Protein AF-A0A2J6S888-F1 (afdb_monomer)

Mean predicted aligned error: 16.14 Å

Foldseek 3Di:
DDPVPQPLEQLNDGPVPDDPVVPDDDPPPDDDPPDPPPPCPSPDHDPCVVVVNDHRDDPVRSVVVVVVSVVVVVVLLVVLVVLVVVLVVLLVVLLPADQVRDDLVSLVVLLVSLCCLDCRNCNPPDDPVSVVSNVSSLVSLLSHDVLSLLVDDLVSLLSSLVSLLVVLVVLLVVLCVVQPPPDPPPPPPPPNVVSVVVNVSSLVSSVVSLVLLVVLLVVVVPPVPDPPDDDDDDDPNVVSSVVSCVVQPDVPRDDQDPVNSVVSVLSSLVSVVSSVVVVVVSCCSVDVCVVVVVVPPPDPDDDPPPDPDPPPCVVCVPPDDPPDPDPVVVVVVPCPDPPPPPPPDDDPQPPDAPFWAFDQCVRPPPVQQAAPQPRHGADHPVRPDDGFTWTAFPVGHIHGRVRVRVQCPPPVNHAADPPPGDGRHDDDDD

Sequence (430 aa):
MSLISIFYSPCGHNRDRLPLEDYFPSEDRFPSCAFPPKCHVVDRPCQECCDGQSTALLPEAREVEEAAFNRLKACTDKYFDDLSRKNEPLETELCSIAPDALSIVQVRQLHIVHHQLVEGILGFSWTLEEHNRADPLEEAIAKVPNELLSQLTMDERFIHLEILEQQFTSACFRYRHRHGPDIPNTGGLFQADDLIVSILSLMNVIRVQIQLLSIDLKHDEDDDTDTNGSETPIDFIDSISIHNRRAQAQPGGDYISEHCLRLFRNRLGDLQFNFGAMKNEFRSLVDPFWFWDNDNDEDGDYPWDDYADNQYFDRYPDGNFPQRGDPRAIDHELNVGEWTWTLEYYDDKKGASHDLVPVAIEDIPTEDRTCSICREEYPSEADTEDGDTPVKLPCGHIFGFACITTWLHNKSQARNCPTCRSDAVWFWED

Solvent-accessible surface area (backbone atoms only — not comparable to full-atom values): 27098 Å² total; per-residue (Å²): 134,69,81,76,69,55,70,63,43,78,40,67,59,66,73,86,72,61,68,79,87,73,76,73,74,70,85,89,73,68,83,85,74,94,57,93,90,71,78,76,70,54,78,57,67,50,70,49,50,71,71,68,76,44,81,61,58,51,73,71,56,43,54,52,52,51,53,49,49,52,48,52,48,52,52,51,53,50,49,39,52,55,50,50,66,61,41,52,62,53,52,56,53,59,51,66,52,54,53,91,71,62,48,66,69,54,54,54,47,50,54,52,52,48,48,46,40,49,67,60,61,46,46,94,66,81,47,80,74,57,50,65,66,48,49,54,52,52,54,47,58,77,47,56,46,67,80,49,54,62,72,43,54,71,70,56,46,51,55,51,50,52,52,51,50,52,49,43,51,51,49,50,50,55,46,45,75,68,69,34,94,87,53,78,86,77,82,64,74,80,65,54,58,62,53,52,52,50,43,54,51,47,52,50,54,53,52,53,51,54,50,53,53,51,52,63,64,52,61,71,70,61,75,83,74,69,99,71,92,76,94,74,93,81,59,78,73,54,60,59,59,53,51,52,50,62,73,50,67,48,96,84,52,82,74,81,47,70,67,56,54,51,53,51,53,51,54,50,40,53,50,52,49,52,52,51,52,51,51,52,52,49,46,47,70,78,37,73,60,59,67,64,61,73,76,56,78,85,70,92,80,77,86,82,84,81,78,83,74,78,78,69,61,79,80,56,86,80,75,75,71,80,84,67,76,64,73,67,56,64,61,64,78,67,65,80,68,94,70,74,74,72,88,71,85,81,80,95,78,74,84,64,64,98,50,61,42,77,51,62,71,89,78,42,56,84,89,63,45,42,20,80,84,84,65,47,67,53,49,53,96,86,48,77,87,83,53,48,55,42,25,26,35,76,83,66,54,62,31,24,45,65,60,49,46,56,47,48,69,36,84,90,53,53,46,42,35,93,86,78,57,46,61,43,60,84,78,82,83,131

Structure (mmCIF, N/CA/C/O backbone):
data_AF-A0A2J6S888-F1
#
_entry.id   AF-A0A2J6S888-F1
#
loop_
_atom_site.group_PDB
_atom_site.id
_atom_site.type_symbol
_atom_site.label_atom_id
_atom_site.label_alt_id
_atom_site.label_comp_id
_atom_site.label_asym_id
_atom_site.label_entity_id
_atom_site.label_seq_id
_atom_site.pdbx_PDB_ins_code
_atom_site.Cartn_x
_atom_site.Cartn_y
_atom_site.Cartn_z
_atom_site.occupancy
_atom_site.B_iso_or_equiv
_atom_site.auth_seq_id
_atom_site.auth_comp_id
_atom_site.auth_asym_id
_atom_site.auth_atom_id
_atom_site.pdbx_PDB_model_num
ATOM 1 N N . MET A 1 1 ? -11.113 3.514 9.771 1.00 37.66 1 MET A N 1
ATOM 2 C CA . MET A 1 1 ? -11.480 4.169 11.051 1.00 37.66 1 MET A CA 1
ATOM 3 C C . MET A 1 1 ? -11.063 3.296 12.222 1.00 37.66 1 MET A C 1
ATOM 5 O O . MET A 1 1 ? -11.382 2.115 12.236 1.00 37.66 1 MET A O 1
ATOM 9 N N . SER A 1 2 ? -10.343 3.846 13.198 1.00 40.56 2 SER A N 1
ATOM 10 C CA . SER A 1 2 ? -9.936 3.086 14.379 1.00 40.56 2 SER A CA 1
ATOM 11 C C . SER A 1 2 ? -11.088 3.019 15.388 1.00 40.56 2 SER A C 1
ATOM 13 O O . SER A 1 2 ? -11.469 4.045 15.950 1.00 40.56 2 SER A O 1
ATOM 15 N N . LEU A 1 3 ? -11.608 1.812 15.657 1.00 45.69 3 LEU A N 1
ATOM 16 C CA . LEU A 1 3 ? -12.583 1.511 16.730 1.00 45.69 3 LEU A CA 1
ATOM 17 C C . LEU A 1 3 ? -12.163 2.077 18.105 1.00 45.69 3 LEU A C 1
ATOM 19 O O . LEU A 1 3 ? -12.981 2.215 19.010 1.00 45.69 3 LEU A O 1
ATOM 23 N N . ILE A 1 4 ? -10.885 2.434 18.247 1.00 48.81 4 ILE A N 1
ATOM 24 C CA . ILE A 1 4 ? -10.270 3.048 19.421 1.00 48.81 4 ILE A CA 1
ATOM 25 C C . ILE A 1 4 ? -10.855 4.445 19.723 1.00 48.81 4 ILE A C 1
ATOM 27 O O . ILE A 1 4 ? -10.904 4.832 20.888 1.00 48.81 4 ILE A O 1
ATOM 31 N N . SER A 1 5 ? -11.367 5.193 18.735 1.00 46.12 5 SER A N 1
ATOM 32 C CA . SER A 1 5 ? -11.837 6.579 18.947 1.00 46.12 5 SER A CA 1
ATOM 33 C C . SER A 1 5 ? -13.184 6.717 19.672 1.00 46.12 5 SER A C 1
ATOM 35 O O . SER A 1 5 ? -13.474 7.791 20.203 1.00 46.12 5 SER A O 1
ATOM 37 N N . ILE A 1 6 ? -13.993 5.655 19.745 1.00 50.41 6 ILE A N 1
ATOM 38 C CA . ILE A 1 6 ? -15.385 5.731 20.230 1.00 50.41 6 ILE A CA 1
ATOM 39 C C . ILE A 1 6 ? -15.473 5.958 21.755 1.00 50.41 6 ILE A C 1
ATOM 41 O O . ILE A 1 6 ? -16.445 6.538 22.231 1.00 50.41 6 ILE A O 1
ATOM 45 N N . PHE A 1 7 ? -14.449 5.596 22.541 1.00 50.16 7 PHE A N 1
ATOM 46 C CA . PHE A 1 7 ? -14.547 5.577 24.014 1.00 50.16 7 PHE A CA 1
ATOM 47 C C . PHE A 1 7 ? -13.718 6.624 24.773 1.00 50.16 7 PHE A C 1
ATOM 49 O O . PHE A 1 7 ? -13.704 6.612 26.003 1.00 50.16 7 PHE A O 1
ATOM 56 N N . TYR A 1 8 ? -13.074 7.581 24.099 1.00 54.44 8 TYR A N 1
ATOM 57 C CA . TYR A 1 8 ? -12.300 8.615 24.808 1.00 54.44 8 TYR A CA 1
ATOM 58 C C . TYR A 1 8 ? -13.131 9.778 25.372 1.00 54.44 8 TYR A C 1
ATOM 60 O O . TYR A 1 8 ? -12.564 10.653 26.024 1.00 54.44 8 TYR A O 1
ATOM 68 N N . SER A 1 9 ? -14.456 9.813 25.174 1.00 59.34 9 SER A N 1
ATOM 69 C CA . SER A 1 9 ? -15.301 10.830 25.814 1.00 59.34 9 SER A CA 1
ATOM 70 C C . SER A 1 9 ? -15.921 10.305 27.123 1.00 59.34 9 SER A C 1
ATOM 72 O O . SER A 1 9 ? -16.634 9.300 27.092 1.00 59.34 9 SER A O 1
ATOM 74 N N . PRO A 1 10 ? -15.724 10.974 28.281 1.00 60.88 10 PRO A N 1
ATOM 75 C CA . PRO A 1 10 ? -16.232 10.527 29.588 1.00 60.88 10 PRO A CA 1
ATOM 76 C C . PRO A 1 10 ? -17.737 10.317 29.672 1.00 60.88 10 PRO A C 1
ATOM 78 O O . PRO A 1 10 ? -18.202 9.615 30.572 1.00 60.88 10 PRO A O 1
ATOM 81 N N . CYS A 1 11 ? -18.495 10.969 28.789 1.00 68.12 11 CYS A N 1
ATOM 82 C CA . CYS A 1 11 ? -19.950 10.943 28.792 1.00 68.12 11 CYS A CA 1
ATOM 83 C C . CYS A 1 11 ? -20.548 9.661 28.196 1.00 68.12 11 CYS A C 1
ATOM 85 O O . CYS A 1 11 ? -21.742 9.423 28.383 1.00 68.12 11 CYS A O 1
ATOM 87 N N . GLY A 1 12 ? -19.740 8.839 27.509 1.00 63.25 12 GLY A N 1
ATOM 88 C CA . GLY A 1 12 ? -20.190 7.593 26.884 1.00 63.25 12 GLY A CA 1
ATOM 89 C C . GLY A 1 12 ? -21.090 7.784 25.658 1.00 63.25 12 GLY A C 1
ATOM 90 O O . GLY A 1 12 ? -21.727 6.833 25.216 1.00 63.25 12 GLY A O 1
ATOM 91 N N . HIS A 1 13 ? -21.170 9.000 25.107 1.00 67.69 13 HIS A N 1
ATOM 92 C CA . HIS A 1 13 ? -21.860 9.245 23.840 1.00 67.69 13 HIS A CA 1
ATOM 93 C C . HIS A 1 13 ? -20.969 8.848 22.668 1.00 67.69 13 HIS A C 1
ATOM 95 O O . HIS A 1 13 ? -19.787 9.192 22.632 1.00 67.69 13 HIS A O 1
ATOM 101 N N . ASN A 1 14 ? -21.557 8.145 21.701 1.00 60.38 14 ASN A N 1
ATOM 102 C CA . ASN A 1 14 ? -20.885 7.834 20.451 1.00 60.38 14 ASN A CA 1
ATOM 103 C C . ASN A 1 14 ? -20.699 9.136 19.652 1.00 60.38 14 ASN A C 1
ATOM 105 O O . ASN A 1 14 ? -21.688 9.776 19.296 1.00 60.38 14 ASN A O 1
ATOM 109 N N . ARG A 1 15 ? -19.447 9.532 19.393 1.00 57.72 15 ARG A N 1
ATOM 110 C CA . ARG A 1 15 ? -19.124 10.738 18.608 1.00 57.72 15 ARG A CA 1
ATOM 111 C C . ARG A 1 15 ? -19.648 10.674 17.170 1.00 57.72 15 ARG A C 1
ATOM 113 O O . ARG A 1 15 ? -19.840 11.723 16.568 1.00 57.72 15 ARG A O 1
ATOM 120 N N . ASP A 1 16 ? -19.957 9.480 16.673 1.00 52.12 16 ASP A N 1
ATOM 121 C CA . ASP A 1 16 ? -20.311 9.239 15.271 1.00 52.12 16 ASP A CA 1
ATOM 122 C C . ASP A 1 16 ? -21.789 9.535 14.937 1.00 52.12 16 ASP A C 1
ATOM 124 O O . ASP A 1 16 ? -22.257 9.205 13.852 1.00 52.12 16 ASP A O 1
ATOM 128 N N . ARG A 1 17 ? -22.566 10.124 15.863 1.00 48.19 17 ARG A N 1
ATOM 129 C CA . ARG A 1 17 ? -23.964 10.531 15.603 1.00 48.19 17 ARG A CA 1
ATOM 130 C C . ARG A 1 17 ? -24.152 12.001 15.239 1.00 48.19 17 ARG A C 1
ATOM 132 O O . ARG A 1 17 ? -25.282 12.391 14.951 1.00 48.19 17 ARG A O 1
ATOM 139 N N . LEU A 1 18 ? -23.089 12.799 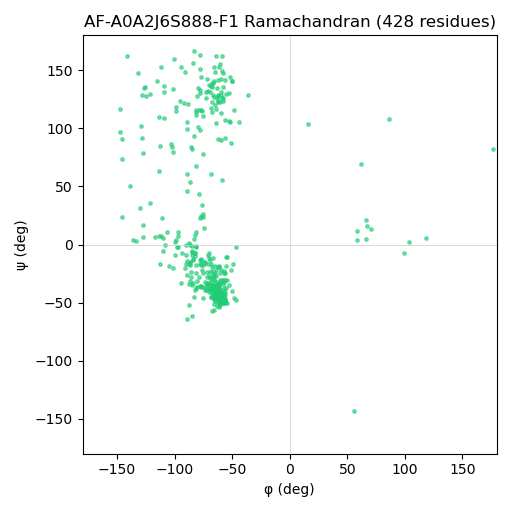15.231 1.00 46.62 18 LEU A N 1
ATOM 140 C CA . LEU A 1 18 ? -23.184 14.166 14.731 1.00 46.62 18 LEU A CA 1
ATOM 141 C C . LEU A 1 18 ? -23.187 14.141 13.193 1.00 46.62 18 LEU A C 1
ATOM 143 O O . LEU A 1 18 ? -22.349 13.450 12.611 1.00 46.62 18 LEU A O 1
ATOM 147 N N . PRO A 1 19 ? -24.104 14.864 12.522 1.00 45.66 19 PRO A N 1
ATOM 148 C CA . PRO A 1 19 ? -23.994 15.111 11.089 1.00 45.66 19 PRO A CA 1
ATOM 149 C C . PRO A 1 19 ? -22.611 15.702 10.788 1.00 45.66 19 PRO A C 1
ATOM 151 O O . PRO A 1 19 ? -22.193 16.655 11.447 1.00 45.66 19 PRO A O 1
ATOM 154 N N . LEU A 1 20 ? -21.903 15.144 9.801 1.00 49.59 20 LEU A N 1
ATOM 155 C CA . LEU A 1 20 ? -20.575 15.608 9.366 1.00 49.59 20 LEU A CA 1
ATOM 156 C C . LEU A 1 20 ? -20.548 17.104 8.982 1.00 49.59 20 LEU A C 1
ATOM 158 O O . LEU A 1 20 ? -19.490 17.726 9.005 1.00 49.59 20 LEU A O 1
ATOM 162 N N . GLU A 1 21 ? -21.711 17.698 8.713 1.00 47.31 21 GLU A N 1
ATOM 163 C CA . GLU A 1 21 ? -21.883 19.098 8.313 1.00 47.31 21 GLU A CA 1
ATOM 164 C C . GLU A 1 21 ? -21.546 20.129 9.418 1.00 47.31 21 GLU A C 1
ATOM 166 O O . GLU A 1 21 ? -21.248 21.276 9.094 1.00 47.31 21 GLU A O 1
ATOM 171 N N . ASP A 1 22 ? -21.508 19.749 10.705 1.00 44.19 22 ASP A N 1
ATOM 172 C CA . ASP A 1 22 ? -21.261 20.686 11.825 1.00 44.19 22 ASP A CA 1
ATOM 173 C C . ASP A 1 22 ? -19.794 20.722 12.319 1.00 44.19 22 ASP A C 1
ATOM 175 O O . ASP A 1 22 ? -19.475 21.353 13.333 1.00 44.19 22 ASP A O 1
ATOM 179 N N . TYR A 1 23 ? -18.865 20.054 11.625 1.00 47.16 23 TYR A N 1
ATOM 180 C CA . TYR A 1 23 ? -17.511 19.807 12.145 1.00 47.16 23 TYR A CA 1
ATOM 181 C C . TYR A 1 23 ? -16.484 20.945 11.967 1.00 47.16 23 TYR A C 1
ATOM 183 O O . TYR A 1 23 ? -15.332 20.790 12.376 1.00 47.16 23 TYR A O 1
ATOM 191 N N . PHE A 1 24 ? -16.877 22.113 11.448 1.00 41.91 24 PHE A N 1
ATOM 192 C CA . PHE A 1 24 ? -15.989 23.280 11.340 1.00 41.91 24 PHE A CA 1
ATOM 193 C C . PHE A 1 24 ? -16.421 24.430 12.260 1.00 41.91 24 PHE A C 1
ATOM 195 O O . PHE A 1 24 ? -17.078 25.377 11.821 1.00 41.91 24 PHE A O 1
ATOM 202 N N . PRO A 1 25 ? -16.025 24.431 13.546 1.00 41.34 25 PRO A N 1
ATOM 203 C CA . PRO A 1 25 ? -16.030 25.671 14.299 1.00 41.34 25 PRO A CA 1
ATOM 204 C C . PRO A 1 25 ? -14.985 26.609 13.679 1.00 41.34 25 PRO A C 1
ATOM 206 O O . PRO A 1 25 ? -13.825 26.234 13.525 1.00 41.34 25 PRO A O 1
ATOM 209 N N . SER A 1 26 ? -15.406 27.831 13.343 1.00 41.97 26 SER A N 1
ATOM 210 C CA . SER A 1 26 ? -14.543 28.944 12.924 1.00 41.97 26 SER A CA 1
ATOM 211 C C . SER A 1 26 ? -13.211 28.945 13.690 1.00 41.97 26 SER A C 1
ATOM 213 O O . SER A 1 26 ? -13.233 28.926 14.927 1.00 41.97 26 SER A O 1
ATOM 215 N N . GLU A 1 27 ? -12.088 29.006 12.970 1.00 44.00 27 GLU A N 1
ATOM 216 C CA . GLU A 1 27 ? -10.705 28.843 13.463 1.00 44.00 27 GLU A CA 1
ATOM 217 C C . GLU A 1 27 ? -10.300 29.765 14.636 1.00 44.00 27 GLU A C 1
ATOM 219 O O . GLU A 1 27 ? -9.306 29.520 15.315 1.00 44.00 27 GLU A O 1
ATOM 224 N N . ASP A 1 28 ? -11.106 30.768 14.980 1.00 41.16 28 ASP A N 1
ATOM 225 C CA . ASP A 1 28 ? -10.798 31.771 16.004 1.00 41.16 28 ASP A CA 1
ATOM 226 C C . ASP A 1 28 ? -11.060 31.351 17.472 1.00 41.16 28 ASP A C 1
ATOM 228 O O . ASP A 1 28 ? -11.030 32.199 18.369 1.00 41.16 28 ASP A O 1
ATOM 232 N N . ARG A 1 29 ? -11.339 30.072 17.787 1.00 40.66 29 ARG A N 1
ATOM 233 C CA . ARG A 1 29 ? -11.691 29.655 19.173 1.00 40.66 29 ARG A CA 1
ATOM 234 C C . ARG A 1 29 ? -10.906 28.509 19.806 1.00 40.66 29 ARG A C 1
ATOM 236 O O . ARG A 1 29 ? -11.317 28.021 20.863 1.00 40.66 29 ARG A O 1
ATOM 243 N N . PHE A 1 30 ? -9.741 28.140 19.285 1.00 40.72 30 PHE A N 1
ATOM 244 C CA . PHE A 1 30 ? -8.822 27.281 20.038 1.00 40.72 30 PHE A CA 1
ATOM 245 C C . PHE A 1 30 ? -7.593 28.073 20.495 1.00 40.72 30 PHE A C 1
ATOM 247 O O . PHE A 1 30 ? -6.755 28.422 19.668 1.00 40.72 30 PHE A O 1
ATOM 254 N N . PRO A 1 31 ? -7.436 28.376 21.802 1.00 38.53 31 PRO A N 1
ATOM 255 C CA . PRO A 1 31 ? -6.176 28.915 22.286 1.00 38.53 31 PRO A CA 1
ATOM 256 C C . PRO A 1 31 ? -5.083 27.869 22.044 1.00 38.53 31 PRO A C 1
ATOM 258 O O . PRO A 1 31 ? -5.189 26.724 22.490 1.00 38.53 31 PRO A O 1
ATOM 261 N N . SER A 1 32 ? -4.050 28.285 21.317 1.00 38.09 32 SER A N 1
ATOM 262 C CA . SER A 1 32 ? -2.854 27.523 20.969 1.00 38.09 32 SER A CA 1
ATOM 263 C C . SER A 1 32 ? -2.293 26.752 22.173 1.00 38.09 32 SER A C 1
ATOM 265 O O . SER A 1 32 ? -1.676 27.336 23.068 1.00 38.09 32 SER A O 1
ATOM 267 N N . CYS A 1 33 ? -2.478 25.433 22.210 1.00 35.69 33 CYS A N 1
ATOM 268 C CA . CYS A 1 33 ? -1.769 24.573 23.153 1.00 35.69 33 CYS A CA 1
ATOM 269 C C . CYS A 1 33 ? -0.457 24.129 22.495 1.00 35.69 33 CYS A C 1
ATOM 271 O O . CYS A 1 33 ? -0.440 23.224 21.670 1.00 35.69 33 CYS A O 1
ATOM 273 N N . ALA A 1 34 ? 0.644 24.795 22.840 1.00 33.03 34 ALA A N 1
ATOM 274 C CA . ALA A 1 34 ? 1.952 24.645 22.198 1.00 33.03 34 ALA A CA 1
ATOM 275 C C . ALA A 1 34 ? 2.732 23.352 22.562 1.00 33.03 34 ALA A C 1
ATOM 277 O O . ALA A 1 34 ? 3.957 23.352 22.508 1.00 33.03 34 ALA A O 1
ATOM 278 N N . PHE A 1 35 ? 2.067 22.254 22.953 1.00 33.03 35 PHE A N 1
ATOM 279 C CA . PHE A 1 35 ? 2.737 20.999 23.346 1.00 33.03 35 PHE A CA 1
ATOM 280 C C . PHE A 1 35 ? 1.923 19.732 22.982 1.00 33.03 35 PHE A C 1
ATOM 282 O O . PHE A 1 35 ? 1.073 19.308 23.772 1.00 33.03 35 PHE A O 1
ATOM 289 N N . PRO A 1 36 ? 2.198 19.053 21.851 1.00 39.31 36 PRO A N 1
ATOM 290 C CA . PRO A 1 36 ? 1.676 17.713 21.573 1.00 39.31 36 PRO A CA 1
ATOM 291 C C . PRO A 1 36 ? 2.683 16.697 22.141 1.00 39.31 36 PRO A C 1
ATOM 293 O O . PRO A 1 36 ? 3.800 16.620 21.634 1.00 39.31 36 PRO A O 1
ATOM 296 N N . PRO A 1 37 ? 2.404 16.025 23.282 1.00 37.62 37 PRO A N 1
ATOM 297 C CA . PRO A 1 37 ? 1.420 14.937 23.358 1.00 37.62 37 PRO A CA 1
ATOM 298 C C . PRO A 1 37 ? 0.655 14.882 24.706 1.00 37.62 37 PRO A C 1
ATOM 300 O O . PRO A 1 37 ? 0.175 13.832 25.120 1.00 37.62 37 PRO A O 1
ATOM 303 N N . LYS A 1 38 ? 0.554 16.004 25.436 1.00 35.56 38 LYS A N 1
ATOM 304 C CA . LYS A 1 38 ? -0.050 16.066 26.788 1.00 35.56 38 LYS A CA 1
ATOM 305 C C . LYS A 1 38 ? -1.378 16.819 26.846 1.00 35.56 38 LYS A C 1
ATOM 307 O O . LYS A 1 38 ? -1.771 17.288 27.915 1.00 35.56 38 LYS A O 1
ATOM 312 N N . CYS A 1 39 ? -2.093 16.945 25.729 1.00 34.06 39 CYS A N 1
ATOM 313 C CA . CYS A 1 39 ? -3.451 17.477 25.769 1.00 34.06 39 CYS A CA 1
ATOM 314 C C . CYS A 1 39 ? -4.399 16.401 26.331 1.00 34.06 39 CYS A C 1
ATOM 316 O O . CYS A 1 39 ? -5.113 15.722 25.601 1.00 34.06 39 CYS A O 1
ATOM 318 N N . HIS A 1 40 ? -4.383 16.234 27.656 1.00 42.28 40 HIS A N 1
ATOM 319 C CA . HIS A 1 40 ? -5.376 15.492 28.431 1.00 42.28 40 HIS A CA 1
ATOM 320 C C . HIS A 1 40 ? -6.716 16.245 28.420 1.00 42.28 40 HIS A C 1
ATOM 322 O O . HIS A 1 40 ? -7.241 16.628 29.463 1.00 42.28 40 HIS A O 1
ATOM 328 N N . VAL A 1 41 ? -7.315 16.451 27.245 1.00 45.72 41 VAL A N 1
ATOM 329 C CA . VAL A 1 41 ? -8.727 16.861 27.134 1.00 45.72 41 VAL A CA 1
ATOM 330 C C . VAL A 1 41 ? -9.615 15.630 27.334 1.00 45.72 41 VAL A C 1
ATOM 332 O O . VAL A 1 41 ? -10.562 15.390 26.597 1.00 45.72 41 VAL A O 1
ATOM 335 N N . VAL A 1 42 ? -9.273 14.811 28.329 1.00 50.38 42 VAL A N 1
ATOM 336 C CA . VAL A 1 42 ? -10.055 13.640 28.714 1.00 50.38 42 VAL A CA 1
ATOM 337 C C . VAL A 1 42 ? -11.273 14.081 29.521 1.00 50.38 42 VAL A C 1
ATOM 339 O O . VAL A 1 42 ? -12.187 13.299 29.629 1.00 50.38 42 VAL A O 1
ATOM 342 N N . ASP A 1 43 ? -11.373 15.336 29.984 1.00 54.78 43 ASP A N 1
ATOM 343 C CA . ASP A 1 43 ? -12.485 15.789 30.841 1.00 54.78 43 ASP A CA 1
ATOM 344 C C . ASP A 1 43 ? -13.431 16.827 30.213 1.00 54.78 43 ASP A C 1
ATOM 346 O O . ASP A 1 43 ? -14.296 17.362 30.910 1.00 54.78 43 ASP A O 1
ATOM 350 N N . ARG A 1 44 ? -13.317 17.154 28.914 1.00 60.84 44 ARG A N 1
ATOM 351 C CA . ARG A 1 44 ? -14.349 18.011 28.298 1.00 60.84 44 ARG A CA 1
ATOM 352 C C . ARG A 1 44 ? -15.580 17.170 27.939 1.00 60.84 44 ARG A C 1
ATOM 354 O O . ARG A 1 44 ? -15.424 16.159 27.249 1.00 60.84 44 ARG A O 1
ATOM 361 N N . PRO A 1 45 ? -16.791 17.578 28.366 1.00 60.56 45 PRO A N 1
ATOM 362 C CA . PRO A 1 45 ? -18.017 16.955 27.890 1.00 60.56 45 PRO A CA 1
ATOM 363 C C . PRO A 1 45 ? -18.088 17.061 26.360 1.00 60.56 45 PRO A C 1
ATOM 365 O O . PRO A 1 45 ? -17.594 18.033 25.782 1.00 60.56 45 PRO A O 1
ATOM 368 N N . CYS A 1 46 ? -18.684 16.067 25.693 1.00 74.81 46 CYS A N 1
ATOM 369 C CA . CYS A 1 46 ? -19.000 16.194 24.270 1.00 74.81 46 CYS A CA 1
ATOM 370 C C . CYS A 1 46 ? -19.934 17.397 24.031 1.00 74.81 46 CYS A C 1
ATOM 372 O O . CYS A 1 46 ? -20.579 17.881 24.963 1.00 74.81 46 CYS A O 1
ATOM 374 N N . GLN A 1 47 ? -20.020 17.873 22.789 1.00 73.75 47 GLN A N 1
ATOM 375 C CA . GLN A 1 47 ? -20.841 19.036 22.442 1.00 73.75 47 GLN A CA 1
ATOM 376 C C . GLN A 1 47 ? -22.312 18.849 22.861 1.00 73.75 47 GLN A C 1
ATOM 378 O O . GLN A 1 47 ? -22.873 19.730 23.499 1.00 73.75 47 GLN A O 1
ATOM 383 N N . GLU A 1 48 ? -22.889 17.658 22.675 1.00 70.88 48 GLU A N 1
ATOM 384 C CA . GLU A 1 48 ? -24.258 17.356 23.124 1.00 70.88 48 GLU A CA 1
ATOM 385 C C . GLU A 1 48 ? -24.443 17.430 24.651 1.00 70.88 48 GLU A C 1
ATOM 387 O O . GLU A 1 48 ? -25.488 17.867 25.136 1.00 70.88 48 GLU A O 1
ATOM 392 N N . CYS A 1 49 ? -23.430 17.017 25.424 1.00 74.56 49 CYS A N 1
ATOM 393 C CA . CYS A 1 49 ? -23.413 17.189 26.879 1.00 74.56 49 CYS A CA 1
ATOM 394 C C . CYS A 1 49 ? -23.296 18.668 27.265 1.00 74.56 49 CYS A C 1
ATOM 396 O O . CYS A 1 49 ? -23.942 19.103 28.217 1.00 74.56 49 CYS A O 1
ATOM 398 N N . CYS A 1 50 ? -22.468 19.432 26.545 1.00 77.12 50 CYS A N 1
ATOM 399 C CA . CYS A 1 50 ? -22.309 20.873 26.749 1.00 77.12 50 CYS A CA 1
ATOM 400 C C . CYS A 1 50 ? -23.606 21.635 26.441 1.00 77.12 50 CYS A C 1
ATOM 402 O O . CYS A 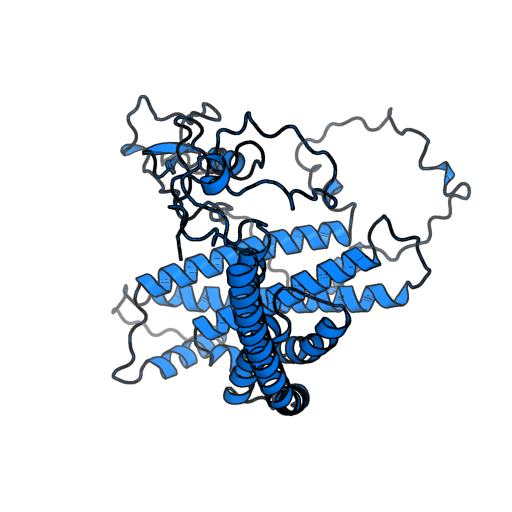1 50 ? -23.952 22.563 27.170 1.00 77.12 50 CYS A O 1
ATOM 404 N N . ASP A 1 51 ? -24.343 21.198 25.420 1.00 81.62 51 ASP A N 1
ATOM 405 C CA . ASP A 1 51 ? -25.604 21.799 24.979 1.00 81.62 51 ASP A CA 1
ATOM 406 C C . ASP A 1 51 ? -26.822 21.279 25.768 1.00 81.62 51 ASP A C 1
ATOM 408 O O . ASP A 1 51 ? -27.951 21.718 25.546 1.00 81.62 51 ASP A O 1
ATOM 412 N N . GLY A 1 52 ? -26.611 20.348 26.709 1.00 79.56 52 GLY A N 1
ATOM 413 C CA . GLY A 1 52 ? -27.664 19.754 27.538 1.00 79.56 52 GLY A CA 1
ATOM 414 C C . GLY A 1 52 ? -28.657 18.880 26.764 1.00 79.56 52 GLY A C 1
ATOM 415 O O . GLY A 1 52 ? -29.736 18.588 27.278 1.00 79.56 52 GLY A O 1
ATOM 416 N N . GLN A 1 53 ? -28.312 18.476 25.539 1.00 78.88 53 GLN A N 1
ATOM 417 C CA . GLN A 1 53 ? -29.172 17.688 24.652 1.00 78.88 53 GLN A CA 1
ATOM 418 C C . GLN A 1 53 ? -29.180 16.202 25.017 1.00 78.88 53 GLN A C 1
ATOM 420 O O . GLN A 1 53 ? -30.190 15.525 24.826 1.00 78.88 53 GLN A O 1
ATOM 425 N N . SER A 1 54 ? -28.088 15.716 25.608 1.00 74.69 54 SER A N 1
ATOM 426 C CA . SER A 1 54 ? -27.930 14.315 25.985 1.00 74.69 54 SER A CA 1
ATOM 427 C C . SER A 1 54 ? -27.509 14.194 27.450 1.00 74.69 54 SER A C 1
ATOM 429 O O . SER A 1 54 ? -26.534 14.799 27.895 1.00 74.69 54 SER A O 1
ATOM 431 N N . THR A 1 55 ? -28.222 13.375 28.225 1.00 74.69 55 THR A N 1
ATOM 432 C CA . THR A 1 55 ? -27.766 12.980 29.564 1.00 74.69 55 THR A CA 1
ATOM 433 C C . THR A 1 55 ? -26.611 11.995 29.431 1.00 74.69 55 THR A C 1
ATOM 435 O O . THR A 1 55 ? -26.720 11.023 28.678 1.00 74.69 55 THR A O 1
ATOM 438 N N . ALA A 1 56 ? -25.518 12.235 30.159 1.00 76.50 56 ALA A N 1
ATOM 439 C CA . ALA A 1 56 ? -24.412 11.286 30.265 1.00 76.50 56 ALA A CA 1
ATOM 440 C C . ALA A 1 56 ? -24.929 9.898 30.677 1.00 76.50 56 ALA A C 1
ATOM 442 O O . ALA A 1 56 ? -25.879 9.796 31.463 1.00 76.50 56 ALA A O 1
ATOM 443 N N . LEU A 1 57 ? -24.308 8.839 30.151 1.00 78.81 57 LEU A N 1
ATOM 444 C CA . LEU A 1 57 ? -24.649 7.479 30.560 1.00 78.81 57 LEU A CA 1
ATOM 445 C C . LEU A 1 57 ? -24.450 7.327 32.074 1.00 78.81 57 LEU A C 1
ATOM 447 O O . LEU A 1 57 ? -23.443 7.770 32.631 1.00 78.81 57 LEU A O 1
ATOM 451 N N . LEU A 1 58 ? -25.415 6.686 32.741 1.00 86.62 58 LEU A N 1
ATOM 452 C CA . LEU A 1 58 ? -25.253 6.287 34.138 1.00 86.62 58 LEU A CA 1
ATOM 453 C C . LEU A 1 58 ? -24.035 5.352 34.267 1.00 86.62 58 LEU A C 1
ATOM 455 O O . LEU A 1 58 ? -23.758 4.603 33.323 1.00 86.62 58 LEU A O 1
ATOM 459 N N . PRO A 1 59 ? -23.320 5.355 35.409 1.00 86.19 59 PRO A N 1
ATOM 460 C CA . PRO A 1 59 ? -22.141 4.513 35.610 1.00 86.19 59 PRO A CA 1
ATOM 461 C C . PRO A 1 59 ? -22.367 3.038 35.252 1.00 86.19 59 PRO A C 1
ATOM 463 O O . PRO A 1 59 ? -21.522 2.435 34.598 1.00 86.19 59 PRO A O 1
ATOM 466 N N . GLU A 1 60 ? -23.535 2.484 35.588 1.00 89.69 60 GLU A N 1
ATOM 467 C CA . GLU A 1 60 ? -23.894 1.097 35.279 1.00 89.69 60 GLU A CA 1
ATOM 468 C C . GLU A 1 60 ? -24.053 0.857 33.769 1.00 89.69 60 GLU A C 1
ATOM 470 O O . GLU A 1 60 ? -23.640 -0.178 33.254 1.00 89.69 60 GLU A O 1
ATOM 475 N N . ALA A 1 61 ? -24.626 1.816 33.033 1.00 84.50 61 ALA A N 1
ATOM 476 C CA . ALA A 1 61 ? -24.763 1.720 31.579 1.00 84.50 61 ALA A CA 1
ATOM 477 C C . ALA A 1 61 ? -23.399 1.826 30.882 1.00 84.50 61 ALA A C 1
ATOM 479 O O . ALA A 1 61 ? -23.132 1.094 29.932 1.00 84.50 61 ALA A O 1
ATOM 480 N N . ARG A 1 62 ? -22.508 2.685 31.395 1.00 82.44 62 ARG A N 1
ATOM 481 C CA . ARG A 1 62 ? -21.130 2.801 30.905 1.00 82.44 62 ARG A CA 1
ATOM 482 C C . ARG A 1 62 ? -20.346 1.502 31.105 1.00 82.44 62 ARG A C 1
ATOM 484 O O . ARG A 1 62 ? -19.651 1.088 30.186 1.00 82.44 62 ARG A O 1
ATOM 491 N N . GLU A 1 63 ? -20.489 0.843 32.254 1.00 88.00 63 GLU A N 1
ATOM 492 C CA . GLU A 1 63 ? -19.846 -0.452 32.516 1.00 88.00 63 GLU A CA 1
ATOM 493 C C . GLU A 1 63 ? -20.332 -1.541 31.541 1.00 88.00 63 GLU A C 1
ATOM 495 O O . GLU A 1 63 ? -19.536 -2.343 31.050 1.00 88.00 63 GLU A O 1
ATOM 500 N N . VAL A 1 64 ? -21.626 -1.546 31.194 1.00 88.44 64 VAL A N 1
ATOM 501 C CA . VAL A 1 64 ? -22.192 -2.483 30.206 1.00 88.44 64 VAL A CA 1
ATOM 502 C C . VAL A 1 64 ? -21.631 -2.241 28.800 1.00 88.44 64 VAL A C 1
ATOM 504 O O . VAL A 1 64 ? -21.249 -3.211 28.136 1.00 88.44 64 VAL A O 1
ATOM 507 N N . GLU A 1 65 ? -21.557 -0.983 28.355 1.00 85.06 65 GLU A N 1
ATOM 508 C CA . GLU A 1 65 ? -20.994 -0.606 27.048 1.00 85.06 65 GLU A CA 1
ATOM 509 C C . GLU A 1 65 ? -19.490 -0.894 26.973 1.00 85.06 65 GLU A C 1
ATOM 511 O O . GLU A 1 65 ? -19.018 -1.501 26.012 1.00 85.06 65 GLU A O 1
ATOM 516 N N . GLU A 1 66 ? -18.735 -0.560 28.020 1.00 84.94 66 GLU A N 1
ATOM 517 C CA . GLU A 1 66 ? -17.307 -0.873 28.118 1.00 84.94 66 GLU A CA 1
ATOM 518 C C . GLU A 1 66 ? -17.068 -2.389 28.078 1.00 84.94 66 GLU A C 1
ATOM 520 O O . GLU A 1 66 ? -16.198 -2.877 27.354 1.00 84.94 66 GLU A O 1
ATOM 525 N N . ALA A 1 67 ? -17.886 -3.173 28.784 1.00 90.50 67 ALA A N 1
ATOM 526 C CA . ALA A 1 67 ? -17.824 -4.627 28.708 1.00 90.50 67 ALA A CA 1
ATOM 527 C C . ALA A 1 67 ? -18.184 -5.158 27.307 1.00 90.50 67 ALA A C 1
ATOM 529 O O . ALA A 1 67 ? -17.620 -6.166 26.878 1.00 90.50 67 ALA A O 1
ATOM 530 N N . ALA A 1 68 ? -19.116 -4.525 26.587 1.00 89.50 68 ALA A N 1
ATOM 531 C CA . ALA A 1 68 ? -19.455 -4.888 25.210 1.00 89.50 68 ALA A CA 1
ATOM 532 C C . ALA A 1 68 ? -18.313 -4.581 24.237 1.00 89.50 68 ALA A C 1
ATOM 534 O O . ALA A 1 68 ? -17.934 -5.454 23.453 1.00 89.50 68 ALA A O 1
ATOM 535 N N . PHE A 1 69 ? -17.712 -3.399 24.350 1.00 86.69 69 PHE A N 1
ATOM 536 C CA . PHE A 1 69 ? -16.533 -3.011 23.586 1.00 86.69 69 PHE A CA 1
ATOM 537 C C . PHE A 1 69 ? -15.358 -3.956 23.841 1.00 86.69 69 PHE A C 1
ATOM 539 O O . PHE A 1 69 ? -14.775 -4.477 22.895 1.00 86.69 69 PHE A O 1
ATOM 546 N N . ASN A 1 70 ? -15.062 -4.268 25.105 1.00 88.88 70 ASN A N 1
ATOM 547 C CA . ASN A 1 70 ? -13.991 -5.199 25.460 1.00 88.88 70 ASN A CA 1
ATOM 548 C C . ASN A 1 70 ? -14.233 -6.612 24.905 1.00 88.88 70 ASN A C 1
ATOM 550 O O . ASN A 1 70 ? -13.280 -7.281 24.509 1.00 88.88 70 ASN A O 1
ATOM 554 N N . ARG A 1 71 ? -15.492 -7.068 24.816 1.00 92.44 71 ARG A N 1
ATOM 555 C CA . ARG A 1 71 ? -15.828 -8.332 24.136 1.00 92.44 71 ARG A CA 1
ATOM 556 C C . ARG A 1 71 ? -15.567 -8.263 22.634 1.00 92.44 71 ARG A C 1
ATOM 558 O O . ARG A 1 71 ? -14.980 -9.198 22.102 1.00 92.44 71 ARG A O 1
ATOM 565 N N . LEU A 1 72 ? -15.982 -7.186 21.963 1.00 91.44 72 LEU A N 1
ATOM 566 C CA . LEU A 1 72 ? -15.719 -6.995 20.532 1.00 91.44 72 LEU A CA 1
ATOM 567 C C . LEU A 1 72 ? -14.220 -6.938 20.256 1.00 91.44 72 LEU A C 1
ATOM 569 O O . LEU A 1 72 ? -13.743 -7.664 19.392 1.00 91.44 72 LEU A O 1
ATOM 573 N N . LYS A 1 73 ? -13.477 -6.162 21.049 1.00 89.31 73 LYS A N 1
ATOM 574 C CA . LYS A 1 73 ? -12.020 -6.091 20.978 1.00 89.31 73 LYS A CA 1
ATOM 575 C C . LYS A 1 73 ? -11.386 -7.473 21.142 1.00 89.31 73 LYS A C 1
ATOM 577 O O . LYS A 1 73 ? -10.641 -7.889 20.272 1.00 89.31 73 LYS A O 1
ATOM 582 N N . ALA A 1 74 ? -11.765 -8.234 22.171 1.00 91.38 74 ALA A N 1
ATOM 583 C CA . ALA A 1 74 ? -11.255 -9.593 22.366 1.00 91.38 74 ALA A CA 1
ATOM 584 C C . ALA A 1 74 ? -11.609 -10.550 21.208 1.00 91.38 74 ALA A C 1
ATOM 586 O O . ALA A 1 74 ? -10.829 -11.443 20.885 1.00 91.38 74 ALA A O 1
ATOM 587 N N . CYS A 1 75 ? -12.778 -10.390 20.576 1.00 93.88 75 CYS A N 1
ATOM 588 C CA . CYS A 1 75 ? -13.136 -11.146 19.374 1.00 93.88 75 CYS A CA 1
ATOM 589 C C . CYS A 1 75 ? -12.269 -10.761 18.169 1.00 93.88 75 CYS A C 1
ATOM 591 O O . CYS A 1 75 ? -11.851 -11.651 17.431 1.00 93.88 75 CYS A O 1
ATOM 593 N N . THR A 1 76 ? -11.996 -9.470 17.986 1.00 89.56 76 THR A N 1
ATOM 594 C CA . THR A 1 76 ? -11.114 -8.945 16.939 1.00 89.56 76 THR A CA 1
ATOM 595 C C . THR A 1 76 ? -9.672 -9.410 17.140 1.00 89.56 76 THR A C 1
ATOM 597 O O . THR A 1 76 ? -9.090 -9.969 16.217 1.00 89.56 76 THR A O 1
ATOM 600 N N . ASP A 1 77 ? -9.134 -9.285 18.355 1.00 88.69 77 ASP A N 1
ATOM 601 C CA . ASP A 1 77 ? -7.785 -9.744 18.709 1.00 88.69 77 ASP A CA 1
ATOM 602 C C . ASP A 1 77 ? -7.646 -11.249 18.431 1.00 88.69 77 ASP A C 1
ATOM 604 O O . ASP A 1 77 ? -6.727 -11.687 17.745 1.00 88.69 77 ASP A O 1
ATOM 608 N N . LYS A 1 78 ? -8.639 -12.047 18.850 1.00 94.06 78 LYS A N 1
ATOM 609 C CA . LYS A 1 78 ? -8.673 -13.484 18.555 1.00 94.06 78 LYS A CA 1
ATOM 610 C C . LYS A 1 78 ? -8.706 -13.777 17.050 1.00 94.06 78 LYS A C 1
ATOM 612 O O . LYS A 1 78 ? -8.071 -14.730 16.604 1.00 94.06 78 LYS A O 1
ATOM 617 N N . TYR A 1 79 ? -9.473 -13.011 16.274 1.00 94.00 79 TYR A N 1
ATOM 618 C CA . TYR A 1 79 ? -9.529 -13.176 14.821 1.00 94.00 79 TYR A CA 1
ATOM 619 C C . TYR A 1 79 ? -8.160 -12.921 14.180 1.00 94.00 79 TYR A C 1
ATOM 621 O O . TYR A 1 79 ? -7.722 -13.731 13.362 1.00 94.00 79 TYR A O 1
ATOM 629 N N . PHE A 1 80 ? -7.464 -11.855 14.582 1.00 91.62 80 PHE A N 1
ATOM 630 C CA . PHE A 1 80 ? -6.124 -11.555 14.080 1.00 91.62 80 PHE A CA 1
ATOM 631 C C . PHE A 1 80 ? -5.080 -12.576 14.538 1.00 91.62 80 PHE A C 1
ATOM 633 O O . PHE A 1 80 ? -4.251 -12.976 13.725 1.00 91.62 80 PHE A O 1
ATOM 640 N N . ASP A 1 81 ? -5.168 -13.091 15.766 1.00 91.88 81 ASP A N 1
ATOM 641 C CA . ASP A 1 81 ? -4.320 -14.193 16.238 1.00 91.88 81 ASP A CA 1
ATOM 642 C C . ASP A 1 81 ? -4.510 -15.464 15.397 1.00 91.88 81 ASP A C 1
ATOM 644 O O . ASP A 1 81 ? -3.544 -16.134 15.020 1.00 91.88 81 ASP A O 1
ATOM 648 N N . ASP A 1 82 ? -5.762 -15.817 15.097 1.00 94.62 82 ASP A N 1
ATOM 649 C CA . ASP A 1 82 ? -6.083 -16.989 14.285 1.00 94.62 82 ASP A CA 1
ATOM 650 C C . ASP A 1 82 ? -5.646 -16.795 12.819 1.00 94.62 82 ASP A C 1
ATOM 652 O O . ASP A 1 82 ? -5.129 -17.737 12.209 1.00 94.62 82 ASP A O 1
ATOM 656 N N . LEU A 1 83 ? -5.791 -15.584 12.266 1.00 94.94 83 LEU A N 1
ATOM 657 C CA . LEU A 1 83 ? -5.301 -15.224 10.930 1.00 94.94 83 LEU A CA 1
ATOM 658 C C . LEU A 1 83 ? -3.768 -15.277 10.866 1.00 94.94 83 LEU A C 1
ATOM 660 O O . LEU A 1 83 ? -3.209 -15.909 9.974 1.00 94.94 83 LEU A O 1
ATOM 664 N N . SER A 1 84 ? -3.099 -14.693 11.857 1.00 94.75 84 SER A N 1
ATOM 665 C CA . SER A 1 84 ? -1.644 -14.688 12.012 1.00 94.75 84 SER A CA 1
ATOM 666 C C . SER A 1 84 ? -1.076 -16.104 12.050 1.00 94.75 84 SER A C 1
ATOM 668 O O . SER A 1 84 ? -0.181 -16.422 11.266 1.00 94.75 84 SER A O 1
ATOM 670 N N . ARG A 1 85 ? -1.665 -16.987 12.869 1.00 95.88 85 ARG A N 1
ATOM 671 C CA . ARG A 1 85 ? -1.272 -18.402 12.971 1.00 95.88 85 ARG A CA 1
ATOM 672 C C . ARG A 1 85 ? -1.488 -19.171 11.667 1.00 95.88 85 ARG A C 1
ATOM 674 O O . ARG A 1 85 ? -0.775 -20.132 11.389 1.00 95.88 85 ARG A O 1
ATOM 681 N N . LYS A 1 86 ? -2.505 -18.798 10.887 1.00 96.81 86 LYS A N 1
ATOM 682 C CA . LYS A 1 86 ? -2.791 -19.418 9.589 1.00 96.81 86 LYS A CA 1
ATOM 683 C C . LYS A 1 86 ? -1.808 -18.958 8.510 1.00 96.81 86 LYS A C 1
ATOM 685 O O . LYS A 1 86 ? -1.445 -19.771 7.663 1.00 96.81 86 LYS A O 1
ATOM 690 N N . ASN A 1 87 ? -1.399 -17.693 8.543 1.00 96.56 87 ASN A N 1
ATOM 691 C CA . ASN A 1 87 ? -0.530 -17.108 7.528 1.00 96.56 87 ASN A CA 1
ATOM 692 C C . ASN A 1 87 ? 0.944 -17.461 7.738 1.00 96.56 87 ASN A C 1
ATOM 694 O O . ASN A 1 87 ? 1.612 -17.761 6.761 1.00 96.56 87 ASN A O 1
ATOM 698 N N . GLU A 1 88 ? 1.429 -17.550 8.978 1.00 96.50 88 GLU A N 1
ATOM 699 C CA . GLU A 1 88 ? 2.838 -17.847 9.297 1.00 96.50 88 GLU A CA 1
ATOM 700 C C . GLU A 1 88 ? 3.469 -19.029 8.508 1.00 96.50 88 GLU A C 1
ATOM 702 O O . GLU A 1 88 ? 4.555 -18.859 7.939 1.00 96.50 88 GLU A O 1
ATOM 707 N N . PRO A 1 89 ? 2.833 -20.217 8.384 1.00 97.81 89 PRO A N 1
ATOM 708 C CA . PRO A 1 89 ? 3.397 -21.291 7.563 1.00 97.81 89 PRO A CA 1
ATOM 709 C C . PRO A 1 89 ? 3.415 -20.957 6.065 1.00 97.81 89 PRO A C 1
ATOM 711 O O . PRO A 1 89 ? 4.358 -21.347 5.381 1.00 97.81 89 PRO A O 1
ATOM 714 N N . LEU A 1 90 ? 2.411 -20.230 5.559 1.00 97.94 90 LEU A N 1
ATOM 715 C CA . LEU A 1 90 ? 2.354 -19.797 4.159 1.00 97.94 90 LEU A CA 1
ATOM 716 C C . LEU A 1 90 ? 3.398 -18.721 3.861 1.00 97.94 90 LEU A C 1
ATOM 718 O O . LEU A 1 90 ? 4.019 -18.767 2.809 1.00 97.94 90 LEU A O 1
ATOM 722 N N . GLU A 1 91 ? 3.623 -17.788 4.784 1.00 97.25 91 GLU A N 1
ATOM 723 C CA . GLU A 1 91 ? 4.685 -16.781 4.691 1.00 97.25 91 GLU A CA 1
ATOM 724 C C . GLU A 1 91 ? 6.044 -17.465 4.554 1.00 97.25 91 GLU A C 1
ATOM 726 O O . GLU A 1 91 ? 6.793 -17.197 3.619 1.00 97.25 91 GLU A O 1
ATOM 731 N N . THR A 1 92 ? 6.320 -18.423 5.441 1.00 97.38 92 THR A N 1
ATOM 732 C CA . THR A 1 92 ? 7.569 -19.191 5.422 1.00 97.38 92 THR A CA 1
ATOM 733 C C . THR A 1 92 ? 7.727 -19.979 4.121 1.00 97.38 92 THR A C 1
ATOM 735 O O . THR A 1 92 ? 8.805 -19.983 3.528 1.00 97.38 92 THR A O 1
ATOM 738 N N . GLU A 1 93 ? 6.662 -20.648 3.667 1.00 98.25 93 GLU A N 1
ATOM 739 C CA . GLU A 1 93 ? 6.666 -21.409 2.419 1.00 98.25 93 GLU A CA 1
ATOM 740 C C . GLU A 1 93 ? 6.935 -20.497 1.219 1.00 98.25 93 GLU A C 1
ATOM 742 O O . GLU A 1 93 ? 7.886 -20.741 0.479 1.00 98.25 93 GLU A O 1
ATOM 747 N N . LEU A 1 94 ? 6.156 -19.425 1.053 1.00 98.00 94 LEU A N 1
ATOM 748 C CA . LEU A 1 94 ? 6.243 -18.525 -0.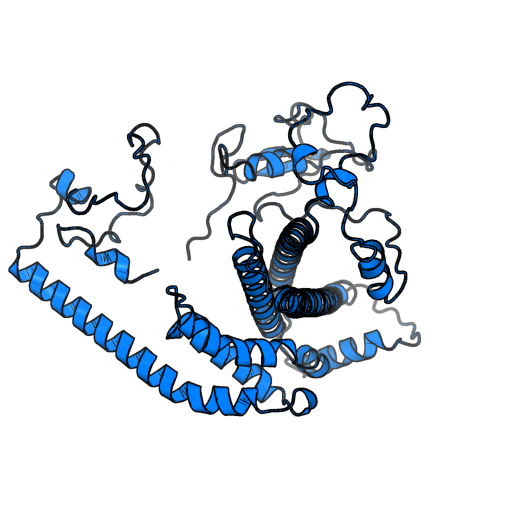096 1.00 98.00 94 LEU A CA 1
ATOM 749 C C . LEU A 1 94 ? 7.597 -17.809 -0.172 1.00 98.00 94 LEU A C 1
ATOM 751 O O . LEU A 1 94 ? 8.203 -17.787 -1.240 1.00 98.00 94 LEU A O 1
ATOM 7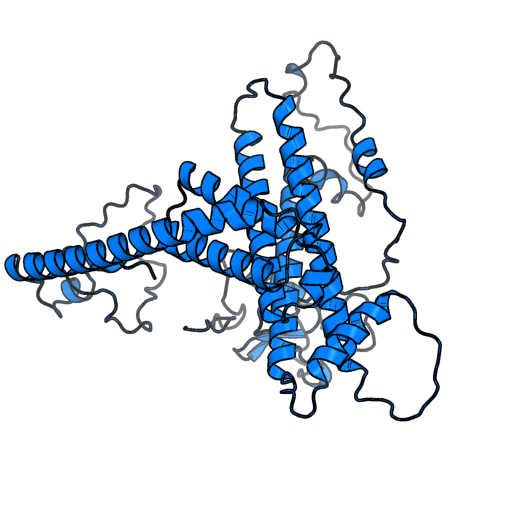55 N N . CYS A 1 95 ? 8.111 -17.299 0.951 1.00 97.75 95 CYS A N 1
ATOM 756 C CA . CYS A 1 95 ? 9.412 -16.623 1.004 1.00 97.75 95 CYS A CA 1
ATOM 757 C C . CYS A 1 95 ? 10.601 -17.572 0.774 1.00 97.75 95 CYS A C 1
ATOM 759 O O . CYS A 1 95 ? 11.706 -17.117 0.487 1.00 97.75 95 CYS A O 1
ATOM 761 N N . SER A 1 96 ? 10.401 -18.889 0.903 1.00 97.88 96 SER A N 1
ATOM 762 C CA . SER A 1 96 ? 11.447 -19.888 0.644 1.00 97.88 96 SER A CA 1
ATOM 763 C C . SER A 1 96 ? 11.581 -20.278 -0.833 1.00 97.88 96 SER A C 1
ATOM 765 O O . SER A 1 96 ? 12.557 -20.932 -1.211 1.00 97.88 96 SER A O 1
ATOM 767 N N . ILE A 1 97 ? 10.614 -19.899 -1.674 1.00 98.12 97 ILE A N 1
ATOM 768 C CA . ILE A 1 97 ? 10.613 -20.223 -3.101 1.00 98.12 97 ILE A CA 1
ATOM 769 C C . ILE A 1 97 ? 11.582 -19.285 -3.822 1.00 98.12 97 ILE A C 1
ATOM 771 O O . ILE A 1 97 ? 11.534 -18.067 -3.657 1.00 98.12 97 ILE A O 1
ATOM 775 N N . ALA A 1 98 ? 12.465 -19.852 -4.645 1.00 97.81 98 ALA A N 1
ATOM 776 C CA . ALA A 1 98 ? 13.364 -19.056 -5.471 1.00 97.81 98 ALA A CA 1
ATOM 777 C C . ALA A 1 98 ? 12.561 -18.196 -6.472 1.00 97.81 98 ALA A C 1
ATOM 779 O O . ALA A 1 98 ? 11.569 -18.690 -7.015 1.00 97.81 98 ALA A O 1
ATOM 780 N N . PRO A 1 99 ? 12.966 -16.943 -6.757 1.00 97.62 99 PRO A N 1
ATOM 781 C CA . PRO A 1 99 ? 12.178 -16.042 -7.600 1.00 97.62 99 PRO A CA 1
ATOM 782 C C . PRO A 1 99 ? 11.826 -16.600 -8.986 1.00 97.62 99 PRO A C 1
ATOM 784 O O . PRO A 1 99 ? 10.716 -16.412 -9.472 1.00 97.62 99 PRO A O 1
ATOM 787 N N . ASP A 1 100 ? 12.746 -17.342 -9.600 1.00 96.69 100 ASP A N 1
ATOM 788 C CA . ASP A 1 100 ? 12.592 -18.005 -10.899 1.00 96.69 100 ASP A CA 1
ATOM 789 C C . ASP A 1 100 ? 11.689 -19.251 -10.859 1.00 96.69 100 ASP A C 1
ATOM 791 O O . ASP A 1 100 ? 11.224 -19.717 -11.900 1.00 96.69 100 ASP A O 1
ATOM 795 N N . ALA A 1 101 ? 11.417 -19.784 -9.667 1.00 97.81 101 ALA A N 1
ATOM 796 C CA . ALA A 1 101 ? 10.535 -20.924 -9.437 1.00 97.81 101 ALA A CA 1
ATOM 797 C C . ALA A 1 101 ? 9.110 -20.519 -9.014 1.00 97.81 101 ALA A C 1
ATOM 799 O O . ALA A 1 101 ? 8.265 -21.398 -8.816 1.00 97.81 101 ALA A O 1
ATOM 800 N N . LEU A 1 102 ? 8.829 -19.219 -8.864 1.00 98.19 102 LEU A N 1
ATOM 801 C CA . LEU A 1 102 ? 7.495 -18.730 -8.527 1.00 98.19 102 LEU A CA 1
ATOM 802 C C . LEU A 1 102 ? 6.497 -19.012 -9.658 1.00 98.19 102 LEU A C 1
ATOM 804 O O . LEU A 1 102 ? 6.777 -18.859 -10.845 1.00 98.19 102 LEU A O 1
ATOM 808 N N . SER A 1 103 ? 5.283 -19.389 -9.275 1.00 98.00 103 SER A N 1
ATOM 809 C CA . SER A 1 103 ? 4.123 -19.441 -10.166 1.00 98.00 103 SER A CA 1
ATOM 810 C C . SER A 1 103 ? 3.226 -18.221 -9.968 1.00 98.00 103 SER A C 1
ATOM 812 O O . SER A 1 103 ? 3.210 -17.610 -8.901 1.00 98.00 103 SER A O 1
ATOM 814 N N . ILE A 1 104 ? 2.388 -17.906 -10.960 1.00 97.62 104 ILE A N 1
ATOM 815 C CA . ILE A 1 104 ? 1.421 -16.799 -10.863 1.00 97.62 104 ILE A CA 1
ATOM 816 C C . ILE A 1 104 ? 0.460 -16.940 -9.667 1.00 97.62 104 ILE A C 1
ATOM 818 O O . ILE A 1 104 ? 0.063 -15.952 -9.055 1.00 97.62 104 ILE A O 1
ATOM 822 N N . VAL A 1 105 ? 0.111 -18.176 -9.290 1.00 97.88 105 VAL A N 1
ATOM 823 C CA . VAL A 1 105 ? -0.728 -18.448 -8.113 1.00 97.88 105 VAL A CA 1
ATOM 824 C C . VAL A 1 105 ? 0.005 -18.055 -6.831 1.00 97.88 105 VAL A C 1
ATOM 826 O O . VAL A 1 105 ? -0.595 -17.436 -5.959 1.00 97.88 105 VAL A O 1
ATOM 829 N N . GLN A 1 106 ? 1.300 -18.356 -6.738 1.00 98.38 106 GLN A N 1
ATOM 830 C CA . GLN A 1 106 ? 2.123 -18.006 -5.578 1.00 98.38 106 GLN A CA 1
ATOM 831 C C . GLN A 1 106 ? 2.381 -16.501 -5.487 1.00 98.38 106 GLN A C 1
ATOM 833 O O . GLN A 1 106 ? 2.369 -15.964 -4.387 1.00 98.38 106 GLN A O 1
ATOM 838 N N . VAL A 1 107 ? 2.520 -15.798 -6.617 1.00 98.19 107 VAL A N 1
ATOM 839 C CA . VAL A 1 107 ? 2.606 -14.325 -6.632 1.00 98.19 107 VAL A CA 1
ATOM 840 C C . VAL A 1 107 ? 1.333 -13.696 -6.057 1.00 98.19 107 VAL A C 1
ATOM 842 O O . VAL A 1 107 ? 1.404 -12.850 -5.171 1.00 98.19 107 VAL A O 1
ATOM 845 N N . ARG A 1 108 ? 0.154 -14.169 -6.476 1.00 98.06 108 ARG A N 1
ATOM 846 C CA . ARG A 1 108 ? -1.125 -13.717 -5.901 1.00 98.06 108 ARG A CA 1
ATOM 847 C C . ARG A 1 108 ? -1.231 -14.032 -4.411 1.00 98.06 108 ARG A C 1
ATOM 849 O O . ARG A 1 108 ? -1.725 -13.217 -3.638 1.00 98.06 108 ARG A O 1
ATOM 856 N N . GLN A 1 109 ? -0.765 -15.210 -3.994 1.00 98.06 109 GLN A N 1
ATOM 857 C CA . GLN A 1 109 ? -0.726 -15.575 -2.578 1.00 98.06 109 GLN A CA 1
ATOM 858 C C . GLN A 1 109 ? 0.214 -14.664 -1.780 1.00 98.06 109 GLN A C 1
ATOM 860 O O . GLN A 1 109 ? -0.177 -14.249 -0.693 1.00 98.06 109 GLN A O 1
ATOM 865 N N . LEU A 1 110 ? 1.384 -14.301 -2.320 1.00 98.12 110 LEU A N 1
ATOM 866 C CA . LEU A 1 110 ? 2.292 -13.323 -1.711 1.00 98.12 110 LEU A CA 1
ATOM 867 C C . LEU A 1 110 ? 1.579 -11.988 -1.477 1.00 98.12 110 LEU A C 1
ATOM 869 O O . LEU A 1 110 ? 1.592 -11.493 -0.355 1.00 98.12 110 LEU A O 1
ATOM 873 N N . HIS A 1 111 ? 0.890 -11.446 -2.488 1.00 97.31 111 HIS A N 1
ATOM 874 C CA . HIS A 1 111 ? 0.127 -10.197 -2.352 1.00 97.31 111 HIS A CA 1
ATOM 875 C C . HIS A 1 111 ? -0.971 -10.281 -1.290 1.00 97.31 111 HIS A C 1
ATOM 877 O O . HIS A 1 111 ? -1.085 -9.390 -0.452 1.00 97.31 111 HIS A O 1
ATOM 883 N N . ILE A 1 112 ? -1.757 -11.362 -1.288 1.00 96.69 112 ILE A N 1
ATOM 884 C CA . ILE A 1 112 ? -2.849 -11.556 -0.323 1.00 96.69 112 ILE A CA 1
ATOM 885 C C . ILE A 1 112 ? -2.307 -11.662 1.104 1.00 96.69 112 ILE A C 1
ATOM 887 O O . ILE A 1 112 ? -2.841 -11.028 2.013 1.00 96.69 112 ILE A O 1
ATOM 891 N N . VAL A 1 113 ? -1.267 -12.471 1.310 1.00 97.31 113 VAL A N 1
ATOM 892 C CA . VAL A 1 113 ? -0.673 -12.689 2.633 1.00 97.31 113 VAL A CA 1
ATOM 893 C C . VAL A 1 113 ? -0.006 -11.411 3.134 1.00 97.31 113 VAL A C 1
ATOM 895 O O . VAL A 1 113 ? -0.218 -11.045 4.287 1.00 97.31 113 VAL A O 1
ATOM 898 N N . HIS A 1 114 ? 0.711 -10.693 2.265 1.00 96.50 114 HIS A N 1
ATOM 899 C CA . HIS A 1 114 ? 1.281 -9.386 2.581 1.00 96.50 114 HIS A CA 1
ATOM 900 C C . HIS A 1 114 ? 0.200 -8.388 3.005 1.00 96.50 114 HIS A C 1
ATOM 902 O O . HIS A 1 114 ? 0.297 -7.799 4.077 1.00 96.50 114 HIS A O 1
ATOM 908 N N . HIS A 1 115 ? -0.872 -8.248 2.220 1.00 94.69 115 HIS A N 1
ATOM 909 C CA . HIS A 1 115 ? -1.981 -7.355 2.553 1.00 94.69 115 HIS A CA 1
ATOM 910 C C . HIS A 1 115 ? -2.640 -7.729 3.890 1.00 94.69 115 HIS A C 1
ATOM 912 O O . HIS A 1 115 ? -2.869 -6.868 4.731 1.00 94.69 115 HIS A O 1
ATOM 918 N N . GLN A 1 116 ? -2.899 -9.017 4.135 1.00 94.50 116 GLN A N 1
ATOM 919 C CA . GLN A 1 116 ? -3.460 -9.482 5.409 1.00 94.50 116 GLN A CA 1
ATOM 920 C C . GLN A 1 116 ? -2.534 -9.221 6.599 1.00 94.50 116 GLN A C 1
ATOM 922 O O . GLN A 1 116 ? -3.020 -8.932 7.693 1.00 94.50 116 GLN A O 1
ATOM 927 N N . LEU A 1 117 ? -1.220 -9.341 6.400 1.00 94.25 117 LEU A N 1
ATOM 928 C CA . LEU A 1 117 ? -0.234 -9.038 7.425 1.00 94.25 117 LEU A CA 1
ATOM 929 C C . LEU A 1 117 ? -0.220 -7.539 7.724 1.00 94.25 117 LEU A C 1
ATOM 931 O O . LEU A 1 117 ? -0.476 -7.163 8.862 1.00 94.25 117 LEU A O 1
ATOM 935 N N . VAL A 1 118 ? 0.016 -6.704 6.714 1.00 91.50 118 VAL A N 1
ATOM 936 C CA . VAL A 1 118 ? 0.176 -5.253 6.867 1.00 91.50 118 VAL A CA 1
ATOM 937 C C . VAL A 1 118 ? -1.121 -4.582 7.323 1.00 91.50 118 VAL A C 1
ATOM 939 O O . VAL A 1 118 ? -1.150 -3.962 8.383 1.00 91.50 118 VAL A O 1
ATOM 942 N N . GLU A 1 119 ? -2.219 -4.762 6.589 1.00 89.38 119 GLU A N 1
ATOM 943 C CA . GLU A 1 119 ? -3.484 -4.069 6.878 1.00 89.38 119 GLU A CA 1
ATOM 944 C C . GLU A 1 119 ? -4.277 -4.733 8.008 1.00 89.38 119 GLU A C 1
ATOM 946 O O . GLU A 1 119 ? -5.002 -4.072 8.752 1.00 89.38 119 GLU A O 1
ATOM 951 N N . GLY A 1 120 ? -4.164 -6.057 8.138 1.00 89.44 120 GLY A N 1
ATOM 952 C CA . GLY A 1 120 ? -4.921 -6.824 9.123 1.00 89.44 120 GLY A CA 1
ATOM 953 C C . GLY A 1 120 ? -4.202 -6.948 10.461 1.00 89.44 120 GLY A C 1
ATOM 954 O O . GLY A 1 120 ? -4.714 -6.506 11.485 1.00 89.44 120 GLY A O 1
ATOM 955 N N . ILE A 1 121 ? -3.047 -7.612 10.461 1.00 88.62 121 ILE A N 1
ATOM 956 C CA . ILE A 1 121 ? -2.374 -8.052 11.691 1.00 88.62 121 ILE A CA 1
ATOM 957 C C . ILE A 1 121 ? -1.544 -6.923 12.313 1.00 88.62 121 ILE A C 1
ATOM 959 O O . ILE A 1 121 ? -1.616 -6.732 13.523 1.00 88.62 121 ILE A O 1
ATOM 963 N N . LEU A 1 122 ? -0.770 -6.191 11.508 1.00 88.06 122 LEU A N 1
ATOM 964 C CA . LEU A 1 122 ? 0.093 -5.106 11.986 1.00 88.06 122 LEU A CA 1
ATOM 965 C C . LEU A 1 122 ? -0.700 -3.802 12.178 1.00 88.06 122 LEU A C 1
ATOM 967 O O . LEU A 1 122 ? -0.509 -3.071 13.153 1.00 88.06 122 LEU A O 1
ATOM 971 N N . GLY A 1 123 ? -1.656 -3.534 11.284 1.00 84.38 123 GLY A N 1
ATOM 972 C CA . GLY A 1 123 ? -2.537 -2.373 11.363 1.00 84.38 123 GLY A CA 1
ATOM 973 C C . GLY A 1 123 ? -1.762 -1.049 11.439 1.00 84.38 123 GLY A C 1
ATOM 974 O O . GLY A 1 123 ? -0.714 -0.874 10.828 1.00 84.38 123 GLY A O 1
ATOM 975 N N . PHE A 1 124 ? -2.273 -0.085 12.215 1.00 67.62 124 PHE A N 1
ATOM 976 C CA . PHE A 1 124 ? -1.644 1.241 12.364 1.00 67.62 124 PHE A CA 1
ATOM 977 C C . PHE A 1 124 ? -0.496 1.293 13.385 1.00 67.62 124 PHE A C 1
ATOM 979 O O . PHE A 1 124 ? 0.171 2.324 13.497 1.00 67.62 124 PHE A O 1
ATOM 986 N N . SER A 1 125 ? -0.290 0.241 14.178 1.00 65.81 125 SER A N 1
ATOM 987 C CA . SER A 1 125 ? 0.684 0.244 15.271 1.00 65.81 125 SER A CA 1
ATOM 988 C C . SER A 1 125 ? 1.939 -0.498 14.845 1.00 65.81 125 SER A C 1
ATOM 990 O O . SER A 1 125 ? 2.130 -1.635 15.233 1.00 65.81 125 SER A O 1
ATOM 992 N N . TRP A 1 126 ? 2.800 0.161 14.077 1.00 66.75 126 TRP A N 1
ATOM 993 C CA . TRP A 1 126 ? 4.055 -0.418 13.606 1.00 66.75 126 TRP A CA 1
ATOM 994 C C . TRP A 1 126 ? 5.108 -0.4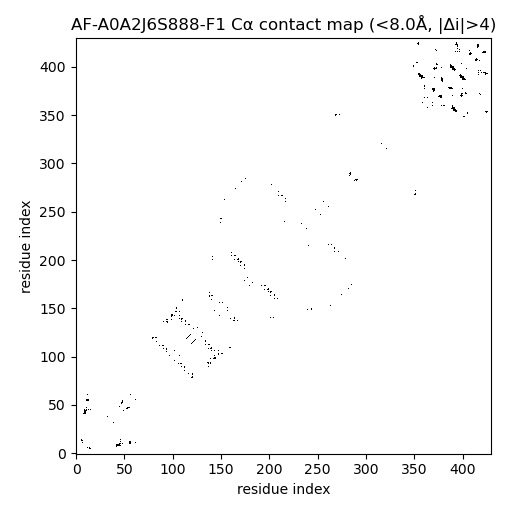17 14.718 1.00 66.75 126 TRP A C 1
ATOM 996 O O . TRP A 1 126 ? 5.759 0.598 14.982 1.00 66.75 126 TRP A O 1
ATOM 1006 N N . THR A 1 127 ? 5.286 -1.542 15.404 1.00 75.62 127 THR A N 1
ATOM 1007 C CA . THR A 1 127 ? 6.463 -1.760 16.250 1.00 75.62 127 THR A CA 1
ATOM 1008 C C . THR A 1 127 ? 7.640 -2.272 15.412 1.00 75.62 127 THR A C 1
ATOM 1010 O O . THR A 1 127 ? 7.480 -2.860 14.344 1.00 75.62 127 THR A O 1
ATOM 1013 N N . LEU A 1 128 ? 8.869 -2.062 15.897 1.00 68.94 128 LEU A N 1
ATOM 1014 C CA . LEU A 1 128 ? 10.080 -2.513 15.198 1.00 68.94 128 LEU A CA 1
ATOM 1015 C C . LEU A 1 128 ? 10.124 -4.044 15.011 1.00 68.94 128 LEU A C 1
ATOM 1017 O O . LEU A 1 128 ? 10.698 -4.523 14.039 1.00 68.94 128 LEU A O 1
ATOM 1021 N N . GLU A 1 129 ? 9.535 -4.812 15.933 1.00 72.06 129 GLU A N 1
ATOM 1022 C CA . GLU A 1 129 ? 9.483 -6.278 15.843 1.00 72.06 129 GLU A CA 1
ATOM 1023 C C . GLU A 1 129 ? 8.551 -6.753 14.722 1.00 72.06 129 GLU A C 1
ATOM 1025 O O . GLU A 1 129 ? 8.846 -7.745 14.058 1.00 72.06 129 GLU A O 1
ATOM 1030 N N . GLU A 1 130 ? 7.476 -6.013 14.467 1.00 75.19 130 GLU A N 1
ATOM 1031 C CA . GLU A 1 130 ? 6.479 -6.317 13.441 1.00 75.19 130 GLU A CA 1
ATOM 1032 C C . GLU A 1 130 ? 7.003 -6.080 12.020 1.00 75.19 130 GLU A C 1
ATOM 1034 O O . GLU A 1 130 ? 6.716 -6.877 11.126 1.00 75.19 130 GLU A O 1
ATOM 1039 N N . HIS A 1 131 ? 7.861 -5.071 11.826 1.00 75.31 131 HIS A N 1
ATOM 1040 C CA . HIS A 1 131 ? 8.549 -4.851 10.547 1.00 75.31 131 HIS A CA 1
ATOM 1041 C C . HIS A 1 131 ? 9.360 -6.072 10.095 1.00 75.31 131 HIS A C 1
ATOM 1043 O O . HIS A 1 131 ? 9.341 -6.424 8.917 1.00 75.31 131 HIS A O 1
ATOM 1049 N N . ASN A 1 132 ? 9.994 -6.781 11.034 1.00 86.75 132 ASN A N 1
ATOM 1050 C CA . ASN A 1 132 ? 10.828 -7.938 10.704 1.00 86.75 132 ASN A CA 1
ATOM 1051 C C . ASN A 1 132 ? 10.033 -9.095 10.079 1.00 86.75 132 ASN A C 1
ATOM 1053 O O . ASN A 1 132 ? 10.624 -9.961 9.438 1.00 86.75 132 ASN A O 1
ATOM 1057 N N . ARG A 1 133 ? 8.710 -9.152 10.293 1.00 92.06 133 ARG A N 1
ATOM 1058 C CA . ARG A 1 133 ? 7.859 -10.196 9.711 1.00 92.06 133 ARG A CA 1
ATOM 1059 C C . ARG A 1 133 ? 7.429 -9.865 8.282 1.00 92.06 133 ARG A C 1
ATOM 1061 O O . ARG A 1 133 ? 7.285 -10.782 7.480 1.00 92.06 133 ARG A O 1
ATOM 1068 N N . ALA A 1 134 ? 7.236 -8.585 7.964 1.00 93.44 134 ALA A N 1
ATOM 1069 C CA . ALA A 1 134 ? 6.884 -8.143 6.615 1.00 93.44 134 ALA A CA 1
ATOM 1070 C C . ALA A 1 134 ? 8.097 -8.152 5.669 1.00 93.44 134 ALA A C 1
ATOM 1072 O O . ALA A 1 134 ? 7.947 -8.546 4.514 1.00 93.44 134 ALA A O 1
ATOM 1073 N N . ASP A 1 135 ? 9.294 -7.822 6.176 1.00 91.94 135 ASP A N 1
ATOM 1074 C CA . ASP A 1 135 ? 10.530 -7.702 5.383 1.00 91.94 135 ASP A CA 1
ATOM 1075 C C . ASP A 1 135 ? 10.782 -8.911 4.431 1.00 91.94 135 ASP A C 1
ATOM 1077 O O . ASP A 1 135 ? 11.052 -8.681 3.252 1.00 91.94 135 ASP A O 1
ATOM 1081 N N . PRO A 1 136 ? 10.651 -10.197 4.840 1.00 95.81 136 PRO A N 1
ATOM 1082 C CA . PRO A 1 136 ? 10.863 -11.327 3.925 1.00 95.81 136 PRO A CA 1
ATOM 1083 C C . PRO A 1 136 ? 9.825 -11.431 2.798 1.00 95.81 136 PRO A C 1
ATOM 1085 O O . PRO A 1 136 ? 10.169 -11.824 1.683 1.00 95.81 136 PRO A O 1
ATOM 1088 N N . LEU A 1 137 ? 8.556 -11.102 3.076 1.00 96.75 137 LEU A N 1
ATOM 1089 C CA . LEU A 1 137 ? 7.492 -11.090 2.061 1.00 96.75 137 LEU A CA 1
ATOM 1090 C C . LEU A 1 137 ? 7.731 -9.960 1.069 1.00 96.75 137 LEU A C 1
ATOM 1092 O O . LEU A 1 137 ? 7.628 -10.156 -0.138 1.00 96.75 137 LEU A O 1
ATOM 1096 N N . GLU A 1 138 ? 8.060 -8.788 1.598 1.00 94.94 138 GLU A N 1
ATOM 1097 C CA . GLU A 1 138 ? 8.410 -7.604 0.836 1.00 94.94 138 GLU A CA 1
ATOM 1098 C C . GLU A 1 138 ? 9.588 -7.887 -0.113 1.00 94.94 138 GLU A C 1
ATOM 1100 O O . GLU A 1 138 ? 9.486 -7.650 -1.320 1.00 94.94 138 GLU A O 1
ATOM 1105 N N . GLU A 1 139 ? 10.653 -8.510 0.399 1.00 94.56 139 GLU A N 1
ATOM 1106 C CA . GLU A 1 139 ? 11.815 -8.931 -0.384 1.00 94.56 139 GLU A CA 1
ATOM 1107 C C . GLU A 1 139 ? 11.450 -9.958 -1.470 1.00 94.56 139 GLU A C 1
ATOM 1109 O O . GLU A 1 139 ? 11.940 -9.867 -2.600 1.00 94.56 139 GLU A O 1
ATOM 1114 N N . ALA A 1 140 ? 10.584 -10.927 -1.158 1.00 97.25 140 ALA A N 1
ATOM 1115 C CA . ALA A 1 140 ? 10.097 -11.898 -2.136 1.00 97.25 140 ALA A CA 1
ATOM 1116 C C . ALA A 1 140 ? 9.271 -11.221 -3.245 1.00 97.25 140 ALA A C 1
ATOM 1118 O O . ALA A 1 140 ? 9.440 -11.546 -4.421 1.00 97.25 140 ALA A O 1
ATOM 1119 N N . ILE A 1 141 ? 8.426 -10.245 -2.890 1.00 97.38 141 ILE A N 1
ATOM 1120 C CA . ILE A 1 141 ? 7.614 -9.463 -3.832 1.00 97.38 141 ILE A CA 1
ATOM 1121 C C . ILE A 1 141 ? 8.504 -8.617 -4.749 1.00 97.38 141 ILE A C 1
ATOM 1123 O O . ILE A 1 141 ? 8.310 -8.639 -5.963 1.00 97.38 141 ILE A O 1
ATOM 1127 N N . ALA A 1 142 ? 9.529 -7.947 -4.215 1.00 95.94 142 ALA A N 1
ATOM 1128 C CA . ALA A 1 142 ? 10.463 -7.137 -5.003 1.00 95.94 142 ALA A CA 1
ATOM 1129 C C . ALA A 1 142 ? 11.268 -7.940 -6.039 1.00 95.94 142 ALA A C 1
ATOM 1131 O O . ALA A 1 142 ? 11.806 -7.370 -6.988 1.00 95.94 142 ALA A O 1
ATOM 1132 N N . LYS A 1 143 ? 11.349 -9.264 -5.869 1.00 96.00 143 LYS A N 1
ATOM 1133 C CA . LYS A 1 143 ? 12.076 -10.177 -6.759 1.00 96.00 143 LYS A CA 1
ATOM 1134 C C . LYS A 1 143 ? 11.179 -10.909 -7.758 1.00 96.00 143 LYS A C 1
ATOM 1136 O O . LYS A 1 143 ? 11.697 -11.726 -8.516 1.00 96.00 143 LYS A O 1
ATOM 1141 N N . VAL A 1 144 ? 9.868 -10.654 -7.784 1.00 97.38 144 VAL A N 1
ATOM 1142 C CA . VAL A 1 144 ? 8.955 -11.332 -8.719 1.00 97.38 144 VAL A CA 1
ATOM 1143 C C . VAL A 1 144 ? 9.385 -11.060 -10.174 1.00 97.38 144 VAL A C 1
ATOM 1145 O O . VAL A 1 144 ? 9.513 -9.897 -10.558 1.00 97.38 144 VAL A O 1
ATOM 1148 N N . PRO A 1 145 ? 9.588 -12.102 -11.007 1.00 96.69 145 PRO A N 1
ATOM 1149 C CA . PRO A 1 145 ? 9.966 -11.931 -12.408 1.00 96.69 145 PRO A CA 1
ATOM 1150 C C . PRO A 1 145 ? 8.940 -11.132 -13.220 1.00 96.69 145 PRO A C 1
ATOM 1152 O O . PRO A 1 145 ? 7.728 -11.327 -13.083 1.00 96.69 145 PRO A O 1
ATOM 1155 N N . ASN A 1 146 ? 9.424 -10.294 -14.140 1.00 93.06 146 ASN A N 1
ATOM 1156 C CA . ASN A 1 146 ? 8.580 -9.463 -15.007 1.00 93.06 146 ASN A CA 1
ATOM 1157 C C . ASN A 1 146 ? 7.610 -10.295 -15.861 1.00 93.06 146 ASN A C 1
ATOM 1159 O O . ASN A 1 146 ? 6.501 -9.850 -16.146 1.00 93.06 146 ASN A O 1
ATOM 1163 N N . GLU A 1 147 ? 7.995 -11.518 -16.229 1.00 93.88 147 GLU A N 1
ATOM 1164 C CA . GLU A 1 147 ? 7.169 -12.454 -16.995 1.00 93.88 147 GLU A CA 1
ATOM 1165 C C . GLU A 1 147 ? 5.938 -12.929 -16.216 1.00 93.88 147 GLU A C 1
ATOM 1167 O O . GLU A 1 147 ? 4.935 -13.310 -16.819 1.00 93.88 147 GLU A O 1
ATOM 1172 N N . LEU A 1 148 ? 6.002 -12.948 -14.882 1.00 95.94 148 LEU A N 1
ATOM 1173 C CA . LEU A 1 148 ? 4.842 -13.226 -14.035 1.00 95.94 148 LEU A CA 1
ATOM 1174 C C . LEU A 1 148 ? 4.027 -11.957 -13.795 1.00 95.94 148 LEU A C 1
ATOM 1176 O O . LEU A 1 148 ? 2.802 -12.031 -13.754 1.00 95.94 148 LEU A O 1
ATOM 1180 N N . LEU A 1 149 ? 4.682 -10.797 -13.681 1.00 95.00 149 LEU A N 1
ATOM 1181 C CA . LEU A 1 149 ? 3.995 -9.514 -13.510 1.00 95.00 149 LEU A CA 1
ATOM 1182 C C . LEU A 1 149 ? 3.143 -9.144 -14.725 1.00 95.00 149 LEU A C 1
ATOM 1184 O O . LEU A 1 149 ? 2.055 -8.607 -14.549 1.00 95.00 149 LEU A O 1
ATOM 1188 N N . SER A 1 150 ? 3.569 -9.493 -15.941 1.00 91.94 150 SER A N 1
ATOM 1189 C CA . SER A 1 150 ? 2.738 -9.307 -17.137 1.00 91.94 150 SER A CA 1
ATOM 1190 C C . SER A 1 150 ? 1.478 -10.180 -17.134 1.00 91.94 150 SER A C 1
ATOM 1192 O O . SER A 1 150 ? 0.480 -9.800 -17.728 1.00 91.94 150 SER A O 1
ATOM 1194 N N . GLN A 1 151 ? 1.478 -11.312 -16.420 1.00 94.19 151 GLN A N 1
ATOM 1195 C CA . GLN A 1 151 ? 0.311 -12.198 -16.299 1.00 94.19 151 GLN A CA 1
ATOM 1196 C C . GLN A 1 151 ? -0.702 -11.745 -15.233 1.00 94.19 151 GLN A C 1
ATOM 1198 O O . GLN A 1 151 ? -1.771 -12.354 -15.104 1.00 94.19 151 GLN A O 1
ATOM 1203 N N . LEU A 1 152 ? -0.369 -10.725 -14.441 1.00 95.25 152 LEU A N 1
ATOM 1204 C CA . LEU A 1 152 ? -1.281 -10.127 -13.474 1.00 95.25 152 LEU A CA 1
ATOM 1205 C C . LEU A 1 152 ? -2.280 -9.198 -14.173 1.00 95.25 152 LEU A C 1
ATOM 1207 O O . LEU A 1 152 ? -1.991 -8.586 -15.201 1.00 95.25 152 LEU A O 1
ATOM 1211 N N . THR A 1 153 ? -3.465 -9.070 -13.584 1.00 93.50 153 THR A N 1
ATOM 1212 C CA . THR A 1 153 ? -4.426 -8.032 -13.981 1.00 93.50 153 THR A CA 1
ATOM 1213 C C . THR A 1 153 ? -3.866 -6.635 -13.691 1.00 93.50 153 THR A C 1
ATOM 1215 O O . THR A 1 153 ? -2.941 -6.480 -12.891 1.00 93.50 153 THR A O 1
ATOM 1218 N N . MET A 1 154 ? -4.434 -5.600 -14.317 1.00 90.69 154 MET A N 1
ATOM 1219 C CA . MET A 1 154 ? -4.016 -4.213 -14.068 1.00 90.69 154 MET A CA 1
ATOM 1220 C C . MET A 1 154 ? -4.108 -3.849 -12.582 1.00 90.69 154 MET A C 1
ATOM 1222 O O . MET A 1 154 ? -3.129 -3.364 -12.020 1.00 90.69 154 MET A O 1
ATOM 1226 N N . ASP A 1 155 ? -5.224 -4.170 -11.922 1.00 90.44 155 ASP A N 1
ATOM 1227 C CA . ASP A 1 155 ? -5.398 -3.956 -10.479 1.00 90.44 155 ASP A CA 1
ATOM 1228 C C . ASP A 1 155 ? -4.319 -4.658 -9.643 1.00 90.44 155 ASP A C 1
ATOM 1230 O O . ASP A 1 155 ? -3.723 -4.049 -8.756 1.00 90.44 155 ASP A O 1
ATOM 1234 N N . GLU A 1 156 ? -4.017 -5.924 -9.948 1.00 95.19 156 GLU A N 1
ATOM 1235 C CA . GLU A 1 156 ? -2.977 -6.694 -9.252 1.00 95.19 156 GLU A CA 1
ATOM 1236 C C . GLU A 1 156 ? -1.577 -6.081 -9.435 1.00 95.19 156 GLU A C 1
ATOM 1238 O O . GLU A 1 156 ? -0.756 -6.124 -8.517 1.00 95.19 156 GLU A O 1
ATOM 1243 N N . ARG A 1 157 ? -1.291 -5.473 -10.593 1.00 95.19 157 ARG A N 1
ATOM 1244 C CA . ARG A 1 157 ? -0.023 -4.765 -10.837 1.00 95.19 157 ARG A CA 1
ATOM 1245 C C . ARG A 1 157 ? 0.062 -3.443 -10.086 1.00 95.19 157 ARG A C 1
ATOM 1247 O O . ARG A 1 157 ? 1.140 -3.105 -9.605 1.00 95.19 157 ARG A O 1
ATOM 1254 N N . PHE A 1 158 ? -1.049 -2.723 -9.936 1.00 92.56 158 PHE A N 1
ATOM 1255 C CA . PHE A 1 158 ? -1.083 -1.543 -9.074 1.00 92.56 158 PHE A CA 1
ATOM 1256 C C . PHE A 1 158 ? -0.865 -1.912 -7.606 1.00 92.56 158 PHE A C 1
ATOM 1258 O O . PHE A 1 158 ? -0.046 -1.280 -6.951 1.00 92.56 158 PHE A O 1
ATOM 1265 N N . ILE A 1 159 ? -1.505 -2.982 -7.119 1.00 92.62 159 ILE A N 1
ATOM 1266 C CA . ILE A 1 159 ? -1.252 -3.508 -5.768 1.00 92.62 159 ILE A CA 1
ATOM 1267 C C . ILE A 1 159 ? 0.230 -3.872 -5.608 1.00 92.62 159 ILE A C 1
ATOM 1269 O O . ILE A 1 159 ? 0.846 -3.542 -4.599 1.00 92.62 159 ILE A O 1
ATOM 1273 N N . HIS A 1 160 ? 0.829 -4.520 -6.612 1.00 96.44 160 HIS A N 1
ATOM 1274 C CA . HIS A 1 160 ? 2.260 -4.817 -6.600 1.00 96.44 160 HIS A CA 1
ATOM 1275 C C . HIS A 1 160 ? 3.107 -3.541 -6.468 1.00 96.44 160 HIS A C 1
ATOM 1277 O O . HIS A 1 160 ? 4.007 -3.497 -5.634 1.00 96.44 160 HIS A O 1
ATOM 1283 N N . LEU A 1 161 ? 2.813 -2.503 -7.256 1.00 94.88 161 LEU A N 1
ATOM 1284 C CA . LEU A 1 161 ? 3.526 -1.226 -7.201 1.00 94.88 161 LEU A CA 1
ATOM 1285 C C . LEU A 1 161 ? 3.374 -0.506 -5.862 1.00 94.88 161 LEU A C 1
ATOM 1287 O O . LEU A 1 161 ? 4.368 -0.003 -5.351 1.00 94.88 161 LEU A O 1
ATOM 1291 N N . GLU A 1 162 ? 2.178 -0.494 -5.279 1.00 92.00 162 GLU A N 1
ATOM 1292 C CA . GLU A 1 162 ? 1.933 0.113 -3.966 1.00 92.00 162 GLU A CA 1
ATOM 1293 C C . GLU A 1 162 ? 2.760 -0.565 -2.873 1.00 92.00 162 GLU A C 1
ATOM 1295 O O . GLU A 1 162 ? 3.344 0.107 -2.026 1.00 92.00 162 GLU A O 1
ATOM 1300 N N . ILE A 1 163 ? 2.894 -1.894 -2.928 1.00 94.25 163 ILE A N 1
ATOM 1301 C CA . ILE A 1 163 ? 3.759 -2.632 -2.001 1.00 94.25 163 ILE A CA 1
ATOM 1302 C C . ILE A 1 163 ? 5.226 -2.210 -2.179 1.00 94.25 163 ILE A C 1
ATOM 1304 O O . ILE A 1 163 ? 5.921 -1.967 -1.193 1.00 94.25 163 ILE A O 1
ATOM 1308 N N . LEU A 1 164 ? 5.711 -2.072 -3.418 1.00 95.06 164 LEU A N 1
ATOM 1309 C CA . LEU A 1 164 ? 7.081 -1.608 -3.671 1.00 95.06 164 LEU A CA 1
ATOM 1310 C C . LEU A 1 164 ? 7.303 -0.156 -3.218 1.00 95.06 164 LEU A C 1
ATOM 1312 O O . LEU A 1 164 ? 8.366 0.172 -2.691 1.00 95.06 164 LEU A O 1
ATOM 1316 N N . GLU A 1 165 ? 6.313 0.715 -3.398 1.00 92.38 165 GLU A N 1
ATOM 1317 C CA . GLU A 1 165 ? 6.348 2.107 -2.944 1.00 92.38 165 GLU A CA 1
ATOM 1318 C C . GLU A 1 165 ? 6.431 2.196 -1.412 1.00 92.38 165 GLU A C 1
ATOM 1320 O O . GLU A 1 165 ? 7.256 2.937 -0.865 1.00 92.38 165 GLU A O 1
ATOM 1325 N N . GLN A 1 166 ? 5.634 1.388 -0.706 1.00 89.75 166 GLN A N 1
ATOM 1326 C CA . GLN A 1 166 ? 5.688 1.265 0.752 1.00 89.75 166 GLN A CA 1
ATOM 1327 C C . GLN A 1 166 ? 7.068 0.781 1.221 1.00 89.75 166 GLN A C 1
ATOM 1329 O O . GLN A 1 166 ? 7.648 1.371 2.138 1.00 89.75 166 GLN A O 1
ATOM 1334 N N . GLN A 1 167 ? 7.642 -0.225 0.551 1.00 92.25 167 GLN A N 1
ATOM 1335 C CA . GLN A 1 167 ? 9.000 -0.706 0.829 1.00 92.25 167 GLN A CA 1
ATOM 1336 C C . GLN A 1 167 ? 10.051 0.384 0.639 1.00 92.25 167 GLN A C 1
ATOM 1338 O O . GLN A 1 167 ? 10.914 0.573 1.499 1.00 92.25 167 GLN A O 1
ATOM 1343 N N . PHE A 1 168 ? 9.974 1.121 -0.471 1.00 92.94 168 PHE A N 1
ATOM 1344 C CA . PHE A 1 168 ? 10.875 2.230 -0.767 1.00 92.94 168 PHE A CA 1
ATOM 1345 C C . PHE A 1 168 ? 10.793 3.304 0.323 1.00 92.94 168 PHE A C 1
ATOM 1347 O O . PHE A 1 168 ? 11.812 3.681 0.903 1.00 92.94 168 PHE A O 1
ATOM 1354 N N . THR A 1 169 ? 9.576 3.715 0.685 1.00 89.38 169 THR A N 1
ATOM 1355 C CA . THR A 1 169 ? 9.316 4.688 1.756 1.00 89.38 169 THR A CA 1
ATOM 1356 C C . THR A 1 169 ? 9.902 4.225 3.090 1.00 89.38 169 THR A C 1
ATOM 1358 O O . THR A 1 169 ? 10.614 4.975 3.763 1.00 89.38 169 THR A O 1
ATOM 1361 N N . SER A 1 170 ? 9.653 2.966 3.460 1.00 88.44 170 SER A N 1
ATOM 1362 C CA . SER A 1 170 ? 10.177 2.345 4.678 1.00 88.44 170 SER A CA 1
ATOM 1363 C C . SER A 1 170 ? 11.708 2.302 4.679 1.00 88.44 170 SER A C 1
ATOM 1365 O O . SER A 1 170 ? 12.349 2.643 5.677 1.00 88.44 170 SER A O 1
ATOM 1367 N N . ALA A 1 171 ? 12.334 1.947 3.555 1.00 90.38 171 ALA A N 1
ATOM 1368 C CA . ALA A 1 171 ? 13.785 1.925 3.415 1.00 90.38 171 ALA A CA 1
ATOM 1369 C C . ALA A 1 171 ? 14.396 3.335 3.530 1.00 90.38 171 ALA A C 1
ATOM 1371 O O . ALA A 1 171 ? 15.354 3.523 4.286 1.00 90.38 171 ALA A O 1
ATOM 1372 N N . CYS A 1 172 ? 13.804 4.343 2.883 1.00 89.25 172 CYS A N 1
ATOM 1373 C CA . CYS A 1 172 ? 14.204 5.745 3.023 1.00 89.25 172 CYS A CA 1
ATOM 1374 C C . CYS A 1 172 ? 14.052 6.247 4.466 1.00 89.25 172 CYS A C 1
ATOM 1376 O O . CYS A 1 172 ? 14.952 6.909 4.990 1.00 89.25 172 CYS A O 1
ATOM 1378 N N . PHE A 1 173 ? 12.959 5.892 5.148 1.00 88.75 173 PHE A N 1
ATOM 1379 C CA . PHE A 1 173 ? 12.758 6.229 6.556 1.00 88.75 173 PHE A CA 1
ATOM 1380 C C . PHE A 1 173 ? 13.814 5.571 7.453 1.00 88.75 173 PHE A C 1
ATOM 1382 O O . PHE A 1 173 ? 14.426 6.252 8.278 1.00 88.75 173 PHE A O 1
ATOM 1389 N N . ARG A 1 174 ? 14.098 4.274 7.258 1.00 87.75 174 ARG A N 1
ATOM 1390 C CA . ARG A 1 174 ? 15.175 3.554 7.961 1.00 87.75 174 ARG A CA 1
ATOM 1391 C C . ARG A 1 174 ? 16.534 4.213 7.721 1.00 87.75 174 ARG A C 1
ATOM 1393 O O . ARG A 1 174 ? 17.317 4.336 8.662 1.00 87.75 174 ARG A O 1
ATOM 1400 N N . TYR A 1 175 ? 16.798 4.681 6.502 1.00 89.00 175 TYR A N 1
ATOM 1401 C CA . TYR A 1 175 ? 18.034 5.381 6.156 1.00 89.00 175 TYR A CA 1
ATOM 1402 C C . TYR A 1 175 ? 18.136 6.715 6.896 1.00 89.00 175 TYR A C 1
ATOM 1404 O O . TYR A 1 175 ? 19.108 6.949 7.615 1.00 89.00 175 TYR A O 1
ATOM 1412 N N . ARG A 1 176 ? 17.091 7.549 6.827 1.00 87.75 176 ARG A N 1
ATOM 1413 C CA . ARG A 1 176 ? 17.002 8.815 7.570 1.00 87.75 176 ARG A CA 1
ATOM 1414 C C . ARG A 1 176 ? 17.157 8.602 9.073 1.00 87.75 176 ARG A C 1
ATOM 1416 O O . ARG A 1 176 ? 17.884 9.343 9.721 1.00 87.75 176 ARG A O 1
ATOM 1423 N N . HIS A 1 177 ? 16.511 7.586 9.634 1.00 86.38 177 HIS A N 1
ATOM 1424 C CA . HIS A 1 177 ? 16.619 7.280 11.056 1.00 86.38 177 HIS A CA 1
ATOM 1425 C C . HIS A 1 177 ? 17.997 6.715 11.437 1.00 86.38 177 HIS A C 1
ATOM 1427 O O . HIS A 1 177 ? 18.327 6.687 12.610 1.00 86.38 177 HIS A O 1
ATOM 1433 N N . ARG A 1 178 ? 18.832 6.233 10.513 1.00 87.00 178 ARG A N 1
ATOM 1434 C CA . ARG A 1 178 ? 20.207 5.802 10.842 1.00 87.00 178 ARG A CA 1
ATOM 1435 C C . ARG A 1 178 ? 21.241 6.900 10.614 1.00 87.00 178 ARG A C 1
ATOM 1437 O O . ARG A 1 178 ? 22.218 6.966 11.354 1.00 87.00 178 ARG A O 1
ATOM 1444 N N . HIS A 1 179 ? 21.015 7.751 9.617 1.00 84.44 179 HIS A N 1
ATOM 1445 C CA . HIS A 1 179 ? 21.986 8.729 9.121 1.00 84.44 179 HIS A CA 1
ATOM 1446 C C . HIS A 1 179 ? 21.548 10.188 9.301 1.00 84.44 179 HIS A C 1
ATOM 1448 O O . HIS A 1 179 ? 22.221 11.098 8.823 1.00 84.44 179 HIS A O 1
ATOM 1454 N N . GLY A 1 180 ? 20.428 10.422 9.985 1.00 82.75 180 GLY A N 1
ATOM 1455 C CA . GLY A 1 180 ? 19.909 11.756 10.252 1.00 82.75 180 GLY A CA 1
ATOM 1456 C C . GLY A 1 180 ? 20.880 12.612 11.077 1.00 82.75 180 GLY A C 1
ATOM 1457 O O . GLY A 1 180 ? 21.657 12.077 11.873 1.00 82.75 180 GLY A O 1
ATOM 1458 N N . PRO A 1 181 ? 20.819 13.947 10.925 1.00 79.50 181 PRO A N 1
ATOM 1459 C CA . PRO A 1 181 ? 21.778 14.889 11.515 1.00 79.50 181 PRO A CA 1
ATOM 1460 C C . PRO A 1 181 ? 21.848 14.830 13.049 1.00 79.50 181 PRO A C 1
ATOM 1462 O O . PRO A 1 181 ? 22.865 15.203 13.633 1.00 79.50 181 PRO A O 1
ATOM 1465 N N . ASP A 1 182 ? 20.795 14.330 13.695 1.00 80.81 182 ASP A N 1
ATOM 1466 C CA . ASP A 1 182 ? 20.675 14.272 15.152 1.00 80.81 182 ASP A CA 1
ATOM 1467 C C . ASP A 1 182 ? 21.336 13.037 15.786 1.00 80.81 182 ASP A C 1
ATOM 1469 O O . ASP A 1 182 ? 21.390 12.927 17.014 1.00 80.81 182 ASP A O 1
ATOM 1473 N N . ILE A 1 183 ? 21.852 12.096 14.986 1.00 73.50 183 ILE A N 1
ATOM 1474 C CA . ILE A 1 183 ? 22.417 10.850 15.509 1.00 73.50 183 ILE A CA 1
ATOM 1475 C C . ILE A 1 183 ? 23.938 10.972 15.578 1.00 73.50 183 ILE A C 1
ATOM 1477 O O . ILE A 1 183 ? 24.600 11.084 14.543 1.00 73.50 183 ILE A O 1
ATOM 1481 N N . PRO A 1 184 ? 24.534 10.947 16.787 1.00 73.56 184 PRO A N 1
ATOM 1482 C CA . PRO A 1 184 ? 25.977 11.025 16.931 1.00 73.56 184 PRO A CA 1
ATOM 1483 C C . PRO A 1 184 ? 26.618 9.870 16.164 1.00 73.56 184 PRO A C 1
ATOM 1485 O O . PRO A 1 184 ? 26.257 8.709 16.353 1.00 73.56 184 PRO A O 1
ATOM 1488 N N . ASN A 1 185 ? 27.554 10.224 15.283 1.00 66.38 185 ASN A N 1
ATOM 1489 C CA . ASN A 1 185 ? 28.216 9.336 14.337 1.00 66.38 185 ASN A CA 1
ATOM 1490 C C . ASN A 1 185 ? 28.886 8.159 15.072 1.00 66.38 185 ASN A C 1
ATOM 1492 O O . ASN A 1 185 ? 30.020 8.253 15.544 1.00 66.38 185 ASN A O 1
ATOM 1496 N N . THR A 1 186 ? 28.162 7.052 15.221 1.00 61.66 186 THR A N 1
ATOM 1497 C CA . THR A 1 186 ? 28.576 5.880 16.001 1.00 61.66 186 THR A CA 1
ATOM 1498 C C . THR A 1 186 ? 29.351 4.894 15.129 1.00 61.66 186 THR A C 1
ATOM 1500 O O . THR A 1 186 ? 29.098 3.702 15.156 1.00 61.66 186 THR A O 1
ATOM 1503 N N . GLY A 1 187 ? 30.310 5.380 14.331 1.00 56.47 187 GLY A N 1
ATOM 1504 C CA . GLY A 1 187 ? 31.402 4.585 13.740 1.00 56.47 187 GLY A CA 1
ATOM 1505 C C . GLY A 1 187 ? 31.045 3.382 12.847 1.00 56.47 187 GLY A C 1
ATOM 1506 O O . GLY A 1 187 ? 31.953 2.682 12.406 1.00 56.47 187 GLY A O 1
ATOM 1507 N N . GLY A 1 188 ? 29.769 3.123 12.560 1.00 59.44 188 GLY A N 1
ATOM 1508 C CA . GLY A 1 188 ? 29.291 2.000 11.752 1.00 59.44 188 GLY A CA 1
ATOM 1509 C C . GLY A 1 188 ? 29.206 2.337 10.266 1.00 59.44 188 GLY A C 1
ATOM 1510 O O . GLY A 1 188 ? 28.124 2.292 9.697 1.00 59.44 188 GLY A O 1
ATOM 1511 N N . LEU A 1 189 ? 30.332 2.683 9.634 1.00 57.72 189 LEU A N 1
ATOM 1512 C CA . LEU A 1 189 ? 30.379 3.035 8.203 1.00 57.72 189 LEU A CA 1
ATOM 1513 C C . LEU A 1 189 ? 29.924 1.893 7.270 1.00 57.72 189 LEU A C 1
ATOM 1515 O O . LEU A 1 189 ? 29.441 2.168 6.184 1.00 57.72 189 LEU A O 1
ATOM 1519 N N . PHE A 1 190 ? 30.010 0.630 7.697 1.00 57.38 190 PHE A N 1
ATOM 1520 C CA . PHE A 1 190 ? 29.754 -0.528 6.829 1.00 57.38 190 PHE A CA 1
ATOM 1521 C C . PHE A 1 190 ? 28.274 -0.919 6.648 1.00 57.38 190 PHE A C 1
ATOM 1523 O O . PHE A 1 190 ? 28.000 -1.799 5.847 1.00 57.38 190 PHE A O 1
ATOM 1530 N N . GLN A 1 191 ? 27.317 -0.322 7.375 1.00 62.75 191 GLN A N 1
ATOM 1531 C CA . GLN A 1 191 ? 25.883 -0.667 7.243 1.00 62.75 191 GLN A CA 1
ATOM 1532 C C . GLN A 1 191 ? 25.070 0.314 6.381 1.00 62.75 191 GLN A C 1
ATOM 1534 O O . GLN A 1 191 ? 23.904 0.041 6.099 1.00 62.75 191 GLN A O 1
ATOM 1539 N N . ALA A 1 192 ? 25.648 1.453 5.990 1.00 72.62 192 ALA A N 1
ATOM 1540 C CA . ALA A 1 192 ? 24.966 2.443 5.152 1.00 72.62 192 ALA A CA 1
ATOM 1541 C C . ALA A 1 192 ? 24.821 1.951 3.703 1.00 72.62 192 ALA A C 1
ATOM 1543 O O . ALA A 1 192 ? 23.770 2.128 3.087 1.00 72.62 192 ALA A O 1
ATOM 1544 N N . ASP A 1 193 ? 25.864 1.288 3.201 1.00 80.50 193 ASP A N 1
ATOM 1545 C CA . ASP A 1 193 ? 25.986 0.900 1.796 1.00 80.50 193 ASP A CA 1
ATOM 1546 C C . ASP A 1 193 ? 24.910 -0.118 1.394 1.00 80.50 193 ASP A C 1
ATOM 1548 O O . ASP A 1 193 ? 24.257 0.056 0.368 1.00 80.50 193 ASP A O 1
ATOM 1552 N N . ASP A 1 194 ? 24.630 -1.113 2.242 1.00 87.00 194 ASP A N 1
ATOM 1553 C CA . ASP A 1 194 ? 23.609 -2.134 1.965 1.00 87.00 194 ASP A CA 1
ATOM 1554 C C . ASP A 1 194 ? 22.202 -1.529 1.822 1.00 87.00 194 ASP A C 1
ATOM 1556 O O . ASP A 1 194 ? 21.418 -1.935 0.960 1.00 87.00 194 ASP A O 1
ATOM 1560 N N . LEU A 1 195 ? 21.871 -0.533 2.653 1.00 88.88 195 LEU A N 1
ATOM 1561 C CA . LEU A 1 195 ? 20.560 0.112 2.610 1.00 88.88 195 LEU A CA 1
ATOM 1562 C C . LEU A 1 195 ? 20.428 1.024 1.388 1.00 88.88 195 LEU A C 1
ATOM 1564 O O . LEU A 1 195 ? 19.379 1.025 0.752 1.00 88.88 195 LEU A O 1
ATOM 1568 N N . ILE A 1 196 ? 21.491 1.748 1.023 1.00 91.25 196 ILE A N 1
ATOM 1569 C CA . ILE A 1 196 ? 21.524 2.546 -0.210 1.00 91.25 196 ILE A CA 1
ATOM 1570 C C . ILE A 1 196 ? 21.348 1.638 -1.430 1.00 91.25 196 ILE A C 1
ATOM 1572 O O . ILE A 1 196 ? 20.509 1.925 -2.281 1.00 91.25 196 ILE A O 1
ATOM 1576 N N . VAL A 1 197 ? 22.079 0.521 -1.499 1.00 90.88 197 VAL A N 1
ATOM 1577 C CA . VAL A 1 197 ? 21.957 -0.457 -2.592 1.00 90.88 197 VAL A CA 1
ATOM 1578 C C . VAL A 1 197 ? 20.530 -1.002 -2.679 1.00 90.88 197 VAL A C 1
ATOM 1580 O O . VAL A 1 197 ? 19.970 -1.074 -3.773 1.00 90.88 197 VAL A O 1
ATOM 1583 N N . SER A 1 198 ? 19.911 -1.324 -1.540 1.00 90.88 198 SER A N 1
ATOM 1584 C CA . SER A 1 198 ? 18.514 -1.768 -1.489 1.00 90.88 198 SER A CA 1
ATOM 1585 C C . SER A 1 198 ? 17.541 -0.701 -2.013 1.00 90.88 198 SER A C 1
ATOM 1587 O O . SER A 1 198 ? 16.718 -0.993 -2.882 1.00 90.88 198 SER A O 1
ATOM 1589 N N . ILE A 1 199 ? 17.685 0.555 -1.573 1.00 92.69 199 ILE A N 1
ATOM 1590 C CA . ILE A 1 199 ? 16.847 1.679 -2.024 1.00 92.69 199 ILE A CA 1
ATOM 1591 C C . ILE A 1 199 ? 16.997 1.906 -3.533 1.00 92.69 199 ILE A C 1
ATOM 1593 O O . ILE A 1 199 ? 15.997 2.042 -4.236 1.00 92.69 199 ILE A O 1
ATOM 1597 N N . LEU A 1 200 ? 18.227 1.908 -4.055 1.00 91.06 200 LEU A N 1
ATOM 1598 C CA . LEU A 1 200 ? 18.488 2.077 -5.488 1.00 91.06 200 LEU A CA 1
ATOM 1599 C C . LEU A 1 200 ? 17.924 0.915 -6.317 1.00 91.06 200 LEU A C 1
ATOM 1601 O O . LEU A 1 200 ? 17.368 1.141 -7.394 1.00 91.06 200 LEU A O 1
ATOM 1605 N N . SER A 1 201 ? 18.022 -0.313 -5.803 1.00 92.12 201 SER A N 1
ATOM 1606 C CA . SER A 1 201 ? 17.423 -1.496 -6.422 1.00 92.12 201 SER A CA 1
ATOM 1607 C C . SER A 1 201 ? 15.900 -1.359 -6.518 1.00 92.12 201 SER A C 1
ATOM 1609 O O . SER A 1 201 ? 15.349 -1.451 -7.616 1.00 92.12 201 SER A O 1
ATOM 1611 N N . LEU A 1 202 ? 15.225 -1.035 -5.405 1.00 92.56 202 LEU A N 1
ATOM 1612 C CA . LEU A 1 202 ? 13.777 -0.789 -5.369 1.00 92.56 202 LEU A CA 1
ATOM 1613 C C . LEU A 1 202 ? 13.368 0.329 -6.329 1.00 92.56 202 LEU A C 1
ATOM 1615 O O . LEU A 1 202 ? 12.423 0.171 -7.101 1.00 92.56 202 LEU A O 1
ATOM 1619 N N . MET A 1 203 ? 14.125 1.428 -6.343 1.00 92.69 203 MET A N 1
ATOM 1620 C CA . MET A 1 203 ? 13.885 2.555 -7.240 1.00 92.69 203 MET A CA 1
ATOM 1621 C C . MET A 1 203 ? 13.905 2.118 -8.713 1.00 92.69 203 MET A C 1
ATOM 1623 O O . MET A 1 203 ? 13.060 2.532 -9.508 1.00 92.69 203 MET A O 1
ATOM 1627 N N . ASN A 1 204 ? 14.848 1.256 -9.098 1.00 90.69 204 ASN A N 1
ATOM 1628 C CA . ASN A 1 204 ? 14.905 0.751 -10.463 1.00 90.69 204 ASN A CA 1
ATOM 1629 C C . ASN A 1 204 ? 13.742 -0.202 -10.783 1.00 90.69 204 ASN A C 1
ATOM 1631 O O . ASN A 1 204 ? 13.162 -0.084 -11.862 1.00 90.69 204 ASN A O 1
ATOM 1635 N N . VAL A 1 205 ? 13.369 -1.096 -9.858 1.00 91.69 205 VAL A N 1
ATOM 1636 C CA . VAL A 1 205 ? 12.222 -2.007 -10.040 1.00 91.69 205 VAL A CA 1
ATOM 1637 C C . VAL A 1 205 ? 10.929 -1.213 -10.240 1.00 91.69 205 VAL A C 1
ATOM 1639 O O . VAL A 1 205 ? 10.239 -1.428 -11.236 1.00 91.69 205 VAL A O 1
ATOM 1642 N N . ILE A 1 206 ? 10.639 -0.240 -9.367 1.00 92.69 206 ILE A N 1
ATOM 1643 C CA . ILE A 1 206 ? 9.445 0.619 -9.465 1.00 92.69 206 ILE A CA 1
ATOM 1644 C C . ILE A 1 206 ? 9.421 1.357 -10.804 1.00 92.69 206 ILE A C 1
ATOM 1646 O O . ILE A 1 206 ? 8.412 1.338 -11.509 1.00 92.69 206 ILE A O 1
ATOM 1650 N N . ARG A 1 207 ? 10.551 1.953 -11.206 1.00 91.81 207 ARG A N 1
ATOM 1651 C CA . ARG A 1 207 ? 10.661 2.670 -12.483 1.00 91.81 207 ARG A CA 1
ATOM 1652 C C . ARG A 1 207 ? 10.329 1.773 -13.677 1.00 91.81 207 ARG A C 1
ATOM 1654 O O . ARG A 1 207 ? 9.567 2.189 -14.546 1.00 91.81 207 ARG A O 1
ATOM 1661 N N . VAL A 1 208 ? 10.886 0.561 -13.725 1.00 91.19 208 VAL A N 1
ATOM 1662 C CA . VAL A 1 208 ? 10.623 -0.396 -14.812 1.00 91.19 208 VAL A CA 1
ATOM 1663 C C . VAL A 1 208 ? 9.145 -0.794 -14.836 1.00 91.19 208 VAL A C 1
ATOM 1665 O O . VAL A 1 208 ? 8.538 -0.810 -15.904 1.00 91.19 208 VAL A O 1
ATOM 1668 N N . GLN A 1 209 ? 8.531 -1.046 -13.678 1.00 92.50 209 GLN A N 1
ATOM 1669 C CA . GLN A 1 209 ? 7.110 -1.399 -13.597 1.00 92.50 209 GLN A CA 1
ATOM 1670 C C . GLN A 1 209 ? 6.185 -0.264 -14.054 1.00 92.50 209 GLN A C 1
ATOM 1672 O O . GLN A 1 209 ? 5.253 -0.508 -14.822 1.00 92.50 209 GLN A O 1
ATOM 1677 N N . ILE A 1 210 ? 6.469 0.979 -13.650 1.00 92.12 210 ILE A N 1
ATOM 1678 C CA . ILE A 1 210 ? 5.742 2.172 -14.113 1.00 92.12 210 ILE A CA 1
ATOM 1679 C C . ILE A 1 210 ? 5.841 2.305 -15.637 1.00 92.12 210 ILE A C 1
ATOM 1681 O O . ILE A 1 210 ? 4.840 2.585 -16.298 1.00 92.12 210 ILE A O 1
ATOM 1685 N N . GLN A 1 211 ? 7.027 2.088 -16.214 1.00 91.12 211 GLN A N 1
ATOM 1686 C CA . GLN A 1 211 ? 7.219 2.135 -17.666 1.00 91.12 211 GLN A CA 1
ATOM 1687 C C . GLN A 1 211 ? 6.407 1.055 -18.386 1.00 91.12 211 GLN A C 1
ATOM 1689 O O . GLN A 1 211 ? 5.728 1.364 -19.362 1.00 91.12 211 GLN A O 1
ATOM 1694 N N . LEU A 1 212 ? 6.423 -0.185 -17.887 1.00 88.75 212 LEU A N 1
ATOM 1695 C CA . LEU A 1 212 ? 5.638 -1.278 -18.465 1.00 88.75 212 LEU A CA 1
ATOM 1696 C C . LEU A 1 212 ? 4.134 -0.975 -18.419 1.00 88.75 212 LEU A C 1
ATOM 1698 O O . LEU A 1 212 ? 3.462 -1.113 -19.434 1.00 88.75 212 LEU A O 1
ATOM 1702 N N . LEU A 1 213 ? 3.612 -0.489 -17.286 1.00 90.19 213 LEU A N 1
ATOM 1703 C CA . LEU A 1 213 ? 2.203 -0.080 -17.184 1.00 90.19 213 LEU A CA 1
ATOM 1704 C C . LEU A 1 213 ? 1.855 1.079 -18.119 1.00 90.19 213 LEU A C 1
ATOM 1706 O O . LEU A 1 213 ? 0.767 1.104 -18.687 1.00 90.19 213 LEU A O 1
ATOM 1710 N N . SER A 1 214 ? 2.777 2.028 -18.296 1.00 91.38 214 SER A N 1
ATOM 1711 C CA . SER A 1 214 ? 2.583 3.151 -19.217 1.00 91.38 214 SER A CA 1
ATOM 1712 C C . SER A 1 214 ? 2.464 2.676 -20.667 1.00 91.38 214 SER A C 1
ATOM 1714 O O . SER A 1 214 ? 1.668 3.225 -21.420 1.00 91.38 214 SER A O 1
ATOM 1716 N N . ILE A 1 215 ? 3.251 1.669 -21.065 1.00 90.19 215 ILE A N 1
ATOM 1717 C CA . ILE A 1 215 ? 3.182 1.064 -22.404 1.00 90.19 215 ILE A CA 1
ATOM 1718 C C . ILE A 1 215 ? 1.843 0.346 -22.588 1.00 90.19 215 ILE A C 1
ATOM 1720 O O . ILE A 1 215 ? 1.173 0.561 -23.596 1.00 90.19 215 ILE A O 1
ATOM 1724 N N . ASP A 1 216 ? 1.433 -0.454 -21.602 1.00 86.75 216 ASP A N 1
ATOM 1725 C CA . ASP A 1 216 ? 0.172 -1.195 -21.666 1.00 86.75 216 ASP A CA 1
ATOM 1726 C C . ASP A 1 216 ? -1.042 -0.256 -21.773 1.00 86.75 216 ASP A C 1
ATOM 1728 O O . ASP A 1 216 ? -1.947 -0.535 -22.549 1.00 86.75 216 ASP A O 1
ATOM 1732 N N . LEU A 1 217 ? -1.036 0.887 -21.075 1.00 88.62 217 LEU A N 1
ATOM 1733 C CA . LEU A 1 217 ? -2.126 1.872 -21.138 1.00 88.62 217 LEU A CA 1
ATOM 1734 C C . LEU A 1 217 ? -2.147 2.722 -22.418 1.00 88.62 217 LEU A C 1
ATOM 1736 O O . LEU A 1 217 ? -3.201 3.248 -22.764 1.00 88.62 217 LEU A O 1
ATOM 1740 N N . LYS A 1 218 ? -1.010 2.898 -23.106 1.00 88.38 218 LYS A N 1
ATOM 1741 C CA . LYS A 1 218 ? -0.947 3.665 -24.366 1.00 88.38 218 LYS A CA 1
ATOM 1742 C C . LYS A 1 218 ? -1.462 2.867 -25.559 1.00 88.38 218 LYS A C 1
ATOM 1744 O O . LYS A 1 218 ? -2.093 3.436 -26.440 1.00 88.38 218 LYS A O 1
ATOM 1749 N N . HIS A 1 219 ? -1.210 1.559 -25.589 1.00 79.00 219 HIS A N 1
ATOM 1750 C CA . HIS A 1 219 ? -1.598 0.719 -26.725 1.00 79.00 219 HIS A CA 1
ATOM 1751 C C . HIS A 1 219 ? -3.114 0.600 -26.937 1.00 79.00 219 HIS A C 1
ATOM 1753 O O . HIS A 1 219 ? -3.523 0.259 -28.045 1.00 79.00 219 HIS A O 1
ATOM 1759 N N . ASP A 1 220 ? -3.931 0.907 -25.928 1.00 72.44 220 ASP A N 1
ATOM 1760 C CA . ASP A 1 220 ? -5.393 0.894 -26.047 1.00 72.44 220 ASP A CA 1
ATOM 1761 C C . ASP A 1 220 ? -5.953 2.121 -26.803 1.00 72.44 220 ASP A C 1
ATOM 1763 O O . ASP A 1 220 ? -7.107 2.096 -27.219 1.00 72.44 220 ASP A O 1
ATOM 1767 N N . GLU A 1 221 ? -5.168 3.188 -27.017 1.00 72.19 221 GLU A N 1
ATOM 1768 C CA . GLU A 1 221 ? -5.645 4.420 -27.679 1.00 72.19 221 GLU A CA 1
ATOM 1769 C C . GLU A 1 221 ? -5.569 4.357 -29.215 1.00 72.19 221 GLU A C 1
ATOM 1771 O O . GLU A 1 221 ? -6.377 4.985 -29.902 1.00 72.19 221 GLU A O 1
ATOM 1776 N N . ASP A 1 222 ? -4.636 3.574 -29.764 1.00 70.38 222 ASP A N 1
ATOM 1777 C CA . ASP A 1 222 ? -4.345 3.571 -31.203 1.00 70.38 222 ASP A CA 1
ATOM 1778 C C . ASP A 1 222 ? -5.176 2.543 -32.004 1.00 70.38 222 ASP A C 1
ATOM 1780 O O . ASP A 1 222 ? -5.340 2.697 -33.219 1.00 70.38 222 ASP A O 1
ATOM 1784 N N . ASP A 1 223 ? -5.740 1.511 -31.357 1.00 63.09 223 ASP A N 1
ATOM 1785 C CA . ASP A 1 223 ? -6.385 0.370 -32.046 1.00 63.09 223 ASP A CA 1
ATOM 1786 C C . ASP A 1 223 ? -7.761 0.716 -32.664 1.00 63.09 223 ASP A C 1
ATOM 1788 O O . ASP A 1 223 ? -8.251 0.009 -33.547 1.00 63.09 223 ASP A O 1
ATOM 1792 N N . ASP A 1 224 ? -8.368 1.846 -32.284 1.00 61.16 224 ASP A N 1
ATOM 1793 C CA . ASP A 1 224 ? -9.668 2.280 -32.820 1.00 61.16 224 ASP A CA 1
ATOM 1794 C C . ASP A 1 224 ? -9.571 3.064 -34.145 1.00 61.16 224 ASP A C 1
ATOM 1796 O O . ASP A 1 224 ? -10.601 3.360 -34.762 1.00 61.16 224 ASP A O 1
ATOM 1800 N N . THR A 1 225 ? -8.363 3.403 -34.625 1.00 61.12 225 THR A N 1
ATOM 1801 C CA . THR A 1 225 ? -8.224 4.392 -35.714 1.00 61.12 225 THR A CA 1
ATOM 1802 C C . THR A 1 225 ? -7.891 3.862 -37.109 1.00 61.12 225 THR A C 1
ATOM 1804 O O . THR A 1 225 ? -8.215 4.566 -38.063 1.00 61.12 225 THR A O 1
ATOM 1807 N N . ASP A 1 226 ? -7.372 2.642 -37.308 1.00 55.19 226 ASP A N 1
ATOM 1808 C CA . ASP A 1 226 ? -6.951 2.230 -38.662 1.00 55.19 226 ASP A CA 1
ATOM 1809 C C . ASP A 1 226 ? -7.154 0.743 -39.008 1.00 55.19 226 ASP A C 1
ATOM 1811 O O . ASP A 1 226 ? -6.268 -0.106 -38.929 1.00 55.19 226 ASP A O 1
ATOM 1815 N N . THR A 1 227 ? -8.325 0.439 -39.575 1.00 53.88 227 THR A N 1
ATOM 1816 C CA . THR A 1 227 ? -8.557 -0.773 -40.385 1.00 53.88 227 THR A CA 1
ATOM 1817 C C . THR A 1 227 ? -8.190 -0.548 -41.859 1.00 53.88 227 THR A C 1
ATOM 1819 O O . THR A 1 227 ? -8.984 -0.819 -42.758 1.00 53.88 227 THR A O 1
ATOM 1822 N N . ASN A 1 228 ? -6.968 -0.086 -42.145 1.00 50.84 228 ASN A N 1
ATOM 1823 C CA . ASN A 1 228 ? -6.402 -0.116 -43.500 1.00 50.84 228 ASN A CA 1
ATOM 1824 C C . ASN A 1 228 ? -5.007 -0.752 -43.480 1.00 50.84 228 ASN A C 1
ATOM 1826 O O . ASN A 1 228 ? -4.022 -0.152 -43.072 1.00 50.84 228 ASN A O 1
ATOM 1830 N N . GLY A 1 229 ? -4.950 -2.016 -43.905 1.00 49.38 229 GLY A N 1
ATOM 1831 C CA . GLY A 1 229 ? -3.833 -2.914 -43.643 1.00 49.38 229 GLY A CA 1
ATOM 1832 C C . GLY A 1 229 ? -2.522 -2.587 -44.359 1.00 49.38 229 GLY A C 1
ATOM 1833 O O . GLY A 1 229 ? -2.462 -2.486 -45.585 1.00 49.38 229 GLY A O 1
ATOM 1834 N N . SER A 1 230 ? -1.444 -2.587 -43.580 1.00 51.16 230 SER A N 1
ATOM 1835 C CA . SER A 1 230 ? -0.094 -2.901 -44.045 1.00 51.16 230 SER A CA 1
ATOM 1836 C C . SER A 1 230 ? 0.688 -3.578 -42.917 1.00 51.16 230 SER A C 1
ATOM 1838 O O . SER A 1 230 ? 0.908 -2.980 -41.871 1.00 51.16 230 SER A O 1
ATOM 1840 N N . GLU A 1 231 ? 1.083 -4.835 -43.120 1.00 51.69 231 GLU A N 1
ATOM 1841 C CA . GLU A 1 231 ? 1.865 -5.629 -42.166 1.00 51.69 231 GLU A CA 1
ATOM 1842 C C . GLU A 1 231 ? 3.340 -5.190 -42.196 1.00 51.69 231 GLU A C 1
ATOM 1844 O O . GLU A 1 231 ? 4.020 -5.379 -43.209 1.00 51.69 231 GLU A O 1
ATOM 1849 N N . THR A 1 232 ? 3.860 -4.635 -41.098 1.00 50.53 232 THR A N 1
ATOM 1850 C CA . THR A 1 232 ? 5.308 -4.445 -40.897 1.00 50.53 232 THR A CA 1
ATOM 1851 C C . THR A 1 232 ? 5.846 -5.346 -39.780 1.00 50.53 232 THR A C 1
ATOM 1853 O O . THR A 1 232 ? 5.087 -5.726 -38.888 1.00 50.53 232 THR A O 1
ATOM 1856 N N . PRO A 1 233 ? 7.139 -5.726 -39.815 1.00 49.84 233 PRO A N 1
ATOM 1857 C CA . PRO A 1 233 ? 7.737 -6.638 -38.838 1.00 49.84 233 PRO A CA 1
ATOM 1858 C C . PRO A 1 233 ? 7.865 -5.987 -37.455 1.00 49.84 233 PRO A C 1
ATOM 1860 O O . PRO A 1 233 ? 8.276 -4.837 -37.351 1.00 49.84 233 PRO A O 1
ATOM 1863 N N . ILE A 1 234 ? 7.526 -6.755 -36.422 1.00 48.66 234 ILE A N 1
ATOM 1864 C CA . ILE A 1 234 ? 7.310 -6.327 -35.035 1.00 48.66 234 ILE A CA 1
ATOM 1865 C C . ILE A 1 234 ? 8.540 -6.654 -34.155 1.00 48.66 234 ILE A C 1
ATOM 1867 O O . ILE A 1 234 ? 9.053 -7.776 -34.224 1.00 48.66 234 ILE A O 1
ATOM 1871 N N . ASP A 1 235 ? 8.993 -5.699 -33.329 1.00 53.31 235 ASP A N 1
ATOM 1872 C CA . ASP A 1 235 ? 10.164 -5.792 -32.433 1.00 53.31 235 ASP A CA 1
ATOM 1873 C C . ASP A 1 235 ? 9.857 -6.484 -31.080 1.00 53.31 235 ASP A C 1
ATOM 1875 O O . ASP A 1 235 ? 8.713 -6.710 -30.697 1.00 53.31 235 ASP A O 1
ATOM 1879 N N . PHE A 1 236 ? 10.894 -6.859 -30.318 1.00 46.56 236 PHE A N 1
ATOM 1880 C CA . PHE A 1 236 ? 10.803 -7.724 -29.122 1.00 46.56 236 PHE A CA 1
ATOM 1881 C C . PHE A 1 236 ? 9.876 -7.207 -27.995 1.00 46.56 236 PHE A C 1
ATOM 1883 O O . PHE A 1 236 ? 9.264 -8.024 -27.303 1.00 46.56 236 PHE A O 1
ATOM 1890 N N . ILE A 1 237 ? 9.728 -5.886 -27.823 1.00 50.44 237 ILE A N 1
ATOM 1891 C CA . ILE A 1 237 ? 8.841 -5.277 -26.805 1.00 50.44 237 ILE A CA 1
ATOM 1892 C C . ILE A 1 237 ? 7.362 -5.569 -27.106 1.00 50.44 237 ILE A C 1
ATOM 1894 O O . ILE A 1 237 ? 6.592 -5.876 -26.195 1.00 50.44 237 ILE A O 1
ATOM 1898 N N . ASP A 1 238 ? 6.984 -5.624 -28.381 1.00 52.78 238 ASP A N 1
ATOM 1899 C CA . ASP A 1 238 ? 5.619 -5.968 -28.779 1.00 52.78 238 ASP A CA 1
ATOM 1900 C C . ASP A 1 238 ? 5.269 -7.429 -28.456 1.00 52.78 238 ASP A C 1
ATOM 1902 O O . ASP A 1 238 ? 4.100 -7.764 -28.277 1.00 52.78 238 ASP A O 1
ATOM 1906 N N . SER A 1 239 ? 6.256 -8.324 -28.311 1.00 49.78 239 SER A N 1
ATOM 1907 C CA . SER A 1 239 ? 5.994 -9.742 -28.012 1.00 49.78 239 SER A CA 1
ATOM 1908 C C . SER A 1 239 ? 5.366 -9.976 -26.627 1.00 49.78 239 SER A C 1
ATOM 1910 O O . SER A 1 239 ? 4.559 -10.903 -26.472 1.00 49.78 239 SER A O 1
ATOM 1912 N N . ILE A 1 240 ? 5.685 -9.112 -25.652 1.00 47.94 240 ILE A N 1
ATOM 1913 C CA . ILE A 1 240 ? 5.107 -9.122 -24.299 1.00 47.94 240 ILE A CA 1
ATOM 1914 C C . ILE A 1 240 ? 3.684 -8.548 -24.346 1.00 47.94 240 ILE A C 1
ATOM 1916 O O . ILE A 1 240 ? 2.751 -9.181 -23.851 1.00 47.94 240 ILE A O 1
ATOM 1920 N N . SER A 1 241 ? 3.491 -7.424 -25.044 1.00 51.41 241 SER A N 1
ATOM 1921 C CA . SER A 1 241 ? 2.173 -6.798 -25.238 1.00 51.41 241 SER A CA 1
ATOM 1922 C C . SER A 1 241 ? 1.187 -7.717 -25.995 1.00 51.41 241 SER A C 1
ATOM 1924 O O . SER A 1 241 ? -0.001 -7.806 -25.672 1.00 51.41 241 SER A O 1
ATOM 1926 N N . ILE A 1 242 ? 1.674 -8.510 -26.958 1.00 52.31 242 ILE A N 1
ATOM 1927 C CA . ILE A 1 242 ? 0.873 -9.508 -27.692 1.00 52.31 242 ILE A CA 1
ATOM 1928 C C . ILE A 1 242 ? 0.385 -10.656 -26.782 1.00 52.31 242 ILE A C 1
ATOM 1930 O O . ILE A 1 242 ? -0.691 -11.215 -27.026 1.00 52.31 242 ILE A O 1
ATOM 1934 N N . HIS A 1 243 ? 1.128 -11.027 -25.731 1.00 50.97 243 HIS A N 1
ATOM 1935 C CA . HIS A 1 243 ? 0.700 -12.083 -24.802 1.00 50.97 243 HIS A CA 1
ATOM 1936 C C . HIS A 1 243 ? -0.461 -11.640 -23.904 1.00 50.97 243 HIS A C 1
ATOM 1938 O O . HIS A 1 243 ? -1.396 -12.425 -23.715 1.00 50.97 243 HIS A O 1
ATOM 1944 N N . ASN A 1 244 ? -0.469 -10.382 -23.452 1.00 49.62 244 ASN A N 1
ATOM 1945 C CA . ASN A 1 244 ? -1.573 -9.820 -22.665 1.00 49.62 244 ASN A CA 1
ATOM 1946 C C . ASN A 1 244 ? -2.877 -9.773 -23.475 1.00 49.62 244 ASN A C 1
ATOM 1948 O O . ASN A 1 244 ? -3.928 -10.207 -22.995 1.00 49.62 244 ASN A O 1
ATOM 1952 N N . ARG A 1 245 ? -2.789 -9.404 -24.761 1.00 54.66 245 ARG A N 1
ATOM 1953 C CA . ARG A 1 245 ? -3.928 -9.432 -25.694 1.00 54.66 245 ARG A CA 1
ATOM 1954 C C . ARG A 1 245 ? -4.502 -10.835 -25.907 1.00 54.66 245 ARG A C 1
ATOM 1956 O O . ARG A 1 245 ? -5.717 -11.001 -25.955 1.00 54.66 245 ARG A O 1
ATOM 1963 N N . ARG A 1 246 ? -3.669 -11.882 -25.985 1.00 50.88 246 ARG A N 1
ATOM 1964 C CA . ARG A 1 246 ? -4.158 -13.268 -26.167 1.00 50.88 246 ARG A CA 1
ATOM 1965 C C . ARG A 1 246 ? -4.868 -13.844 -24.943 1.00 50.88 246 ARG A C 1
ATOM 1967 O O . ARG A 1 246 ? -5.721 -14.712 -25.117 1.00 50.88 246 ARG A O 1
ATOM 1974 N N . ALA A 1 247 ? -4.541 -13.384 -23.736 1.00 51.62 247 ALA A N 1
ATOM 1975 C CA . ALA A 1 247 ? -5.253 -13.787 -22.525 1.00 51.62 247 ALA A CA 1
ATOM 1976 C C . ALA A 1 247 ? -6.649 -13.142 -22.432 1.00 51.62 247 ALA A C 1
ATOM 1978 O O . ALA A 1 247 ? -7.579 -13.780 -21.941 1.00 51.62 247 ALA A O 1
ATOM 1979 N N . GLN A 1 248 ? -6.806 -11.921 -22.956 1.00 51.41 248 GLN A N 1
ATOM 1980 C CA . GLN A 1 248 ? -8.067 -11.168 -22.938 1.00 51.41 248 GLN A CA 1
ATOM 1981 C C . GLN A 1 248 ? -8.968 -11.436 -24.157 1.00 51.41 248 GLN A C 1
ATOM 1983 O O . GLN A 1 248 ? -10.188 -11.374 -24.046 1.00 51.41 248 GLN A O 1
ATOM 1988 N N . ALA A 1 249 ? -8.406 -11.834 -25.302 1.00 48.72 249 ALA A N 1
ATOM 1989 C CA . ALA A 1 249 ? -9.144 -12.107 -26.540 1.00 48.72 249 ALA A CA 1
ATOM 1990 C C . ALA A 1 249 ? -9.898 -13.459 -26.568 1.00 48.72 249 ALA A C 1
ATOM 1992 O O . ALA A 1 249 ? -10.161 -14.005 -27.645 1.00 48.72 249 ALA A O 1
ATOM 1993 N N . GLN A 1 250 ? -10.257 -14.035 -25.413 1.00 52.47 250 GLN A N 1
ATOM 1994 C CA . GLN A 1 250 ? -11.239 -15.121 -25.421 1.00 52.47 250 GLN A CA 1
ATOM 1995 C C . GLN A 1 250 ? -12.603 -14.553 -25.848 1.00 52.47 250 GLN A C 1
ATOM 1997 O O . GLN A 1 250 ? -12.992 -13.486 -25.377 1.00 52.47 250 GLN A O 1
ATOM 2002 N N . PRO A 1 251 ? -13.348 -15.227 -26.742 1.00 47.22 251 PRO A N 1
ATOM 2003 C CA . PRO A 1 251 ? -14.637 -14.733 -27.211 1.00 47.22 251 PRO A CA 1
ATOM 2004 C C . PRO A 1 251 ? -15.619 -14.675 -26.032 1.00 47.22 251 PRO A C 1
ATOM 2006 O O . PRO A 1 251 ? -16.103 -15.709 -25.572 1.00 47.22 251 PRO A O 1
ATOM 2009 N N . GLY A 1 252 ? -15.869 -13.459 -25.539 1.00 62.84 252 GLY A N 1
ATOM 2010 C CA . GLY A 1 252 ? -16.620 -13.185 -24.310 1.00 62.84 252 GLY A CA 1
ATOM 2011 C C . GLY A 1 252 ? -15.830 -12.470 -23.205 1.00 62.84 252 GLY A C 1
ATOM 2012 O O . GLY A 1 252 ? -16.368 -12.338 -22.113 1.00 62.84 252 GLY A O 1
ATOM 2013 N N . GLY A 1 253 ? -14.587 -12.038 -23.451 1.00 54.12 253 GLY A N 1
ATOM 2014 C CA . GLY A 1 253 ? -13.828 -11.207 -22.514 1.00 54.12 253 GLY A CA 1
ATOM 2015 C C . GLY A 1 253 ? -14.497 -9.850 -22.296 1.00 54.12 253 GLY A C 1
ATOM 2016 O O . GLY A 1 253 ? -14.804 -9.148 -23.261 1.00 54.12 253 GLY A O 1
ATOM 2017 N N . ASP A 1 254 ? -14.748 -9.507 -21.033 1.00 60.75 254 ASP A N 1
ATOM 2018 C CA . ASP A 1 254 ? -15.230 -8.189 -20.630 1.00 60.75 254 ASP A CA 1
ATOM 2019 C C . ASP A 1 254 ? -14.201 -7.135 -21.056 1.00 60.75 254 ASP A C 1
ATOM 2021 O O . ASP A 1 254 ? -13.079 -7.103 -20.549 1.00 60.75 254 ASP A O 1
ATOM 2025 N N . TYR A 1 255 ? -14.577 -6.279 -22.006 1.00 74.81 255 TYR A N 1
ATOM 2026 C CA . TYR A 1 255 ? -13.789 -5.100 -22.342 1.00 74.81 255 TYR A CA 1
ATOM 2027 C C . TYR A 1 255 ? -13.673 -4.220 -21.096 1.00 74.81 255 TYR A C 1
ATOM 2029 O O . TYR A 1 255 ? -14.682 -3.888 -20.463 1.00 74.81 255 TYR A O 1
ATOM 2037 N N . ILE A 1 256 ? -12.445 -3.835 -20.748 1.00 78.75 256 ILE A N 1
ATOM 2038 C CA . ILE A 1 256 ? -12.209 -2.837 -19.707 1.00 78.75 256 ILE A CA 1
ATOM 2039 C C . ILE A 1 256 ? -12.892 -1.550 -20.171 1.00 78.75 256 ILE A C 1
ATOM 2041 O O . ILE A 1 256 ? -12.639 -1.060 -21.267 1.00 78.75 256 ILE A O 1
ATOM 2045 N N . SER A 1 257 ? -13.812 -1.021 -19.364 1.00 84.62 257 SER A N 1
ATOM 2046 C CA . SER A 1 257 ? -14.514 0.206 -19.739 1.00 84.62 257 SER A CA 1
ATOM 2047 C C . SER A 1 257 ? -13.539 1.388 -19.810 1.00 84.62 257 SER A C 1
ATOM 2049 O O . SER A 1 257 ? -12.619 1.472 -18.996 1.00 84.62 257 SER A O 1
ATOM 2051 N N . GLU A 1 258 ? -13.787 2.355 -20.698 1.00 83.25 258 GLU A N 1
ATOM 2052 C CA . GLU A 1 258 ? -12.993 3.598 -20.768 1.00 83.25 258 GLU A CA 1
ATOM 2053 C C . GLU A 1 258 ? -12.930 4.322 -19.410 1.00 83.25 258 GLU A C 1
ATOM 2055 O O . GLU A 1 258 ? -11.934 4.943 -19.046 1.00 83.25 258 GLU A O 1
ATOM 2060 N N . HIS A 1 259 ? -13.987 4.187 -18.602 1.00 80.25 259 HIS A N 1
ATOM 2061 C CA . HIS A 1 259 ? -13.998 4.692 -17.235 1.00 80.25 259 HIS A CA 1
ATOM 2062 C C . HIS A 1 259 ? -12.918 4.035 -16.360 1.00 80.25 259 HIS A C 1
ATOM 2064 O O . HIS A 1 259 ? -12.208 4.740 -15.647 1.00 80.25 259 HIS A O 1
ATOM 2070 N N . CYS A 1 260 ? -12.760 2.711 -16.440 1.00 79.19 260 CYS A N 1
ATOM 2071 C CA . CYS A 1 260 ? -11.712 1.979 -15.729 1.00 79.19 260 CYS A CA 1
ATOM 2072 C C . CYS A 1 260 ? -10.314 2.369 -16.231 1.00 79.19 260 CYS A C 1
ATOM 2074 O O . CYS A 1 260 ? -9.442 2.634 -15.409 1.00 79.19 260 CYS A O 1
ATOM 2076 N N . LEU A 1 261 ? -10.108 2.487 -17.550 1.00 82.19 261 LEU A N 1
ATOM 2077 C CA . LEU A 1 261 ? -8.829 2.946 -18.114 1.00 82.19 261 LEU A CA 1
ATOM 2078 C C . LEU A 1 261 ? -8.459 4.344 -17.611 1.00 82.19 261 LEU A C 1
ATOM 2080 O O . LEU A 1 261 ? -7.328 4.572 -17.186 1.00 82.19 261 LEU A O 1
ATOM 2084 N N . ARG A 1 262 ? -9.418 5.275 -17.566 1.00 83.19 262 ARG A N 1
ATOM 2085 C CA . ARG A 1 262 ? -9.205 6.609 -16.990 1.00 83.19 262 ARG A CA 1
ATOM 2086 C C . ARG A 1 262 ? -8.806 6.555 -15.511 1.00 83.19 262 ARG A C 1
ATOM 2088 O O . ARG A 1 262 ? -7.886 7.266 -15.121 1.00 83.19 262 ARG A O 1
ATOM 2095 N N . LEU A 1 263 ? -9.449 5.710 -14.701 1.00 78.69 263 LEU A N 1
ATOM 2096 C CA . LEU A 1 263 ? -9.062 5.517 -13.296 1.00 78.69 263 LEU A CA 1
ATOM 2097 C C . LEU A 1 263 ? -7.637 4.954 -13.171 1.00 78.69 263 LEU A C 1
ATOM 2099 O O . LEU A 1 263 ? -6.867 5.426 -12.337 1.00 78.69 263 LEU A O 1
ATOM 2103 N N . PHE A 1 264 ? -7.252 4.007 -14.032 1.00 86.62 264 PHE A N 1
ATOM 2104 C CA . PHE A 1 264 ? -5.891 3.470 -14.059 1.00 86.62 264 PHE A CA 1
ATOM 2105 C C . PHE A 1 264 ? -4.849 4.513 -14.460 1.00 86.62 264 PHE A C 1
ATOM 2107 O O . PHE A 1 264 ? -3.806 4.602 -13.816 1.00 86.62 264 PHE A O 1
ATOM 2114 N N . ARG A 1 265 ? -5.131 5.342 -15.471 1.00 86.12 265 ARG A N 1
ATOM 2115 C CA . ARG A 1 265 ? -4.248 6.453 -15.863 1.00 86.12 265 ARG A CA 1
ATOM 2116 C C . ARG A 1 265 ? -4.054 7.444 -14.713 1.00 86.12 265 ARG A C 1
ATOM 2118 O O . ARG A 1 265 ? -2.925 7.845 -14.449 1.00 86.12 265 ARG A O 1
ATOM 2125 N N . ASN A 1 266 ? -5.128 7.786 -14.001 1.00 82.62 266 ASN A N 1
ATOM 2126 C CA . ASN A 1 266 ? -5.073 8.670 -12.837 1.00 82.62 266 ASN A CA 1
ATOM 2127 C C . ASN A 1 266 ? -4.191 8.086 -11.724 1.00 82.62 266 ASN A C 1
ATOM 2129 O O . ASN A 1 266 ? -3.261 8.750 -11.274 1.00 82.62 266 ASN A O 1
ATOM 2133 N N . ARG A 1 267 ? -4.409 6.816 -11.356 1.00 85.19 267 ARG A N 1
ATOM 2134 C CA . ARG A 1 267 ? -3.595 6.124 -10.341 1.00 85.19 267 ARG A CA 1
ATOM 2135 C C . ARG A 1 267 ? -2.125 6.015 -10.756 1.00 85.19 267 ARG A C 1
ATOM 2137 O O . ARG A 1 267 ? -1.242 6.143 -9.916 1.00 85.19 267 ARG A O 1
ATOM 2144 N N . LEU A 1 268 ? -1.843 5.810 -12.046 1.00 87.12 268 LEU A N 1
ATOM 2145 C CA . LEU A 1 268 ? -0.473 5.811 -12.567 1.00 87.12 268 LEU A CA 1
ATOM 2146 C C . LEU A 1 268 ? 0.181 7.197 -12.462 1.00 87.12 268 LEU A C 1
ATOM 2148 O O . LEU A 1 268 ? 1.356 7.274 -12.109 1.00 87.12 268 LEU A O 1
ATOM 2152 N N . GLY A 1 269 ? -0.565 8.270 -12.737 1.00 83.38 269 GLY A N 1
ATOM 2153 C CA . GLY A 1 269 ? -0.100 9.647 -12.555 1.00 83.38 269 GLY A CA 1
ATOM 2154 C C . GLY A 1 269 ? 0.248 9.952 -11.097 1.00 83.38 269 GLY A C 1
ATOM 2155 O O . GLY A 1 269 ? 1.339 10.451 -10.823 1.00 83.38 269 GLY A O 1
ATOM 2156 N N . ASP A 1 270 ? -0.622 9.562 -10.161 1.00 82.12 270 ASP A N 1
ATOM 2157 C CA . ASP A 1 270 ? -0.383 9.720 -8.721 1.00 82.12 270 ASP A CA 1
ATOM 2158 C C . ASP A 1 270 ? 0.880 8.953 -8.276 1.00 82.12 270 ASP A C 1
ATOM 2160 O O . ASP A 1 270 ? 1.735 9.506 -7.583 1.00 82.12 270 ASP A O 1
ATOM 2164 N N . LEU A 1 271 ? 1.058 7.709 -8.745 1.00 81.75 271 LEU A N 1
ATOM 2165 C CA . LEU A 1 271 ? 2.261 6.909 -8.475 1.00 81.75 271 LEU A CA 1
ATOM 2166 C C . LEU A 1 271 ? 3.534 7.550 -9.037 1.00 81.75 271 LEU A C 1
ATOM 2168 O O . LEU A 1 271 ? 4.558 7.589 -8.358 1.00 81.75 271 LEU A O 1
ATOM 2172 N N . GLN A 1 272 ? 3.493 8.055 -10.272 1.00 85.62 272 GLN A N 1
ATOM 2173 C CA . GLN A 1 272 ? 4.629 8.744 -10.890 1.00 85.62 272 GLN A CA 1
ATOM 2174 C C . GLN A 1 272 ? 5.024 9.992 -10.098 1.00 85.62 272 GLN A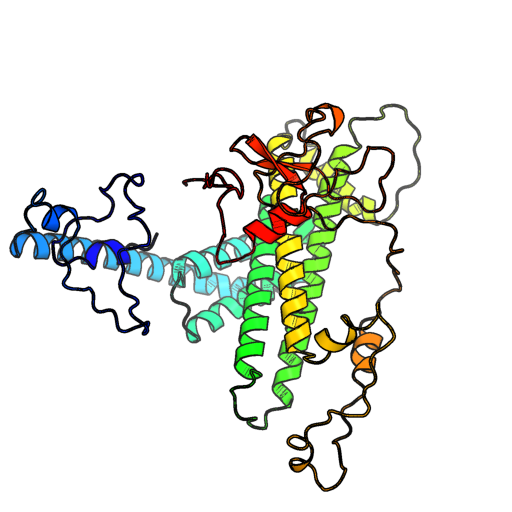 C 1
ATOM 2176 O O . GLN A 1 272 ? 6.212 10.203 -9.841 1.00 85.62 272 GLN A O 1
ATOM 2181 N N . PHE A 1 273 ? 4.035 10.784 -9.682 1.00 86.81 273 PHE A N 1
ATOM 2182 C CA . PHE A 1 273 ? 4.242 11.986 -8.885 1.00 86.81 273 PHE A CA 1
ATOM 2183 C C . PHE A 1 273 ? 4.848 11.663 -7.514 1.00 86.81 273 PHE A C 1
ATOM 2185 O O . PHE A 1 273 ? 5.912 12.187 -7.171 1.00 86.81 273 PHE A O 1
ATOM 2192 N N . ASN A 1 274 ? 4.228 10.752 -6.756 1.00 80.25 274 ASN A N 1
ATOM 2193 C CA . ASN A 1 274 ? 4.710 10.357 -5.431 1.00 80.25 274 ASN A CA 1
ATOM 2194 C C . ASN A 1 274 ? 6.123 9.774 -5.503 1.00 80.25 274 ASN A C 1
ATOM 2196 O O . ASN A 1 274 ? 7.009 10.170 -4.742 1.00 80.25 274 ASN A O 1
ATOM 2200 N N . PHE A 1 275 ? 6.373 8.888 -6.467 1.00 84.12 275 PHE A N 1
ATOM 2201 C CA . PHE A 1 275 ? 7.687 8.296 -6.670 1.00 84.12 275 PHE A CA 1
ATOM 2202 C C . PHE A 1 275 ? 8.751 9.331 -7.059 1.00 84.12 275 PHE A C 1
ATOM 2204 O O . PHE A 1 275 ? 9.873 9.280 -6.550 1.00 84.12 275 PHE A O 1
ATOM 2211 N N . GLY A 1 276 ? 8.403 10.309 -7.900 1.00 84.12 276 GLY A N 1
ATOM 2212 C CA . GLY A 1 276 ? 9.268 11.446 -8.219 1.00 84.12 276 GLY A CA 1
ATOM 2213 C C . GLY A 1 276 ? 9.632 12.268 -6.979 1.00 84.12 276 GLY A C 1
ATOM 2214 O O . GLY A 1 276 ? 10.813 12.537 -6.741 1.00 84.12 276 GLY A O 1
ATOM 2215 N N . ALA A 1 277 ? 8.641 12.594 -6.144 1.00 85.31 277 ALA A N 1
ATOM 2216 C CA . ALA A 1 277 ? 8.847 13.323 -4.896 1.00 85.31 277 ALA A CA 1
ATOM 2217 C C . ALA A 1 277 ? 9.761 12.557 -3.924 1.00 85.31 277 ALA A C 1
ATOM 2219 O O . ALA A 1 277 ? 10.742 13.118 -3.429 1.00 85.31 277 ALA A O 1
ATOM 2220 N N . MET A 1 278 ? 9.509 11.263 -3.703 1.00 82.69 278 MET A N 1
ATOM 2221 C CA . MET A 1 278 ? 10.330 10.460 -2.792 1.00 82.69 278 MET A CA 1
ATOM 2222 C C . MET A 1 278 ? 11.749 10.224 -3.325 1.00 82.69 278 MET A C 1
ATOM 2224 O O . MET A 1 278 ? 12.706 10.188 -2.551 1.00 82.69 278 MET A O 1
ATOM 2228 N N . LYS A 1 279 ? 11.928 10.106 -4.646 1.00 86.88 279 LYS A N 1
ATOM 2229 C CA . LYS A 1 279 ? 13.257 10.048 -5.273 1.00 86.88 279 LYS A CA 1
ATOM 2230 C C . LYS A 1 279 ? 14.061 11.319 -4.992 1.00 86.88 279 LYS A C 1
ATOM 2232 O O . LYS A 1 279 ? 15.245 11.228 -4.667 1.00 86.88 279 LYS A O 1
ATOM 2237 N N . ASN A 1 280 ? 13.434 12.488 -5.101 1.00 85.94 280 ASN A N 1
ATOM 2238 C CA . ASN A 1 280 ? 14.077 13.767 -4.795 1.00 85.94 280 ASN A CA 1
ATOM 2239 C C . ASN A 1 280 ? 14.392 13.889 -3.297 1.00 85.94 280 ASN A C 1
ATOM 2241 O O . ASN A 1 280 ? 15.489 14.310 -2.926 1.00 85.94 280 ASN A O 1
ATOM 2245 N N . GLU A 1 281 ? 13.485 13.429 -2.434 1.00 85.69 281 GLU A N 1
ATOM 2246 C CA . GLU A 1 281 ? 13.723 13.352 -0.993 1.00 85.69 281 GLU A CA 1
ATOM 2247 C C . GLU A 1 281 ? 14.928 12.450 -0.678 1.00 85.69 281 GLU A C 1
ATOM 2249 O O . GLU A 1 281 ? 15.843 12.870 0.029 1.00 85.69 281 GLU A O 1
ATOM 2254 N N . PHE A 1 282 ? 15.006 11.248 -1.255 1.00 88.19 282 PHE A N 1
ATOM 2255 C CA . PHE A 1 282 ? 16.148 10.353 -1.060 1.00 88.19 282 PHE A CA 1
ATOM 2256 C C . PHE A 1 282 ? 17.463 10.949 -1.578 1.00 88.19 282 PHE A C 1
ATOM 2258 O O . PHE A 1 282 ? 18.477 10.872 -0.886 1.00 88.19 282 PHE A O 1
ATOM 2265 N N . ARG A 1 283 ? 17.453 11.599 -2.748 1.00 87.88 283 ARG A N 1
ATOM 2266 C CA . ARG A 1 283 ? 18.633 12.300 -3.279 1.00 87.88 283 ARG A CA 1
ATOM 2267 C C . ARG A 1 283 ? 19.161 13.343 -2.301 1.00 87.88 283 ARG A C 1
ATOM 2269 O O . ARG A 1 283 ? 20.345 13.310 -1.986 1.00 87.88 283 ARG A O 1
ATOM 2276 N N . SER A 1 284 ? 18.284 14.179 -1.743 1.00 84.00 284 SER A N 1
ATOM 2277 C CA . SER A 1 284 ? 18.686 15.172 -0.734 1.00 84.00 284 SER A CA 1
ATOM 2278 C C . SER A 1 284 ? 19.202 14.552 0.574 1.00 84.00 284 SER A C 1
ATOM 2280 O O . SER A 1 284 ? 19.978 15.182 1.291 1.00 84.00 284 SER A O 1
ATOM 2282 N N . LEU A 1 285 ? 18.805 13.311 0.893 1.00 83.62 285 LEU A N 1
ATOM 2283 C CA . LEU A 1 285 ? 19.324 12.569 2.047 1.00 83.62 285 LEU A CA 1
ATOM 2284 C C . LEU A 1 285 ? 20.721 11.980 1.813 1.00 83.62 285 LEU A C 1
ATOM 2286 O O . LEU A 1 285 ? 21.505 11.903 2.760 1.00 83.62 285 LEU A O 1
ATOM 2290 N N . VAL A 1 286 ? 21.021 11.509 0.601 1.00 84.62 286 VAL A N 1
ATOM 2291 C CA . VAL A 1 286 ? 22.326 10.906 0.273 1.00 84.62 286 VAL A CA 1
ATOM 2292 C C . VAL A 1 286 ? 23.362 11.976 -0.049 1.00 84.62 286 VAL A C 1
ATOM 2294 O O . VAL A 1 286 ? 24.508 11.865 0.389 1.00 84.62 286 VAL A O 1
ATOM 2297 N N . ASP A 1 287 ? 22.948 13.028 -0.752 1.00 84.25 287 ASP A N 1
ATOM 2298 C CA . ASP A 1 287 ? 23.789 14.160 -1.109 1.00 84.25 287 ASP A CA 1
ATOM 2299 C C . ASP A 1 287 ? 23.120 15.489 -0.712 1.00 84.25 287 ASP A C 1
ATOM 2301 O O . ASP A 1 287 ? 22.363 16.079 -1.487 1.00 84.25 287 ASP A O 1
ATOM 2305 N N . PRO A 1 288 ? 23.401 15.993 0.504 1.00 71.94 288 PRO A N 1
ATOM 2306 C CA . PRO A 1 288 ? 22.881 17.277 0.964 1.00 71.94 288 PRO A CA 1
ATOM 2307 C C . PRO A 1 288 ? 23.335 18.475 0.116 1.00 71.94 288 PRO A C 1
ATOM 2309 O O . PRO A 1 288 ? 22.723 19.539 0.214 1.00 71.94 288 PRO A O 1
ATOM 2312 N N . PHE A 1 289 ? 24.400 18.330 -0.684 1.00 65.56 289 PHE A N 1
ATOM 2313 C CA . PHE A 1 289 ? 24.918 19.390 -1.551 1.00 65.56 289 PHE A CA 1
ATOM 2314 C C . PHE A 1 289 ? 24.232 19.418 -2.922 1.00 65.56 289 PHE A C 1
ATOM 2316 O O . PHE A 1 289 ? 24.245 20.455 -3.573 1.00 65.56 289 PHE A O 1
ATOM 2323 N N . TRP A 1 290 ? 23.531 18.350 -3.317 1.00 60.81 290 TRP A N 1
ATOM 2324 C CA . TRP A 1 290 ? 22.823 18.270 -4.601 1.00 60.81 290 TRP A CA 1
ATOM 2325 C C . TRP A 1 290 ? 21.772 19.376 -4.800 1.00 60.81 290 TRP A C 1
ATOM 2327 O O . TRP A 1 290 ? 21.582 19.863 -5.911 1.00 60.81 290 TRP A O 1
ATOM 2337 N N . PHE A 1 291 ? 21.111 19.817 -3.723 1.00 53.56 291 PHE A N 1
ATOM 2338 C CA . PHE A 1 291 ? 20.152 20.931 -3.782 1.00 53.56 291 PHE A CA 1
ATOM 2339 C C . PHE A 1 291 ? 20.818 22.289 -4.050 1.00 53.56 291 PHE A C 1
ATOM 2341 O O . PHE A 1 291 ? 20.165 23.200 -4.535 1.00 53.56 291 PHE A O 1
ATOM 2348 N N . TRP A 1 292 ? 22.104 22.434 -3.726 1.00 56.47 292 TRP A N 1
ATOM 2349 C CA . TRP A 1 292 ? 22.822 23.702 -3.855 1.00 56.47 292 TRP A CA 1
ATOM 2350 C C . TRP A 1 292 ? 23.397 23.898 -5.258 1.00 56.47 292 TRP A C 1
ATOM 2352 O O . TRP A 1 292 ? 23.605 25.036 -5.664 1.00 56.47 292 TRP A O 1
ATOM 2362 N N . ASP A 1 293 ? 23.630 22.814 -5.998 1.00 53.06 293 ASP A N 1
ATOM 2363 C CA . ASP A 1 293 ? 24.188 22.889 -7.350 1.00 53.06 293 ASP A CA 1
ATOM 2364 C C . ASP A 1 293 ? 23.099 23.082 -8.424 1.00 53.06 293 ASP A C 1
ATOM 2366 O O . ASP A 1 293 ? 23.341 23.784 -9.398 1.00 53.06 293 ASP A O 1
ATOM 2370 N N . ASN A 1 294 ? 21.879 22.559 -8.235 1.00 50.88 294 ASN A N 1
ATOM 2371 C CA . ASN A 1 294 ? 20.811 22.673 -9.247 1.00 50.88 294 ASN A CA 1
ATOM 2372 C C . ASN A 1 294 ? 20.041 24.006 -9.243 1.00 50.88 294 ASN A C 1
ATOM 2374 O O . ASN A 1 294 ? 19.410 24.326 -10.245 1.00 50.88 294 ASN A O 1
ATOM 2378 N N . ASP A 1 295 ? 20.106 24.792 -8.165 1.00 48.84 295 ASP A N 1
ATOM 2379 C CA . ASP A 1 295 ? 19.489 26.130 -8.112 1.00 48.84 295 ASP A CA 1
ATOM 2380 C C . ASP A 1 295 ? 20.422 27.238 -8.662 1.00 48.84 295 ASP A C 1
ATOM 2382 O O . ASP A 1 295 ? 20.049 28.409 -8.671 1.00 48.84 295 ASP A O 1
ATOM 2386 N N . ASN A 1 296 ? 21.642 26.901 -9.111 1.00 45.12 296 ASN A N 1
ATOM 2387 C CA . ASN A 1 296 ? 22.697 27.877 -9.430 1.00 45.12 296 ASN A CA 1
ATOM 2388 C C . ASN A 1 296 ? 23.046 28.036 -10.923 1.00 45.12 296 ASN A C 1
ATOM 2390 O O . ASN A 1 296 ? 23.964 28.796 -11.236 1.00 45.12 296 ASN A O 1
ATOM 2394 N N . ASP A 1 297 ? 22.327 27.391 -11.844 1.00 46.31 297 ASP A N 1
ATOM 2395 C CA . ASP A 1 297 ? 22.722 27.376 -13.263 1.00 46.31 297 ASP A CA 1
ATOM 2396 C C . ASP A 1 297 ? 21.997 28.381 -14.183 1.00 46.31 297 ASP A C 1
ATOM 2398 O O . ASP A 1 297 ? 22.312 28.417 -15.373 1.00 46.31 297 ASP A O 1
ATOM 2402 N N . GLU A 1 298 ? 21.116 29.262 -13.684 1.00 48.03 298 GLU A N 1
ATOM 2403 C CA . GLU A 1 298 ? 20.450 30.254 -14.562 1.00 48.03 298 GLU A CA 1
ATOM 2404 C C . GLU A 1 298 ? 20.808 31.731 -14.351 1.00 48.03 298 GLU A C 1
ATOM 2406 O O . GLU A 1 298 ? 20.679 32.497 -15.302 1.00 48.03 298 GLU A O 1
ATOM 2411 N N . ASP A 1 299 ? 21.403 32.138 -13.226 1.00 42.72 299 ASP A N 1
ATOM 2412 C CA . ASP A 1 299 ? 21.853 33.528 -13.042 1.00 42.72 299 ASP A CA 1
ATOM 2413 C C . ASP A 1 299 ? 23.326 33.587 -12.624 1.00 42.72 299 ASP A C 1
ATOM 2415 O O . ASP A 1 299 ? 23.693 33.793 -11.463 1.00 42.72 299 ASP A O 1
ATOM 2419 N N . GLY A 1 300 ? 24.204 33.420 -13.612 1.00 49.03 300 GLY A N 1
ATOM 2420 C CA . GLY A 1 300 ? 25.620 33.731 -13.475 1.00 49.03 300 GLY A CA 1
ATOM 2421 C C . GLY A 1 300 ? 25.830 35.217 -13.186 1.00 49.03 300 GLY A C 1
ATOM 2422 O O . GLY A 1 300 ? 25.949 35.993 -14.122 1.00 49.03 300 GLY A O 1
ATOM 2423 N N . ASP A 1 301 ? 25.859 35.594 -11.905 1.00 46.91 301 ASP A N 1
ATOM 2424 C CA . ASP A 1 301 ? 26.618 36.717 -11.333 1.00 46.91 301 ASP A CA 1
ATOM 2425 C C . ASP A 1 301 ? 26.299 36.867 -9.826 1.00 46.91 301 ASP A C 1
ATOM 2427 O O . ASP A 1 301 ? 25.524 37.731 -9.417 1.00 46.91 301 ASP A O 1
ATOM 2431 N N . TYR A 1 302 ? 26.949 36.075 -8.961 1.00 40.50 302 TYR A N 1
ATOM 2432 C CA . TYR A 1 302 ? 27.087 36.437 -7.541 1.00 40.50 302 TYR A CA 1
ATOM 2433 C C . TYR A 1 302 ? 28.561 36.459 -7.091 1.00 40.50 302 TYR A C 1
ATOM 2435 O O . TYR A 1 302 ? 29.292 35.483 -7.286 1.00 40.50 302 TYR A O 1
ATOM 2443 N N . PRO A 1 303 ? 29.026 37.567 -6.476 1.00 44.06 303 PRO A N 1
ATOM 2444 C CA . PRO A 1 303 ? 30.396 37.722 -6.004 1.00 44.06 303 PRO A CA 1
ATOM 2445 C C . PRO A 1 303 ? 30.582 37.002 -4.660 1.00 44.06 303 PRO A C 1
ATOM 2447 O O . PRO A 1 303 ? 30.221 37.519 -3.605 1.00 44.06 303 PRO A O 1
ATOM 2450 N N . TRP A 1 304 ? 31.182 35.815 -4.688 1.00 43.06 304 TRP A N 1
ATOM 2451 C CA . TRP A 1 304 ? 31.464 34.994 -3.500 1.00 43.06 304 TRP A CA 1
ATOM 2452 C C . TRP A 1 304 ? 32.623 35.484 -2.607 1.00 43.06 304 TRP A C 1
ATOM 2454 O O . TRP A 1 304 ? 33.063 34.751 -1.725 1.00 43.06 304 TRP A O 1
ATOM 2464 N N . ASP A 1 305 ? 33.109 36.718 -2.761 1.00 41.56 305 ASP A N 1
ATOM 2465 C CA . ASP A 1 305 ? 34.357 37.139 -2.104 1.00 41.56 305 ASP A CA 1
ATOM 2466 C C . ASP A 1 305 ? 34.229 37.762 -0.696 1.00 41.56 305 ASP A C 1
ATOM 2468 O O . ASP A 1 305 ? 35.267 38.055 -0.114 1.00 41.56 305 ASP A O 1
ATOM 2472 N N . ASP A 1 306 ? 33.041 37.935 -0.087 1.00 43.00 306 ASP A N 1
ATOM 2473 C CA . ASP A 1 306 ? 32.969 38.728 1.170 1.00 43.00 306 ASP A CA 1
ATOM 2474 C C . ASP A 1 306 ? 32.155 38.174 2.361 1.00 43.00 306 ASP A C 1
ATOM 2476 O O . ASP A 1 306 ? 32.108 38.825 3.403 1.00 43.00 306 ASP A O 1
ATOM 2480 N N . TYR A 1 307 ? 31.566 36.971 2.300 1.00 44.31 307 TYR A N 1
ATOM 2481 C CA . TYR A 1 307 ? 30.818 36.408 3.450 1.00 44.31 307 TYR A CA 1
ATOM 2482 C C . TYR A 1 307 ? 31.058 34.908 3.696 1.00 44.31 307 TYR A C 1
ATOM 2484 O O . TYR A 1 307 ? 30.127 34.132 3.899 1.00 44.31 307 TYR A O 1
ATOM 2492 N N . ALA A 1 308 ? 32.323 34.485 3.751 1.00 41.25 308 ALA A N 1
ATOM 2493 C CA . ALA A 1 308 ? 32.682 33.231 4.416 1.00 41.25 308 ALA A CA 1
ATOM 2494 C C . ALA A 1 308 ? 32.819 33.481 5.930 1.00 41.25 308 ALA A C 1
ATOM 2496 O O . ALA A 1 308 ? 33.869 33.896 6.423 1.00 41.25 308 ALA A O 1
ATOM 2497 N N . ASP A 1 309 ? 31.730 33.264 6.667 1.00 40.50 309 ASP A N 1
ATOM 2498 C CA . ASP A 1 309 ? 31.712 33.366 8.125 1.00 40.50 309 ASP A CA 1
ATOM 2499 C C . ASP A 1 309 ? 32.452 32.163 8.754 1.00 40.50 309 ASP A C 1
ATOM 2501 O O . ASP A 1 309 ? 32.188 30.993 8.468 1.00 40.50 309 ASP A O 1
ATOM 2505 N N . ASN A 1 310 ? 33.426 32.467 9.609 1.00 44.25 310 ASN A N 1
ATOM 2506 C CA . ASN A 1 310 ? 34.553 31.617 10.022 1.00 44.25 310 ASN A CA 1
ATOM 2507 C C . ASN A 1 310 ? 34.229 30.480 11.020 1.00 44.25 310 ASN A C 1
ATOM 2509 O O . ASN A 1 310 ? 35.118 30.022 11.732 1.00 44.25 310 ASN A O 1
ATOM 2513 N N . GLN A 1 311 ? 32.993 29.987 11.115 1.00 46.28 311 GLN A N 1
ATOM 2514 C CA . GLN A 1 311 ? 32.637 29.011 12.166 1.00 46.28 311 GLN A CA 1
ATOM 2515 C C . GLN A 1 311 ? 32.747 27.532 11.759 1.00 46.28 311 GLN A C 1
ATOM 2517 O O . GLN A 1 311 ? 32.639 26.660 12.620 1.00 46.28 311 GLN A O 1
ATOM 2522 N N . TYR A 1 312 ? 32.999 27.219 10.483 1.00 40.22 312 TYR A N 1
ATOM 2523 C CA . TYR A 1 312 ? 33.102 25.823 10.021 1.00 40.22 312 TYR A CA 1
ATOM 2524 C C . TYR A 1 312 ? 34.546 25.326 9.818 1.00 40.22 312 TYR A C 1
ATOM 2526 O O . TYR A 1 312 ? 34.797 24.120 9.866 1.00 40.22 312 TYR A O 1
ATOM 2534 N N . PHE A 1 313 ? 35.517 26.236 9.665 1.00 41.56 313 PHE A N 1
ATOM 2535 C CA . PHE A 1 313 ? 36.934 25.887 9.474 1.00 41.56 313 PHE A CA 1
ATOM 2536 C C . PHE A 1 313 ? 37.656 25.450 10.760 1.00 41.56 313 PHE A C 1
ATOM 2538 O O . PHE A 1 313 ? 38.663 24.747 10.684 1.00 41.56 313 PHE A O 1
ATOM 2545 N N . ASP A 1 314 ? 37.106 25.744 11.941 1.00 50.38 314 ASP A N 1
ATOM 2546 C CA . ASP A 1 314 ? 37.692 25.331 13.227 1.00 50.38 314 ASP A CA 1
ATOM 2547 C C . ASP A 1 314 ? 37.605 23.816 13.494 1.00 50.38 314 ASP A C 1
ATOM 2549 O O . ASP A 1 314 ? 38.180 23.312 14.462 1.00 50.38 314 ASP A O 1
ATOM 2553 N N . ARG A 1 315 ? 36.905 23.054 12.641 1.00 49.72 315 ARG A N 1
ATOM 2554 C CA . ARG A 1 315 ? 36.738 21.604 12.820 1.00 49.72 315 ARG A CA 1
ATOM 2555 C C . ARG A 1 315 ? 37.869 20.761 12.219 1.00 49.72 315 ARG A C 1
ATOM 2557 O O . ARG A 1 315 ? 37.992 19.601 12.605 1.00 49.72 315 ARG A O 1
ATOM 2564 N N . TYR A 1 316 ? 38.698 21.328 11.334 1.00 48.34 316 TYR A N 1
ATOM 2565 C CA . TYR A 1 316 ? 39.818 20.631 10.678 1.00 48.34 316 TYR A CA 1
ATOM 2566 C C . TYR A 1 316 ? 41.022 21.570 10.437 1.00 48.34 316 TYR A C 1
ATOM 2568 O O . TYR A 1 316 ? 41.290 21.954 9.297 1.00 48.34 316 TYR A O 1
ATOM 2576 N N . PRO A 1 317 ? 41.772 21.942 11.491 1.00 44.47 317 PRO A N 1
ATOM 2577 C CA . PRO A 1 317 ? 42.886 22.894 11.389 1.00 44.47 317 PRO A CA 1
ATOM 2578 C C . PRO A 1 317 ? 44.089 22.380 10.569 1.00 44.47 317 PRO A C 1
ATOM 2580 O O . PRO A 1 317 ? 44.982 23.147 10.216 1.00 44.47 317 PRO A O 1
ATOM 2583 N N . ASP A 1 318 ? 44.113 21.089 10.247 1.00 52.06 318 ASP A N 1
ATOM 2584 C CA . ASP A 1 318 ? 45.233 20.386 9.625 1.00 52.06 318 ASP A CA 1
ATOM 2585 C C . ASP A 1 318 ? 45.180 20.392 8.085 1.00 52.06 318 ASP A C 1
ATOM 2587 O O . ASP A 1 318 ? 46.108 19.907 7.440 1.00 52.06 318 ASP A O 1
ATOM 2591 N N . GLY A 1 319 ? 44.078 20.847 7.476 1.00 42.34 319 GLY A N 1
ATOM 2592 C CA . GLY A 1 319 ? 43.874 20.775 6.020 1.00 42.34 319 GLY A CA 1
ATOM 2593 C C . GLY A 1 319 ? 43.737 19.351 5.454 1.00 42.34 319 GLY A C 1
ATOM 2594 O O . GLY A 1 319 ? 43.613 19.180 4.242 1.00 42.34 319 GLY A O 1
ATOM 2595 N N . ASN A 1 320 ? 43.718 18.322 6.306 1.00 37.16 320 ASN A N 1
ATOM 2596 C CA . ASN A 1 320 ? 43.480 16.936 5.912 1.00 37.16 320 ASN A CA 1
ATOM 2597 C C . ASN A 1 320 ? 41.976 16.656 5.848 1.00 37.16 320 ASN A C 1
ATOM 2599 O O . ASN A 1 320 ? 41.389 16.091 6.773 1.00 37.16 320 ASN A O 1
ATOM 2603 N N . PHE A 1 321 ? 41.353 17.022 4.731 1.00 41.03 321 PHE A N 1
ATOM 2604 C CA . PHE A 1 321 ? 40.080 16.417 4.358 1.00 41.03 321 PHE A CA 1
ATOM 2605 C C . PHE A 1 321 ? 40.310 14.913 4.133 1.00 41.03 321 PHE A C 1
ATOM 2607 O O . PHE A 1 321 ? 41.235 14.552 3.397 1.00 41.03 321 PHE A O 1
ATOM 2614 N N . PRO A 1 322 ? 39.522 14.008 4.743 1.00 36.41 322 PRO A N 1
ATOM 2615 C CA . PRO A 1 322 ? 39.552 12.613 4.338 1.00 36.41 322 PRO A CA 1
ATOM 2616 C C . PRO A 1 322 ? 39.200 12.565 2.850 1.00 36.41 322 PRO A C 1
ATOM 2618 O O . PRO A 1 322 ? 38.157 13.084 2.453 1.00 36.41 322 PRO A O 1
ATOM 2621 N N . GLN A 1 323 ? 40.079 11.981 2.033 1.00 38.22 323 GLN A N 1
ATOM 2622 C CA . GLN A 1 323 ? 39.789 11.670 0.635 1.00 38.22 323 GLN A CA 1
ATOM 2623 C C . GLN A 1 323 ? 38.583 10.723 0.611 1.00 38.22 323 GLN A C 1
ATOM 2625 O O . GLN A 1 323 ? 38.730 9.506 0.712 1.00 38.22 323 GLN A O 1
ATOM 2630 N N . ARG A 1 324 ? 37.372 11.285 0.554 1.00 43.47 324 ARG A N 1
ATOM 2631 C CA . ARG A 1 324 ? 36.184 10.554 0.126 1.00 43.47 324 ARG A CA 1
ATOM 2632 C C . ARG A 1 324 ? 36.429 10.162 -1.327 1.00 43.47 324 ARG A C 1
ATOM 2634 O O . ARG A 1 324 ? 36.930 10.976 -2.102 1.00 43.47 324 ARG A O 1
ATOM 2641 N N . GLY A 1 325 ? 36.129 8.909 -1.663 1.00 40.06 325 GLY A N 1
ATOM 2642 C CA . GLY A 1 325 ? 36.050 8.490 -3.059 1.00 40.06 325 GLY A CA 1
ATOM 2643 C C . GLY A 1 325 ? 35.167 9.473 -3.825 1.00 40.06 325 GLY A C 1
ATOM 2644 O O . GLY A 1 325 ? 34.202 9.994 -3.267 1.00 40.06 325 GLY A O 1
ATOM 2645 N N . ASP A 1 326 ? 35.570 9.775 -5.054 1.00 39.69 326 ASP A N 1
ATOM 2646 C CA . ASP A 1 326 ? 34.902 10.720 -5.942 1.00 39.69 326 ASP A CA 1
ATOM 2647 C C . ASP A 1 326 ? 33.385 10.436 -6.004 1.00 39.69 326 ASP A C 1
ATOM 2649 O O . ASP A 1 326 ? 33.002 9.363 -6.475 1.00 39.69 326 ASP A O 1
ATOM 2653 N N . PRO A 1 327 ? 32.510 11.355 -5.549 1.00 39.56 327 PRO A N 1
ATOM 2654 C CA . PRO A 1 327 ? 31.059 11.209 -5.678 1.00 39.56 327 PRO A CA 1
ATOM 2655 C C . PRO A 1 327 ? 30.607 11.001 -7.132 1.00 39.56 327 PRO A C 1
ATOM 2657 O O . PRO A 1 327 ? 29.601 10.338 -7.371 1.00 39.56 327 PRO A O 1
ATOM 2660 N N . ARG A 1 328 ? 31.399 11.455 -8.116 1.00 39.00 328 ARG A N 1
ATOM 2661 C CA . ARG A 1 328 ? 31.138 11.241 -9.550 1.00 39.00 328 ARG A CA 1
ATOM 2662 C C . ARG A 1 328 ? 31.307 9.783 -9.986 1.00 39.00 328 ARG A C 1
ATOM 2664 O O . ARG A 1 328 ? 30.872 9.419 -11.074 1.00 39.00 328 ARG A O 1
ATOM 2671 N N . ALA A 1 329 ? 31.918 8.928 -9.160 1.00 39.59 329 ALA A N 1
ATOM 2672 C CA . ALA A 1 329 ? 32.018 7.497 -9.441 1.00 39.59 329 ALA A CA 1
ATOM 2673 C C . ALA A 1 329 ? 30.669 6.770 -9.278 1.00 39.59 329 ALA A C 1
ATOM 2675 O O . ALA A 1 329 ? 30.430 5.794 -9.985 1.00 39.59 329 ALA A O 1
ATOM 2676 N N . ILE A 1 330 ? 29.771 7.270 -8.417 1.00 41.75 330 ILE A N 1
ATOM 2677 C CA . ILE A 1 330 ? 28.424 6.698 -8.234 1.00 41.75 330 ILE A CA 1
ATOM 2678 C C . ILE A 1 330 ? 27.562 6.949 -9.483 1.00 41.75 330 ILE A C 1
ATOM 2680 O O . ILE A 1 330 ? 26.843 6.053 -9.923 1.00 41.75 330 ILE A O 1
ATOM 2684 N N . ASP A 1 331 ? 27.703 8.112 -10.124 1.00 38.44 331 ASP A N 1
ATOM 2685 C CA . ASP A 1 331 ? 27.021 8.412 -11.392 1.00 38.44 331 ASP A CA 1
ATOM 2686 C C . ASP A 1 331 ? 27.550 7.573 -12.567 1.00 38.44 331 ASP A C 1
ATOM 2688 O O . ASP A 1 331 ? 26.802 7.237 -13.487 1.00 38.44 331 ASP A O 1
ATOM 2692 N N . HIS A 1 332 ? 28.829 7.183 -12.542 1.00 38.34 332 HIS A N 1
ATOM 2693 C CA . HIS A 1 332 ? 29.452 6.483 -13.666 1.00 38.34 332 HIS A CA 1
ATOM 2694 C C . HIS A 1 332 ? 29.151 4.970 -13.703 1.00 38.34 332 HIS A C 1
ATOM 2696 O O . HIS A 1 332 ? 29.179 4.379 -14.786 1.00 38.34 332 HIS A O 1
ATOM 2702 N N . GLU A 1 333 ? 28.829 4.340 -12.565 1.00 34.47 333 GLU A N 1
ATOM 2703 C CA . GLU A 1 333 ? 28.376 2.934 -12.497 1.00 34.47 333 GLU A CA 1
ATOM 2704 C C . GLU A 1 333 ? 26.857 2.769 -12.702 1.00 34.47 333 GLU A C 1
ATOM 2706 O O . GLU A 1 333 ? 26.397 1.675 -13.029 1.00 34.47 333 GLU A O 1
ATOM 2711 N N . LEU A 1 334 ? 26.079 3.854 -12.606 1.00 42.38 334 LEU A N 1
ATOM 2712 C CA . LEU A 1 334 ? 24.643 3.875 -12.916 1.00 42.38 334 LEU A CA 1
ATOM 2713 C C . LEU A 1 334 ? 24.336 4.163 -14.397 1.00 42.38 334 LEU A C 1
ATOM 2715 O O . LEU A 1 334 ? 23.169 4.176 -14.795 1.00 42.38 334 LEU A O 1
ATOM 2719 N N . ASN A 1 335 ? 25.362 4.335 -15.236 1.00 35.94 335 ASN A N 1
ATOM 2720 C CA . ASN A 1 335 ? 25.210 4.593 -16.666 1.00 35.94 335 ASN A CA 1
ATOM 2721 C C . ASN A 1 335 ? 24.957 3.294 -17.461 1.00 35.94 335 ASN A C 1
ATOM 2723 O O . ASN A 1 335 ? 25.782 2.831 -18.251 1.00 35.94 335 ASN A O 1
ATOM 2727 N N . VAL A 1 336 ? 23.789 2.683 -17.239 1.00 33.91 336 VAL A N 1
ATOM 2728 C CA . VAL A 1 336 ? 23.216 1.675 -18.141 1.00 33.91 336 VAL A CA 1
ATOM 2729 C C . VAL A 1 336 ? 22.425 2.414 -19.222 1.00 33.91 336 VAL A C 1
ATOM 2731 O O . VAL A 1 336 ? 21.213 2.579 -19.121 1.00 33.91 336 VAL A O 1
ATOM 2734 N N . GLY A 1 337 ? 23.142 2.852 -20.257 1.00 28.02 337 GLY A N 1
ATOM 2735 C CA . GLY A 1 337 ? 22.583 3.374 -21.502 1.00 28.02 337 GLY A CA 1
ATOM 2736 C C . GLY A 1 337 ? 22.244 4.861 -21.465 1.00 28.02 337 GLY A C 1
ATOM 2737 O O . GLY A 1 337 ? 21.234 5.260 -20.890 1.00 28.02 337 GLY A O 1
ATOM 2738 N N . GLU A 1 338 ? 23.060 5.647 -22.172 1.00 29.03 338 GLU A N 1
ATOM 2739 C CA . GLU A 1 338 ? 22.732 6.980 -22.678 1.00 29.03 338 GLU A CA 1
ATOM 2740 C C . GLU A 1 338 ? 21.403 6.941 -23.450 1.00 29.03 338 GLU A C 1
ATOM 2742 O O . GLU A 1 338 ? 21.357 6.785 -24.667 1.00 29.03 338 GLU A O 1
ATOM 2747 N N . TRP A 1 339 ? 20.304 7.102 -22.726 1.00 30.11 339 TRP A N 1
ATOM 2748 C CA . TRP A 1 339 ? 19.115 7.750 -23.242 1.00 30.11 339 TRP A CA 1
ATOM 2749 C C . TRP A 1 339 ? 19.142 9.146 -22.649 1.00 30.11 339 TRP A C 1
ATOM 2751 O O . TRP A 1 339 ? 18.574 9.415 -21.591 1.00 30.11 339 TRP A O 1
ATOM 2761 N N . THR A 1 340 ? 19.879 10.032 -23.318 1.00 29.62 340 THR A N 1
ATOM 2762 C CA . THR A 1 340 ? 19.577 11.455 -23.249 1.00 29.62 340 THR A CA 1
ATOM 2763 C C . THR A 1 340 ? 18.102 11.569 -23.600 1.00 29.62 340 THR A C 1
ATOM 2765 O O . THR A 1 340 ? 17.722 11.363 -24.754 1.00 29.62 340 THR A O 1
ATOM 2768 N N . TRP A 1 341 ? 17.258 11.842 -22.609 1.00 30.50 341 TRP A N 1
ATOM 2769 C CA . TRP A 1 341 ? 16.013 12.529 -22.889 1.00 30.50 341 TRP A CA 1
ATOM 2770 C C . TRP A 1 341 ? 16.448 13.762 -23.669 1.00 30.50 341 TRP A C 1
ATOM 2772 O O . TRP A 1 341 ? 17.085 14.653 -23.107 1.00 30.50 341 TRP A O 1
ATOM 2782 N N . THR A 1 342 ? 16.233 13.779 -24.984 1.00 29.58 342 THR A N 1
ATOM 2783 C CA . THR A 1 342 ? 16.123 15.061 -25.654 1.00 29.58 342 THR A CA 1
ATOM 2784 C C . THR A 1 342 ? 15.011 15.753 -24.897 1.00 29.58 342 THR A C 1
ATOM 2786 O O . THR A 1 342 ? 13.860 15.319 -24.936 1.00 29.58 342 THR A O 1
ATOM 2789 N N . LEU A 1 343 ? 15.431 16.735 -24.107 1.00 33.50 343 LEU A N 1
ATOM 2790 C CA . LEU A 1 343 ? 14.663 17.771 -23.440 1.00 33.50 343 LEU A CA 1
ATOM 2791 C C . LEU A 1 343 ? 13.910 18.595 -24.500 1.00 33.50 343 LEU A C 1
ATOM 2793 O O . LEU A 1 343 ? 14.052 19.801 -24.609 1.00 33.50 343 LEU A O 1
ATOM 2797 N N . GLU A 1 344 ? 13.125 17.916 -25.325 1.00 27.75 344 GLU A N 1
ATOM 2798 C CA . GLU A 1 344 ? 12.008 18.481 -26.050 1.00 27.75 344 GLU A CA 1
ATOM 2799 C C . GLU A 1 344 ? 10.769 18.003 -25.289 1.00 27.75 344 GLU A C 1
ATOM 2801 O O . GLU A 1 344 ? 10.199 16.946 -25.549 1.00 27.75 344 GLU A O 1
ATOM 2806 N N . TYR A 1 345 ? 10.430 18.791 -24.266 1.00 36.34 345 TYR A N 1
ATOM 2807 C CA . TYR A 1 345 ? 9.046 19.158 -23.985 1.00 36.34 345 TYR A CA 1
ATOM 2808 C C . TYR A 1 345 ? 8.086 17.995 -23.648 1.00 36.34 345 TYR A C 1
ATOM 2810 O O . TYR A 1 345 ? 7.163 17.686 -24.398 1.00 36.34 345 TYR A O 1
ATOM 2818 N N . TYR A 1 346 ? 8.265 17.366 -22.480 1.00 31.73 346 TYR A N 1
ATOM 2819 C CA . TYR A 1 346 ? 7.181 16.630 -21.816 1.00 31.73 346 TYR A CA 1
ATOM 2820 C C . TYR A 1 346 ? 6.815 17.340 -20.511 1.00 31.73 346 TYR A C 1
ATOM 2822 O O . TYR A 1 346 ? 7.588 17.391 -19.560 1.00 31.73 346 TYR A O 1
ATOM 2830 N N . ASP A 1 347 ? 5.626 17.925 -20.571 1.00 33.88 347 ASP A N 1
ATOM 2831 C CA . ASP A 1 347 ? 4.997 18.917 -19.708 1.00 33.88 347 ASP A CA 1
ATOM 2832 C C . ASP A 1 347 ? 4.778 18.427 -18.261 1.00 33.88 347 ASP A C 1
ATOM 2834 O O . ASP A 1 347 ? 4.089 17.435 -18.002 1.00 33.88 347 ASP A O 1
ATOM 2838 N N . ASP A 1 348 ? 5.347 19.168 -17.313 1.00 36.19 348 ASP A N 1
ATOM 2839 C CA . ASP A 1 348 ? 5.405 18.936 -15.862 1.00 36.19 348 ASP A CA 1
ATOM 2840 C C . ASP A 1 348 ? 4.066 19.268 -15.145 1.00 36.19 348 ASP A C 1
ATOM 2842 O O . ASP A 1 348 ? 4.024 19.762 -14.020 1.00 36.19 348 ASP A O 1
ATOM 2846 N N . LYS A 1 349 ? 2.917 19.042 -15.807 1.00 39.75 349 LYS A N 1
ATOM 2847 C CA . LYS A 1 349 ? 1.606 19.614 -15.415 1.00 39.75 349 LYS A CA 1
ATOM 2848 C C . LYS A 1 349 ? 0.477 18.617 -15.105 1.00 39.75 349 LYS A C 1
ATOM 2850 O O . LYS A 1 349 ? -0.688 18.903 -15.375 1.00 39.75 349 LYS A O 1
ATOM 2855 N N . LYS A 1 350 ? 0.737 17.451 -14.497 1.00 40.19 350 LYS A N 1
ATOM 2856 C CA . LYS A 1 350 ? -0.355 16.525 -14.079 1.00 40.19 350 LYS A CA 1
ATOM 2857 C C . LYS A 1 350 ? -0.295 16.009 -12.637 1.00 40.19 350 LYS A C 1
ATOM 2859 O O . LYS A 1 350 ? -0.794 14.931 -12.348 1.00 40.19 350 LYS A O 1
ATOM 2864 N N . GLY A 1 351 ? 0.232 16.820 -11.720 1.00 38.47 351 GLY A N 1
ATOM 2865 C CA . GLY A 1 351 ? 0.070 16.632 -10.270 1.00 38.47 351 GLY A CA 1
ATOM 2866 C C . GLY A 1 351 ? -1.056 17.466 -9.640 1.00 38.47 351 GLY A C 1
ATOM 2867 O O . GLY A 1 351 ? -1.122 17.573 -8.418 1.00 38.47 351 GLY A O 1
ATOM 2868 N N . ALA A 1 352 ? -1.919 18.112 -10.431 1.00 40.69 352 ALA A N 1
ATOM 2869 C CA . ALA A 1 352 ? -2.991 18.911 -9.857 1.00 40.69 352 ALA A CA 1
ATOM 2870 C C . ALA A 1 352 ? -4.238 18.065 -9.606 1.00 40.69 352 ALA A C 1
ATOM 2872 O O . ALA A 1 352 ? -4.807 17.508 -10.539 1.00 40.69 352 ALA A O 1
ATOM 2873 N N . SER A 1 353 ? -4.647 18.022 -8.333 1.00 50.50 353 SER A N 1
ATOM 2874 C CA . SER A 1 353 ? -6.036 17.978 -7.859 1.00 50.50 353 SER A CA 1
ATOM 2875 C C . SER A 1 353 ? -7.049 17.607 -8.953 1.00 50.50 353 SER A C 1
ATOM 2877 O O . SER A 1 353 ? -7.398 18.470 -9.759 1.00 50.50 353 SER A O 1
ATOM 2879 N N . HIS A 1 354 ? -7.542 16.360 -8.930 1.00 50.59 354 HIS A N 1
ATOM 2880 C CA . HIS A 1 354 ? -8.494 15.708 -9.859 1.00 50.59 354 HIS A CA 1
ATOM 2881 C C . HIS A 1 354 ? -9.769 16.511 -10.238 1.00 50.59 354 HIS A C 1
ATOM 2883 O O . HIS A 1 354 ? -10.552 16.063 -11.072 1.00 50.59 354 HIS A O 1
ATOM 2889 N N . ASP A 1 355 ? -9.952 1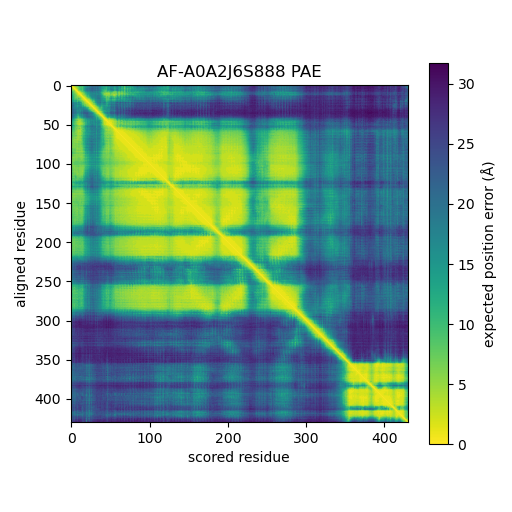7.709 -9.681 1.00 66.88 355 ASP A N 1
ATOM 2890 C CA . ASP A 1 355 ? -11.067 18.635 -9.888 1.00 66.88 355 ASP A CA 1
ATOM 2891 C C . ASP A 1 355 ? -10.725 19.900 -10.706 1.00 66.88 355 ASP A C 1
ATOM 2893 O O . ASP A 1 355 ? -11.599 20.744 -10.923 1.00 66.88 355 ASP A O 1
ATOM 2897 N N . LEU A 1 356 ? -9.474 20.075 -11.159 1.00 83.38 356 LEU A N 1
ATOM 2898 C CA . LEU A 1 356 ? -9.112 21.188 -12.045 1.00 83.38 356 LEU A CA 1
ATOM 2899 C C . LEU A 1 356 ? -9.487 20.861 -13.493 1.00 83.38 356 LEU A C 1
ATOM 2901 O O . LEU A 1 356 ? -8.904 19.974 -14.112 1.00 83.38 356 LEU A O 1
ATOM 2905 N N . VAL A 1 357 ? -10.438 21.606 -14.057 1.00 88.12 357 VAL A N 1
ATOM 2906 C CA . VAL A 1 357 ? -10.890 21.414 -15.443 1.00 88.12 357 VAL A CA 1
ATOM 2907 C C . VAL A 1 357 ? -10.205 22.438 -16.354 1.00 88.12 357 VAL A C 1
ATOM 2909 O O . VAL A 1 357 ? -10.430 23.633 -16.156 1.00 88.12 357 VAL A O 1
ATOM 2912 N N . PRO A 1 358 ? -9.400 22.031 -17.354 1.00 89.38 358 PRO A N 1
ATOM 2913 C CA . PRO A 1 358 ? -8.861 22.951 -18.356 1.00 89.38 358 PRO A CA 1
ATOM 2914 C C . PRO A 1 358 ? -9.970 23.717 -19.084 1.00 89.38 358 PRO A C 1
ATOM 2916 O O . PRO A 1 358 ? -11.023 23.150 -19.383 1.00 89.38 358 PRO A O 1
ATOM 2919 N N . VAL A 1 359 ? -9.743 25.000 -19.369 1.00 91.25 359 VAL A N 1
ATOM 2920 C CA . VAL A 1 359 ? -10.695 25.852 -20.098 1.00 91.25 359 VAL A CA 1
ATOM 2921 C C . VAL A 1 359 ? -10.023 26.396 -21.351 1.00 91.25 359 VAL A C 1
ATOM 2923 O O . VAL A 1 359 ? -8.932 26.945 -21.264 1.00 91.25 359 VAL A O 1
ATOM 2926 N N . ALA A 1 360 ? -10.669 26.268 -22.509 1.00 88.81 360 ALA A N 1
ATOM 2927 C CA . ALA A 1 360 ? -10.190 26.900 -23.735 1.00 88.81 360 ALA A CA 1
ATOM 2928 C C . ALA A 1 360 ? -10.295 28.430 -23.609 1.00 88.81 360 ALA A C 1
ATOM 2930 O O . ALA A 1 360 ? -11.274 28.953 -23.075 1.00 88.81 360 ALA A O 1
ATOM 2931 N N . ILE A 1 361 ? -9.299 29.177 -24.078 1.00 89.38 361 ILE A N 1
ATOM 2932 C CA . ILE A 1 361 ? -9.239 30.639 -23.878 1.00 89.38 361 ILE A CA 1
ATOM 2933 C C . ILE A 1 361 ? -10.362 31.360 -24.626 1.00 89.38 361 ILE A C 1
ATOM 2935 O O . ILE A 1 361 ? -10.836 32.424 -24.213 1.00 89.38 361 ILE A O 1
ATOM 2939 N N . GLU A 1 362 ? -10.835 30.756 -25.707 1.00 90.50 362 GLU A N 1
ATOM 2940 C CA . GLU A 1 362 ? -11.983 31.165 -26.504 1.00 90.50 362 GLU A CA 1
ATOM 2941 C C . GLU A 1 362 ? -13.263 31.189 -25.662 1.00 90.50 362 GLU A C 1
ATOM 2943 O O . GLU A 1 362 ? -14.105 32.065 -25.870 1.00 90.50 362 GLU A O 1
ATOM 2948 N N . ASP A 1 363 ? -13.367 30.295 -24.675 1.00 91.56 363 ASP A N 1
ATOM 2949 C CA . ASP A 1 363 ? -14.509 30.172 -23.767 1.00 91.56 363 ASP A CA 1
ATOM 2950 C C . ASP A 1 363 ? -14.426 31.131 -22.564 1.00 91.56 363 ASP A C 1
ATOM 2952 O O . ASP A 1 363 ? -15.399 31.278 -21.816 1.00 91.56 363 ASP A O 1
ATOM 2956 N N . ILE A 1 364 ? -13.289 31.812 -22.374 1.00 91.06 364 ILE A N 1
ATOM 2957 C CA . ILE A 1 364 ? -13.087 32.801 -21.309 1.00 91.06 364 ILE A CA 1
ATOM 2958 C C . ILE A 1 364 ? -13.455 34.197 -21.843 1.00 91.06 364 ILE A C 1
ATOM 2960 O O . ILE A 1 364 ? -12.842 34.660 -22.819 1.00 91.06 364 ILE A O 1
ATOM 2964 N N . PRO A 1 365 ? -14.418 34.907 -21.213 1.00 92.50 365 PRO A N 1
ATOM 2965 C CA . PRO A 1 365 ? -14.737 36.292 -21.552 1.00 92.50 365 PRO A CA 1
ATOM 2966 C C . PRO A 1 365 ? -13.478 37.155 -21.587 1.00 92.50 365 PRO A C 1
ATOM 2968 O O . PRO A 1 365 ? -12.610 37.019 -20.733 1.00 92.50 365 PRO A O 1
ATOM 2971 N N . THR A 1 366 ? -13.376 38.080 -22.542 1.00 88.81 366 THR A N 1
ATOM 2972 C CA . THR A 1 366 ? -12.165 38.905 -22.731 1.00 88.81 366 THR A CA 1
ATOM 2973 C C . THR A 1 366 ? -11.752 39.698 -21.490 1.00 88.81 366 THR A C 1
ATOM 2975 O O . THR A 1 366 ? -10.586 40.047 -21.359 1.00 88.81 366 THR A O 1
ATOM 2978 N N . GLU A 1 367 ? -12.695 39.989 -20.592 1.00 89.00 367 GLU A N 1
ATOM 2979 C CA . GLU A 1 367 ? -12.445 40.667 -19.314 1.00 89.00 367 GLU A CA 1
ATOM 2980 C C . GLU A 1 367 ? -11.819 39.763 -18.237 1.00 89.00 367 GLU A C 1
ATOM 2982 O O . GLU A 1 367 ? -11.131 40.271 -17.355 1.00 89.00 367 GLU A O 1
ATOM 2987 N N . ASP A 1 368 ? -11.970 38.442 -18.361 1.00 90.44 368 ASP A N 1
ATOM 2988 C CA . ASP A 1 368 ? -11.513 37.434 -17.395 1.00 90.44 368 ASP A CA 1
ATOM 2989 C C . ASP A 1 368 ? -10.276 36.653 -17.884 1.00 90.44 368 ASP A C 1
ATOM 2991 O O . ASP A 1 368 ? -9.878 35.657 -17.283 1.00 90.44 368 ASP A O 1
ATOM 2995 N N . ARG A 1 369 ? -9.624 37.096 -18.970 1.00 93.31 369 ARG A N 1
ATOM 2996 C CA . ARG A 1 369 ? -8.442 36.429 -19.562 1.00 93.31 369 ARG A CA 1
ATOM 2997 C C . ARG A 1 369 ? -7.128 36.683 -18.818 1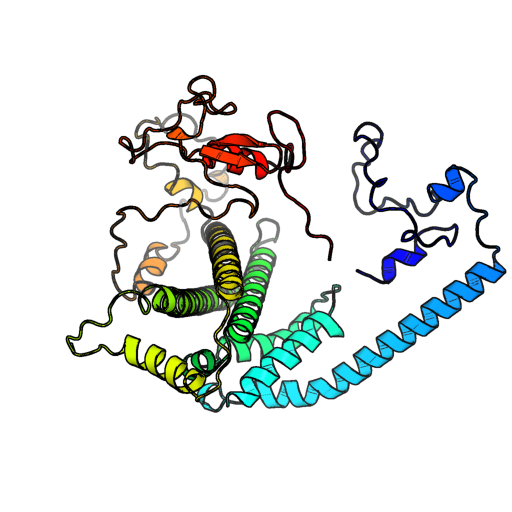.00 93.31 369 ARG A C 1
ATOM 2999 O O . ARG A 1 369 ? -6.056 36.560 -19.401 1.00 93.31 369 ARG A O 1
ATOM 3006 N N . THR A 1 370 ? -7.205 37.042 -17.543 1.00 94.19 370 THR A N 1
ATOM 3007 C CA . THR A 1 370 ? -6.037 37.284 -16.693 1.00 94.19 370 THR A CA 1
ATOM 3008 C C . THR A 1 370 ? -6.119 36.429 -15.441 1.00 94.19 370 THR A C 1
ATOM 3010 O O . THR A 1 370 ? -7.162 36.342 -14.791 1.00 94.19 370 THR A O 1
ATOM 3013 N N . CYS A 1 371 ? -5.007 35.805 -15.068 1.00 94.69 371 CYS A N 1
ATOM 3014 C CA . CYS A 1 371 ? -4.931 35.027 -13.844 1.00 94.69 371 CYS A CA 1
ATOM 3015 C C . CYS A 1 371 ? -5.046 35.954 -12.630 1.00 94.69 371 CYS A C 1
ATOM 3017 O O . CYS A 1 371 ? -4.227 36.843 -12.433 1.00 94.69 371 CYS A O 1
ATOM 3019 N N . SER A 1 372 ? -6.022 35.734 -11.751 1.00 92.75 372 SER A N 1
ATOM 3020 C CA . SER A 1 372 ? -6.214 36.611 -10.581 1.00 92.75 372 SER A CA 1
ATOM 3021 C C . SER A 1 372 ? -5.124 36.486 -9.498 1.00 92.75 372 SER A C 1
ATOM 3023 O O . SER A 1 372 ? -5.049 37.347 -8.618 1.00 92.75 372 SER A O 1
ATOM 3025 N N . ILE A 1 373 ? -4.262 35.461 -9.577 1.00 93.00 373 ILE A N 1
ATOM 3026 C CA . ILE A 1 373 ? -3.117 35.250 -8.673 1.00 93.00 373 ILE A CA 1
ATOM 3027 C C . ILE A 1 373 ? -1.893 36.053 -9.150 1.00 93.00 373 ILE A C 1
ATOM 3029 O O . ILE A 1 373 ? -1.446 36.943 -8.427 1.00 93.00 373 ILE A O 1
ATOM 3033 N N . CYS A 1 374 ? -1.369 35.781 -10.355 1.00 94.31 374 CYS A N 1
ATOM 3034 C CA . CYS A 1 374 ? -0.171 36.453 -10.890 1.00 94.31 374 CYS A CA 1
ATOM 3035 C C . CYS A 1 374 ? -0.469 37.733 -11.691 1.00 94.31 374 CYS A C 1
ATOM 3037 O O . CYS A 1 374 ? 0.412 38.573 -11.847 1.00 94.31 374 CYS A O 1
ATOM 3039 N N . ARG A 1 375 ? -1.723 37.934 -12.122 1.00 94.12 375 ARG A N 1
ATOM 3040 C CA . ARG A 1 375 ? -2.204 39.041 -12.978 1.00 94.12 375 ARG A CA 1
ATOM 3041 C C . ARG A 1 375 ? -1.660 39.044 -14.407 1.00 94.12 375 ARG A C 1
ATOM 3043 O O . ARG A 1 375 ? -1.714 40.079 -15.066 1.00 94.12 375 ARG A O 1
ATOM 3050 N N . GLU A 1 376 ? -1.185 37.903 -14.886 1.00 94.06 376 GLU A N 1
ATOM 3051 C CA . GLU A 1 376 ? -0.727 37.720 -16.266 1.00 94.06 376 GLU A CA 1
ATOM 3052 C C . GLU A 1 376 ? -1.876 37.245 -17.165 1.00 94.06 376 GLU A C 1
ATOM 3054 O O . GLU A 1 376 ? -2.809 36.582 -16.697 1.00 94.06 376 GLU A O 1
ATOM 3059 N N . GLU A 1 377 ? -1.837 37.629 -18.443 1.00 92.88 377 GLU A N 1
ATOM 3060 C CA . GLU A 1 377 ? -2.795 37.176 -19.459 1.00 92.88 377 GLU A CA 1
ATOM 3061 C C . GLU A 1 377 ? -2.540 35.708 -19.823 1.00 92.88 377 GLU A C 1
ATOM 3063 O O . GLU A 1 377 ? -1.392 35.272 -19.893 1.00 92.88 377 GLU A O 1
ATOM 3068 N N . TYR A 1 378 ? -3.605 34.939 -20.063 1.00 91.56 378 TYR A N 1
ATOM 3069 C CA . TYR A 1 378 ? -3.456 33.553 -20.512 1.00 91.56 378 TYR A CA 1
ATOM 3070 C C . TYR A 1 378 ? -2.880 33.502 -21.939 1.00 91.56 378 TYR A C 1
ATOM 3072 O O . TYR A 1 378 ? -3.344 34.262 -22.797 1.00 91.56 378 TYR A O 1
ATOM 3080 N N . PRO A 1 379 ? -1.905 32.614 -22.215 1.00 83.69 379 PRO A N 1
ATOM 3081 C CA . PRO A 1 379 ? -1.237 32.534 -23.516 1.00 83.69 379 PRO A CA 1
ATOM 3082 C C . PRO A 1 379 ? -2.226 32.168 -24.614 1.00 83.69 379 PRO A C 1
ATOM 3084 O O . PRO A 1 379 ? -2.919 31.168 -24.492 1.00 83.69 379 PRO A O 1
ATOM 3087 N N . SER A 1 380 ? -2.287 32.927 -25.706 1.00 78.19 380 SER A N 1
ATOM 3088 C CA . SER A 1 380 ? -3.129 32.532 -26.839 1.00 78.19 380 SER A CA 1
ATOM 3089 C C . SER A 1 380 ? -2.675 31.177 -27.409 1.00 78.19 380 SER A C 1
ATOM 3091 O O . SER A 1 380 ? -1.502 30.835 -27.288 1.00 78.19 380 SER A O 1
ATOM 3093 N N . GLU A 1 381 ? -3.553 30.409 -28.070 1.00 64.56 381 GLU A N 1
ATOM 3094 C CA . GLU A 1 381 ? -3.185 29.112 -28.687 1.00 64.56 381 GLU A CA 1
ATOM 3095 C C . GLU A 1 381 ? -2.003 29.202 -29.686 1.00 64.56 381 GLU A C 1
ATOM 3097 O O . GLU A 1 381 ? -1.475 28.180 -30.115 1.00 64.56 381 GLU A O 1
ATOM 3102 N N . ALA A 1 382 ? -1.581 30.413 -30.073 1.00 61.09 382 ALA A N 1
ATOM 3103 C CA . ALA A 1 382 ? -0.431 30.665 -30.936 1.00 61.09 382 ALA A CA 1
ATOM 3104 C C . ALA A 1 382 ? 0.908 30.837 -30.184 1.00 61.09 382 ALA A C 1
ATOM 3106 O O . ALA A 1 382 ? 1.956 30.777 -30.824 1.00 61.09 382 ALA A O 1
ATOM 3107 N N . ASP A 1 383 ? 0.881 31.033 -28.862 1.00 58.72 383 ASP A N 1
ATOM 3108 C CA . ASP A 1 383 ? 2.041 31.331 -28.013 1.00 58.72 383 ASP A CA 1
ATOM 3109 C C . ASP A 1 383 ? 2.290 30.158 -27.046 1.00 58.72 383 ASP A C 1
ATOM 3111 O O . ASP A 1 383 ? 2.120 30.264 -25.833 1.00 58.72 383 ASP A O 1
ATOM 3115 N N . THR A 1 384 ? 2.613 28.985 -27.594 1.00 52.38 384 THR A N 1
ATOM 3116 C CA . THR A 1 384 ? 2.599 27.715 -26.847 1.00 52.38 384 THR A CA 1
ATOM 3117 C C . THR A 1 384 ? 3.834 27.438 -25.995 1.00 52.38 384 THR A C 1
ATOM 3119 O O . THR A 1 384 ? 3.856 26.397 -25.354 1.00 52.38 384 THR A O 1
ATOM 3122 N N . GLU A 1 385 ? 4.860 28.291 -25.980 1.00 55.22 385 GLU A N 1
ATOM 3123 C CA . GLU A 1 385 ? 6.136 27.897 -25.360 1.00 55.22 385 GLU A CA 1
ATOM 3124 C C . GLU A 1 385 ? 6.229 28.170 -23.846 1.00 55.22 385 GLU A C 1
ATOM 3126 O O . GLU A 1 385 ? 6.753 27.300 -23.157 1.00 55.22 385 GLU A O 1
ATOM 3131 N N . ASP A 1 386 ? 5.620 29.237 -23.294 1.00 58.03 386 ASP A N 1
ATOM 3132 C CA . ASP A 1 386 ? 5.922 29.671 -21.905 1.00 58.03 386 ASP A CA 1
ATOM 3133 C C . ASP A 1 386 ? 4.722 30.067 -21.009 1.00 58.03 386 ASP A C 1
ATOM 3135 O O . ASP A 1 386 ? 4.909 30.522 -19.879 1.00 58.03 386 ASP A O 1
ATOM 3139 N N . GLY A 1 387 ? 3.472 29.946 -21.465 1.00 65.44 387 GLY A N 1
ATOM 3140 C CA . GLY A 1 387 ? 2.334 30.498 -20.714 1.00 65.44 387 GLY A CA 1
ATOM 3141 C C . GLY A 1 387 ? 1.601 29.534 -19.765 1.00 65.44 387 GLY A C 1
ATOM 3142 O O . GLY A 1 387 ? 1.525 28.319 -19.973 1.00 65.44 387 GLY A O 1
ATOM 3143 N N . ASP A 1 388 ? 0.995 30.089 -18.708 1.00 79.88 388 ASP A N 1
ATOM 3144 C CA . ASP A 1 388 ? 0.232 29.319 -17.718 1.00 79.88 388 ASP A CA 1
ATOM 3145 C C . ASP A 1 388 ? -1.182 28.969 -18.233 1.00 79.88 388 ASP A C 1
ATOM 3147 O O . ASP A 1 388 ? -2.013 29.845 -18.476 1.00 79.88 388 ASP A O 1
ATOM 3151 N N . THR A 1 389 ? -1.468 27.676 -18.409 1.00 88.94 389 THR A N 1
ATOM 3152 C CA . THR A 1 389 ? -2.730 27.164 -18.966 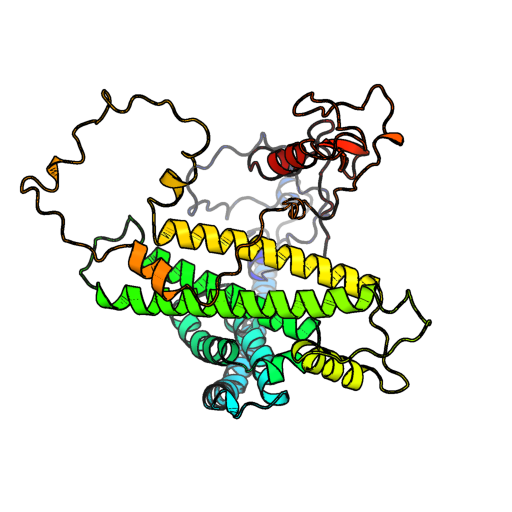1.00 88.94 389 THR A CA 1
ATOM 3153 C C . THR A 1 389 ? -3.908 27.457 -18.026 1.00 88.94 389 THR A C 1
ATOM 3155 O O . THR A 1 389 ? -3.835 27.103 -16.845 1.00 88.94 389 THR A O 1
ATOM 3158 N N . PRO A 1 390 ? -5.013 28.058 -18.502 1.00 94.06 390 PRO A N 1
ATOM 3159 C CA . PRO A 1 390 ? -6.163 28.338 -17.651 1.00 94.06 390 PRO A CA 1
ATOM 3160 C C . PRO A 1 390 ? -6.921 27.067 -17.246 1.00 94.06 390 PRO A C 1
ATOM 3162 O O . PRO A 1 390 ? -7.296 26.234 -18.074 1.00 94.06 390 PRO A O 1
ATOM 3165 N N . VAL A 1 391 ? -7.213 26.957 -15.952 1.00 93.38 391 VAL A N 1
ATOM 3166 C CA . VAL A 1 391 ? -7.997 25.877 -15.345 1.00 93.38 391 VAL A CA 1
ATOM 3167 C C . VAL A 1 391 ? -9.074 26.424 -14.418 1.00 93.38 391 VAL A C 1
ATOM 3169 O O . VAL A 1 391 ? -8.905 27.454 -13.765 1.00 93.38 391 VAL A O 1
ATOM 3172 N N . LYS A 1 392 ? -10.196 25.713 -14.347 1.00 94.06 392 LYS A N 1
ATOM 3173 C CA . LYS A 1 392 ? -11.386 26.073 -13.583 1.00 94.06 392 LYS A CA 1
ATOM 3174 C C . LYS A 1 392 ? -11.563 25.160 -12.379 1.00 94.06 392 LYS A C 1
ATOM 3176 O O . LYS A 1 392 ? -11.535 23.940 -12.511 1.00 94.06 392 LYS A O 1
ATOM 3181 N N . LEU A 1 393 ? -11.801 25.774 -11.222 1.00 92.50 393 LEU A N 1
ATOM 3182 C CA . LEU A 1 393 ? -12.191 25.092 -9.987 1.00 92.50 393 LEU A CA 1
ATOM 3183 C C . LEU A 1 393 ? -13.683 24.707 -9.991 1.00 92.50 393 LEU A C 1
ATOM 3185 O O . LEU A 1 393 ? -14.473 25.348 -10.693 1.00 92.50 393 LEU A O 1
ATOM 3189 N N . PRO A 1 394 ? -14.124 23.782 -9.115 1.00 89.06 394 PRO A N 1
ATOM 3190 C CA . PRO A 1 394 ? -15.541 23.449 -8.930 1.00 89.06 394 PRO A CA 1
ATOM 3191 C C . PRO A 1 394 ? -16.460 24.640 -8.646 1.00 89.06 394 PRO A C 1
ATOM 3193 O O . PRO A 1 394 ? -17.603 24.683 -9.096 1.00 89.06 394 PRO A O 1
ATOM 3196 N N . CYS A 1 395 ? -15.948 25.639 -7.924 1.00 92.94 395 CYS A N 1
ATOM 3197 C CA . CYS A 1 395 ? -16.672 26.872 -7.617 1.00 92.94 395 CYS A CA 1
ATOM 3198 C C . CYS A 1 395 ? -16.861 27.796 -8.832 1.00 92.94 395 CYS A C 1
ATOM 3200 O O . CYS A 1 395 ? -17.581 28.789 -8.748 1.00 92.94 395 CYS A O 1
ATOM 3202 N N . GLY A 1 396 ? -16.209 27.488 -9.954 1.00 92.81 396 GLY A N 1
ATOM 3203 C CA . GLY A 1 396 ? -16.356 28.176 -11.226 1.00 92.81 396 GLY A CA 1
ATOM 3204 C C . GLY A 1 396 ? -15.280 29.213 -11.550 1.00 92.81 396 GLY A C 1
ATOM 3205 O O . GLY A 1 396 ? -15.266 29.699 -12.678 1.00 92.81 396 GLY A O 1
ATOM 3206 N N . HIS A 1 397 ? -14.383 29.531 -10.614 1.00 94.75 397 HIS A N 1
ATOM 3207 C CA . HIS A 1 397 ? -13.297 30.490 -10.837 1.00 94.75 397 HIS A CA 1
ATOM 3208 C C . HIS A 1 397 ? -12.150 29.885 -11.651 1.00 94.75 397 HIS A C 1
ATOM 3210 O O . HIS A 1 397 ? -11.828 28.708 -11.479 1.00 94.75 397 HIS A O 1
ATOM 3216 N N . ILE A 1 398 ? -11.539 30.714 -12.502 1.00 95.38 398 ILE A N 1
ATOM 3217 C CA . ILE A 1 398 ? -10.467 30.334 -13.428 1.00 95.38 398 ILE A CA 1
ATOM 3218 C C . ILE A 1 398 ? -9.138 30.937 -12.957 1.00 95.38 398 ILE A C 1
ATOM 3220 O O . ILE A 1 398 ? -9.082 32.093 -12.530 1.00 95.38 398 ILE A O 1
ATOM 3224 N N . PHE A 1 399 ? -8.077 30.137 -13.010 1.00 95.19 399 PHE A N 1
ATOM 3225 C CA . PHE A 1 399 ? -6.714 30.502 -12.626 1.00 95.19 399 PHE A CA 1
ATOM 3226 C C . PHE A 1 399 ? -5.719 29.875 -13.598 1.00 95.19 399 PHE A C 1
ATOM 3228 O O . PHE A 1 399 ? -6.060 28.934 -14.305 1.00 95.19 399 PHE A O 1
ATOM 3235 N N . GLY A 1 400 ? -4.489 30.380 -13.625 1.00 94.25 400 GLY A N 1
ATOM 3236 C CA . GLY A 1 400 ? -3.396 29.655 -14.268 1.00 94.25 400 GLY A CA 1
ATOM 3237 C C . GLY A 1 400 ? -3.068 28.387 -13.475 1.00 94.25 400 GLY A C 1
ATOM 3238 O O . GLY A 1 400 ? -3.119 28.402 -12.240 1.00 94.25 400 GLY A O 1
ATOM 3239 N N . PHE A 1 401 ? -2.803 27.287 -14.175 1.00 89.81 401 PHE A N 1
ATOM 3240 C CA . PHE A 1 401 ? -2.525 25.974 -13.601 1.00 89.81 401 PHE A CA 1
ATOM 3241 C C . PHE A 1 401 ? -1.383 25.999 -12.579 1.00 89.81 401 PHE A C 1
ATOM 3243 O O . PHE A 1 401 ? -1.553 25.517 -11.456 1.00 89.81 401 PHE A O 1
ATOM 3250 N N . ALA A 1 402 ? -0.239 26.586 -12.927 1.00 87.38 402 ALA A N 1
ATOM 3251 C CA . ALA A 1 402 ? 0.921 26.678 -12.045 1.00 87.38 402 ALA A CA 1
ATOM 3252 C C . ALA A 1 402 ? 0.602 27.540 -10.816 1.00 87.38 402 ALA A C 1
ATOM 3254 O O . ALA A 1 402 ? 0.920 27.172 -9.678 1.00 87.38 402 ALA A O 1
ATOM 3255 N N . CYS A 1 403 ? -0.112 28.648 -11.030 1.00 92.56 403 CYS A N 1
ATOM 3256 C CA . CYS A 1 403 ? -0.528 29.547 -9.961 1.00 92.56 403 CYS A CA 1
ATOM 3257 C C . CYS A 1 403 ? -1.446 28.860 -8.940 1.00 92.56 403 CYS A C 1
ATOM 3259 O O . CYS A 1 403 ? -1.205 28.942 -7.732 1.00 92.56 403 CYS A O 1
ATOM 3261 N N . ILE A 1 404 ? -2.505 28.184 -9.402 1.00 92.50 404 ILE A N 1
ATOM 3262 C CA . ILE A 1 404 ? -3.463 27.543 -8.493 1.00 92.50 404 ILE A CA 1
ATOM 3263 C C . ILE A 1 404 ? -2.873 26.303 -7.826 1.00 92.50 404 ILE A C 1
ATOM 3265 O O . ILE A 1 404 ? -3.146 26.061 -6.655 1.00 92.50 404 ILE A O 1
ATOM 3269 N N . THR A 1 405 ? -2.006 25.563 -8.517 1.00 85.88 405 THR A N 1
ATOM 3270 C CA . THR A 1 405 ? -1.298 24.413 -7.942 1.00 85.88 405 THR A CA 1
ATOM 3271 C C . THR A 1 405 ? -0.402 24.873 -6.790 1.00 85.88 405 THR A C 1
ATOM 3273 O O . THR A 1 405 ? -0.533 24.382 -5.668 1.00 85.88 405 THR A O 1
ATOM 3276 N N . THR A 1 406 ? 0.406 25.917 -7.006 1.00 86.56 406 THR A N 1
ATOM 3277 C CA . THR A 1 406 ? 1.245 26.527 -5.958 1.00 86.56 406 THR A CA 1
ATOM 3278 C C . THR A 1 406 ? 0.416 27.011 -4.765 1.00 86.56 406 THR A C 1
ATOM 3280 O O . THR A 1 406 ? 0.789 26.788 -3.610 1.00 86.56 406 THR A O 1
ATOM 3283 N N . TRP A 1 407 ? -0.736 27.637 -5.026 1.00 89.56 407 TRP A N 1
ATOM 3284 C CA . TRP A 1 407 ? -1.659 28.081 -3.981 1.00 89.56 407 TRP A CA 1
ATOM 3285 C C . TRP A 1 407 ? -2.188 26.911 -3.138 1.00 89.56 407 TRP A C 1
ATOM 3287 O O . TRP A 1 407 ? -2.149 26.964 -1.909 1.00 89.56 407 TRP A O 1
ATOM 3297 N N . LEU A 1 408 ? -2.645 25.832 -3.782 1.00 85.75 408 LEU A N 1
ATOM 3298 C CA . LEU A 1 408 ? -3.222 24.670 -3.101 1.00 85.75 408 LEU A CA 1
ATOM 3299 C C . LEU A 1 408 ? -2.187 23.857 -2.310 1.00 85.75 408 LEU A C 1
ATOM 3301 O O . LEU A 1 408 ? -2.540 23.272 -1.284 1.00 85.75 408 LEU A O 1
ATOM 3305 N N . HIS A 1 409 ? -0.918 23.855 -2.727 1.00 77.00 409 HIS A N 1
ATOM 3306 C CA . HIS A 1 409 ? 0.169 23.194 -1.996 1.00 77.00 409 HIS A CA 1
ATOM 3307 C C . HIS A 1 409 ? 0.665 23.980 -0.774 1.00 77.00 409 HIS A C 1
ATOM 3309 O O . HIS A 1 409 ? 1.311 23.409 0.112 1.00 77.00 409 HIS A O 1
ATOM 3315 N N . ASN A 1 410 ? 0.358 25.276 -0.670 1.00 78.75 410 ASN A N 1
ATOM 3316 C CA . ASN A 1 410 ? 0.771 26.069 0.479 1.00 78.75 410 ASN A CA 1
ATOM 3317 C C . ASN A 1 410 ? -0.091 25.740 1.713 1.00 78.75 410 ASN A C 1
ATOM 3319 O O . ASN A 1 410 ? -1.258 26.118 1.798 1.00 78.75 410 ASN A O 1
ATOM 3323 N N . LYS A 1 411 ? 0.511 25.080 2.716 1.00 55.16 411 LYS A N 1
ATOM 3324 C CA . LYS A 1 411 ? -0.137 24.574 3.951 1.00 55.16 411 LYS A CA 1
ATOM 3325 C C . LYS A 1 411 ? -0.978 25.595 4.727 1.00 55.16 411 LYS A C 1
ATOM 3327 O O . LYS A 1 411 ? -1.818 25.193 5.521 1.00 55.16 411 LYS A O 1
ATOM 3332 N N . SER A 1 412 ? -0.735 26.891 4.538 1.00 60.00 412 SER A N 1
ATOM 3333 C CA . SER A 1 412 ? -1.450 27.972 5.231 1.00 60.00 412 SER A CA 1
ATOM 3334 C C . SER A 1 412 ? -2.753 28.411 4.545 1.00 60.00 412 SER A C 1
ATOM 3336 O O . SER A 1 412 ? -3.577 29.067 5.172 1.00 60.00 412 SER A O 1
ATOM 3338 N N . GLN A 1 413 ? -2.934 28.061 3.270 1.00 61.38 413 GLN A N 1
ATOM 3339 C CA . GLN A 1 413 ? -4.070 28.451 2.417 1.00 61.38 413 GLN A CA 1
ATOM 3340 C C . GLN A 1 413 ? -4.736 27.226 1.766 1.00 61.38 413 GLN A C 1
ATOM 3342 O O . GLN A 1 413 ? -5.601 27.350 0.895 1.00 61.38 413 GLN A O 1
ATOM 3347 N N . ALA A 1 414 ? -4.285 26.039 2.178 1.00 58.78 414 ALA A N 1
ATOM 3348 C CA . ALA A 1 414 ? -4.521 24.784 1.506 1.00 58.78 414 ALA A CA 1
ATOM 3349 C C . ALA A 1 414 ? -6.010 24.447 1.510 1.00 58.78 414 ALA A C 1
ATOM 3351 O O . ALA A 1 414 ? -6.569 24.146 2.563 1.00 58.78 414 ALA A O 1
ATOM 3352 N N . ARG A 1 415 ? -6.567 24.394 0.293 1.00 70.69 415 ARG A N 1
ATOM 3353 C CA . ARG A 1 415 ? -7.872 23.829 -0.107 1.00 70.69 415 ARG A CA 1
ATOM 3354 C C . ARG A 1 415 ? -8.997 24.812 -0.396 1.00 70.69 415 ARG A C 1
ATOM 3356 O O . ARG A 1 415 ? -10.054 24.345 -0.792 1.00 70.69 415 ARG A O 1
ATOM 3363 N N . ASN A 1 416 ? -8.790 26.126 -0.338 1.00 89.44 416 ASN A N 1
ATOM 3364 C CA . ASN A 1 416 ? -9.851 27.084 -0.672 1.00 89.44 416 ASN A CA 1
ATOM 3365 C C . ASN A 1 416 ? -9.508 27.915 -1.914 1.00 89.44 416 ASN A C 1
ATOM 3367 O O . ASN A 1 416 ? -8.373 28.353 -2.107 1.00 89.44 416 ASN A O 1
ATOM 3371 N N . CYS A 1 417 ? -10.517 28.165 -2.748 1.00 92.62 417 CYS A N 1
ATOM 3372 C CA . CYS A 1 417 ? -10.424 29.037 -3.912 1.00 92.62 417 CYS A CA 1
ATOM 3373 C C . CYS A 1 417 ? -9.928 30.444 -3.506 1.00 92.62 417 CYS A C 1
ATOM 3375 O O . CYS A 1 417 ? -10.549 31.059 -2.633 1.00 92.62 417 CYS A O 1
ATOM 3377 N N . PRO A 1 418 ? -8.895 31.009 -4.163 1.00 92.06 418 PRO A N 1
ATOM 3378 C CA . PRO A 1 418 ? -8.388 32.351 -3.854 1.00 92.06 418 PRO A CA 1
ATOM 3379 C C . PRO A 1 418 ? -9.454 33.455 -3.934 1.00 92.06 418 PRO A C 1
ATOM 3381 O O . PRO A 1 418 ? -9.392 34.435 -3.193 1.00 92.06 418 PRO A O 1
ATOM 3384 N N . THR A 1 419 ? -10.449 33.287 -4.812 1.00 92.81 419 THR A N 1
ATOM 3385 C CA . THR A 1 419 ? -11.479 34.301 -5.072 1.00 92.81 419 THR A CA 1
ATOM 3386 C C . THR A 1 419 ? -12.670 34.188 -4.123 1.00 92.81 419 THR A C 1
ATOM 3388 O O . THR A 1 419 ? -13.049 35.175 -3.495 1.00 92.81 419 THR A O 1
ATOM 3391 N N . CYS A 1 420 ? -13.273 33.001 -3.988 1.00 93.69 420 CYS A N 1
ATOM 3392 C CA . CYS A 1 420 ? -14.509 32.824 -3.207 1.00 93.69 420 CYS A CA 1
ATOM 3393 C C . CYS A 1 420 ? -14.345 32.045 -1.904 1.00 93.69 420 CYS A C 1
ATOM 3395 O O . CYS A 1 420 ? -15.306 31.933 -1.147 1.00 93.69 420 CYS A O 1
ATOM 3397 N N . ARG A 1 421 ? -13.155 31.498 -1.643 1.00 91.00 421 ARG A N 1
ATOM 3398 C CA . ARG A 1 421 ? -12.843 30.640 -0.493 1.00 91.00 421 ARG A CA 1
ATOM 3399 C C . ARG A 1 421 ? -13.692 29.372 -0.372 1.00 91.00 421 ARG A C 1
ATOM 3401 O O . ARG A 1 421 ? -13.633 28.714 0.655 1.00 91.00 421 ARG A O 1
ATOM 3408 N N . SER A 1 422 ? -14.457 29.001 -1.396 1.00 88.81 422 SER A N 1
ATOM 3409 C CA . SER A 1 422 ? -15.080 27.675 -1.464 1.00 88.81 422 SER A CA 1
ATOM 3410 C C . SER A 1 422 ? -14.009 26.598 -1.584 1.00 88.81 422 SER A C 1
ATOM 3412 O O . SER A 1 422 ? -12.934 26.880 -2.120 1.00 88.81 422 SER A O 1
ATOM 3414 N N . ASP A 1 423 ? -14.304 25.391 -1.117 1.00 82.12 423 ASP A N 1
ATOM 3415 C CA . ASP A 1 423 ? -13.369 24.276 -1.222 1.00 82.12 423 ASP A CA 1
ATOM 3416 C C . ASP A 1 423 ? -13.030 23.988 -2.692 1.00 82.12 423 ASP A C 1
ATOM 3418 O O . ASP A 1 423 ? -13.890 23.965 -3.575 1.00 82.12 423 ASP A O 1
ATOM 3422 N N . ALA A 1 424 ? -11.732 23.877 -2.953 1.00 73.81 424 ALA A N 1
ATOM 3423 C CA . ALA A 1 424 ? -11.140 23.692 -4.271 1.00 73.81 424 ALA A CA 1
ATOM 3424 C C . ALA A 1 424 ? -11.115 22.219 -4.706 1.00 73.81 424 ALA A C 1
ATOM 3426 O O . ALA A 1 424 ? -10.888 21.949 -5.882 1.00 73.81 424 ALA A O 1
ATOM 3427 N N . VAL A 1 425 ? -11.354 21.303 -3.764 1.00 68.56 425 VAL A N 1
ATOM 3428 C CA . VAL A 1 425 ? -11.424 19.853 -3.958 1.00 68.56 425 VAL A CA 1
ATOM 3429 C C . VAL A 1 425 ? -12.744 19.334 -3.399 1.00 68.56 425 VAL A C 1
ATOM 3431 O O . VAL A 1 425 ? -13.130 19.707 -2.289 1.00 68.56 425 VAL A O 1
ATOM 3434 N N . TRP A 1 426 ? -13.434 18.469 -4.140 1.00 50.19 426 TRP A N 1
ATOM 3435 C CA . TRP A 1 426 ? -14.509 17.661 -3.576 1.00 50.19 426 TRP A CA 1
ATOM 3436 C C . TRP A 1 426 ? -13.857 16.538 -2.770 1.00 50.19 426 TRP A C 1
ATOM 3438 O O . TRP A 1 426 ? -13.159 15.685 -3.316 1.00 50.19 426 TRP A O 1
ATOM 3448 N N . PHE A 1 427 ? -14.055 16.525 -1.454 1.00 40.38 427 PHE A N 1
ATOM 3449 C CA . PHE A 1 427 ? -13.748 15.328 -0.680 1.00 40.38 427 PHE A CA 1
ATOM 3450 C C . PHE A 1 427 ? -14.691 14.211 -1.142 1.00 40.38 427 PHE A C 1
ATOM 3452 O O . PHE A 1 427 ? -15.909 14.355 -1.056 1.00 40.38 427 PHE A O 1
ATOM 3459 N N . TRP A 1 428 ? -14.133 13.109 -1.642 1.00 33.91 428 TRP A N 1
ATOM 3460 C CA . TRP A 1 428 ? -14.864 11.850 -1.731 1.00 33.91 428 TRP A CA 1
ATOM 3461 C C . TRP A 1 428 ? -15.099 11.367 -0.294 1.00 33.91 428 TRP A C 1
ATOM 3463 O O . TRP A 1 428 ? -14.143 11.108 0.438 1.00 33.91 428 TRP A O 1
ATOM 3473 N N . GLU A 1 429 ? -16.358 11.328 0.133 1.00 27.78 429 GLU A N 1
ATOM 3474 C CA . GLU A 1 429 ? -16.775 10.572 1.315 1.00 27.78 429 GLU A CA 1
ATOM 3475 C C . GLU A 1 429 ? -16.941 9.105 0.887 1.00 27.78 429 GLU A C 1
ATOM 3477 O O . GLU A 1 429 ? -17.841 8.799 0.102 1.00 27.78 429 GLU A O 1
ATOM 3482 N N . ASP A 1 430 ? -16.055 8.228 1.372 1.00 32.97 430 ASP A N 1
ATOM 3483 C CA . ASP A 1 430 ? -16.264 6.770 1.413 1.00 32.97 430 ASP A CA 1
ATOM 3484 C C . ASP A 1 430 ? -17.094 6.368 2.643 1.00 32.97 430 ASP A C 1
ATOM 3486 O O . ASP A 1 430 ? -16.742 6.810 3.770 1.00 32.97 430 ASP A O 1
#

Radius of gyration: 27.99 Å; Cα contacts (8 Å, |Δi|>4): 262; chains: 1; bounding box: 74×62×80 Å

Secondary structure (DSSP, 8-state):
--GGGGG-STT---GGGS-GGG----GGG------TT---TTSPPPHHHHTTSSPPPPHHHHHHHHHHHHHHHHHHHHHHHHHHHHHHHHHHHHHTS-GGG--HHHHHHHHHHHHIIIIIIITT---HHHHHHHHHHHHHHHT--HHHHTTS-HHHHHHHHHHHHHHHHHHHHHHHHHH-TTS---S-GGGHHHHHHHHHHHHHHHHHHHHHHHHHHHHHHHTTS--S----PPPHHHHHHHHHHHHH-STT--PPPHHHHHHHHHHHHHHHHHHHHHHHHHHHHH-TTHHHHHTSSS-----TTS---TTSGGG-TT-----PPPTHHHHHHS-S-------S-------S-TT-EE--GGGS-TTS-B-TTT-PBPPPTT-TTT---EEE-TTS-EEEHHHHHHHHH-TTTTTB-TTT--BSS-----

InterPro domains:
  IPR001841 Zinc finger, RING-type [PF13639] (370-421)
  IPR001841 Zinc finger, RING-type [PS50089] (371-421)
  IPR001841 Zinc finger, RING-type [SM00184] (371-420)
  IPR013083 Zinc finger, RING/FYVE/PHD-type [G3DSA:3.30.40.10] (366-425)
  IPR037381 E3 ubiquitin-protein ligase RFWD3 [PTHR16047] (362-424)

pLDDT: mean 72.52, std 21.77, range [27.75, 98.38]

Nearest PDB structures (foldseek):
  7ue2-assembly1_A  TM=3.199E-01  e=4.559E+00  synthetic construct
  2pft-assembly1_A  TM=2.352E-01  e=3.392E+00  Mus musculus

Organism: Hyaloscypha variabilis (strain UAMH 11265 / GT02V1 / F) (NCBI:txid1149755)